Protein AF-A0A4Q3VQC0-F1 (afdb_monomer)

Sequence (604 aa):
MNLSDAQRRLLQTRNIIVVKLNEDGKPPAHQELLQKLLDYLHHYRENERPLDWPDRPVHYMQKDLPHKTTEILQHWTDLRLTYPNWLIAPLQQRKDLWTVTRNFRLNESKISGISGHDDIRLIYEYNWRMERCLCPIQDSDLPSYELVLQKYEKQITENIINRRTGETEEQWLSICINVWRYYREEGFVDQWKACASTLDSFLPFLEGERTASIWYEKCLFHLYALDHQVVRKYLSDWPPNPGLPYWEGKRAMLLAETGQASDAALILEQALASVRKRTPRVDNLTDFTWVSQEALLMQMLRYVTRSIAAVNNILRMEADSKDFVDRQNTLRLFNCDPWQELETFELLLNYPAREFEEAEQVQEFRIGKKSTTHHFGGTNKDLLSAYQFIRYLEDTGIPPKIGNSTYGDKPLKEAILRIGTSSTSWALGLIMRSGQGKSAKKLLTRDFINKVSRAECNRLIGYFLDLGHKVLAQPIESKESQRKRHAVPLLLSRLLVKSSFENKVLILQFLLKIYNSDISWQHGALPALWKQLVDATSKSQQFDLIELLLTFPITAETNDGHPEYPEPFSFLKLWKKPQSDNKYRPDKEVVDESIKNFIAALNS

Structure (mmCIF, N/CA/C/O backbone):
data_AF-A0A4Q3VQC0-F1
#
_entry.id   AF-A0A4Q3VQC0-F1
#
loop_
_atom_site.group_PDB
_atom_site.id
_atom_site.type_symbol
_atom_site.label_atom_id
_atom_site.label_alt_id
_atom_site.label_comp_id
_atom_site.label_asym_id
_atom_site.label_entity_id
_atom_site.label_seq_id
_atom_site.pdbx_PDB_ins_code
_atom_site.Cartn_x
_atom_site.Cartn_y
_atom_site.Cartn_z
_atom_site.occupancy
_atom_site.B_iso_or_equiv
_atom_site.auth_seq_id
_atom_site.auth_comp_id
_atom_site.auth_asym_id
_atom_site.auth_atom_id
_atom_site.pdbx_PDB_model_num
ATOM 1 N N . MET A 1 1 ? 5.207 15.953 50.465 1.00 51.09 1 MET A N 1
ATOM 2 C CA . MET A 1 1 ? 5.600 17.300 49.990 1.00 51.09 1 MET A CA 1
ATOM 3 C C . MET A 1 1 ? 4.361 18.012 49.474 1.00 51.09 1 MET A C 1
ATOM 5 O O . MET A 1 1 ? 3.676 17.448 48.628 1.00 51.09 1 MET A O 1
ATOM 9 N N . ASN A 1 2 ? 4.071 19.222 49.954 1.00 59.12 2 ASN A N 1
ATOM 10 C CA . ASN A 1 2 ? 3.033 20.066 49.358 1.00 59.12 2 ASN A CA 1
ATOM 11 C C . ASN A 1 2 ? 3.601 20.747 48.110 1.00 59.12 2 ASN A C 1
ATOM 13 O O . ASN A 1 2 ? 4.127 21.852 48.181 1.00 59.12 2 ASN A O 1
ATOM 17 N N . LEU A 1 3 ? 3.546 20.046 46.975 1.00 67.56 3 LEU A N 1
ATOM 18 C CA . LEU A 1 3 ? 3.877 20.621 45.672 1.00 67.56 3 LEU A CA 1
ATOM 19 C C . LEU A 1 3 ? 2.793 21.629 45.281 1.00 67.56 3 LEU A C 1
ATOM 21 O O . LEU A 1 3 ? 1.603 21.280 45.317 1.00 67.56 3 LEU A O 1
ATOM 25 N N . SER A 1 4 ? 3.211 22.839 44.897 1.00 72.06 4 SER A N 1
ATOM 26 C CA . SER A 1 4 ? 2.314 23.854 44.337 1.00 72.06 4 SER A CA 1
ATOM 27 C C . SER A 1 4 ? 1.745 23.390 42.995 1.00 72.06 4 SER A C 1
ATOM 29 O O . SER A 1 4 ? 2.347 22.556 42.312 1.00 72.06 4 SER A O 1
ATOM 31 N N . ASP A 1 5 ? 0.607 23.941 42.574 1.00 63.03 5 ASP A N 1
ATOM 32 C CA . ASP A 1 5 ? -0.007 23.561 41.294 1.00 63.03 5 ASP A CA 1
ATOM 33 C C . ASP A 1 5 ? 0.918 23.842 40.101 1.00 63.03 5 ASP A C 1
ATOM 35 O O . ASP A 1 5 ? 0.946 23.077 39.141 1.00 63.03 5 ASP A O 1
ATOM 39 N N . ALA A 1 6 ? 1.760 24.877 40.188 1.00 64.75 6 ALA A N 1
ATOM 40 C CA . ALA A 1 6 ? 2.791 25.155 39.190 1.00 64.75 6 ALA A CA 1
ATOM 41 C C . ALA A 1 6 ? 3.881 24.065 39.146 1.00 64.75 6 ALA A C 1
ATOM 43 O O . ALA A 1 6 ? 4.317 23.673 38.066 1.00 64.75 6 ALA A O 1
ATOM 44 N N . GLN A 1 7 ? 4.299 23.537 40.302 1.00 71.00 7 GLN A N 1
ATOM 45 C CA . GLN A 1 7 ? 5.279 22.448 40.378 1.00 71.00 7 GLN A CA 1
ATOM 46 C C . GLN A 1 7 ? 4.693 21.116 39.913 1.00 71.00 7 GLN A C 1
ATOM 48 O O . GLN A 1 7 ? 5.383 20.361 39.233 1.00 71.00 7 GLN A O 1
ATOM 53 N N . ARG A 1 8 ? 3.422 20.834 40.228 1.00 63.69 8 ARG A N 1
ATOM 54 C CA . ARG A 1 8 ? 2.736 19.657 39.679 1.00 63.69 8 ARG A CA 1
ATOM 55 C C . ARG A 1 8 ? 2.617 19.753 38.169 1.00 63.69 8 ARG A C 1
ATOM 57 O O . ARG A 1 8 ? 3.016 18.812 37.503 1.00 63.69 8 ARG A O 1
ATOM 64 N N . ARG A 1 9 ? 2.218 20.912 37.634 1.00 55.53 9 ARG A N 1
ATOM 65 C CA . ARG A 1 9 ? 2.193 21.155 36.184 1.00 55.53 9 ARG A CA 1
ATOM 66 C C . ARG A 1 9 ? 3.566 20.983 35.537 1.00 55.53 9 ARG A C 1
ATOM 68 O O . ARG A 1 9 ? 3.652 20.411 34.459 1.00 55.53 9 ARG A O 1
ATOM 75 N N . LEU A 1 10 ? 4.645 21.414 36.195 1.00 64.31 10 LEU A N 1
ATOM 76 C CA . LEU A 1 10 ? 6.011 21.205 35.702 1.00 64.31 10 LEU A CA 1
ATOM 77 C C . LEU A 1 10 ? 6.402 19.715 35.682 1.00 64.31 10 LEU A C 1
ATOM 79 O O . LEU A 1 10 ? 6.995 19.236 34.716 1.00 64.31 10 LEU A O 1
ATOM 83 N N . LEU A 1 11 ? 6.078 18.972 36.739 1.00 66.25 11 LEU A N 1
ATOM 84 C CA . LEU A 1 11 ? 6.336 17.531 36.818 1.00 66.25 11 LEU A CA 1
ATOM 85 C C . LEU A 1 11 ? 5.479 16.755 35.807 1.00 66.25 11 LEU A C 1
ATOM 87 O O . LEU A 1 11 ? 6.000 15.877 35.126 1.00 66.25 11 LEU A O 1
ATOM 91 N N . GLN A 1 12 ? 4.230 17.170 35.603 1.00 54.53 12 GLN A N 1
ATOM 92 C CA . GLN A 1 12 ? 3.339 16.666 34.556 1.00 54.53 12 GLN A CA 1
ATOM 93 C C . GLN A 1 12 ? 3.887 16.950 33.154 1.00 54.53 12 GLN A C 1
ATOM 95 O O . GLN A 1 12 ? 3.912 16.054 32.321 1.00 54.53 12 GLN A O 1
ATOM 100 N N . THR A 1 13 ? 4.453 18.138 32.893 1.00 46.16 13 THR A N 1
ATOM 101 C CA . THR A 1 13 ? 5.144 18.404 31.611 1.00 46.16 13 THR A CA 1
ATOM 102 C C . THR A 1 13 ? 6.384 17.533 31.390 1.00 46.16 13 THR A C 1
ATOM 104 O O . THR A 1 13 ? 6.896 17.477 30.276 1.00 46.16 13 THR A O 1
ATOM 107 N N . ARG A 1 14 ? 6.860 16.842 32.432 1.00 53.34 14 ARG A N 1
ATOM 108 C CA . ARG A 1 14 ? 7.942 15.852 32.376 1.00 53.34 14 ARG A CA 1
ATOM 109 C C . ARG A 1 14 ? 7.435 14.407 32.509 1.00 53.34 14 ARG A C 1
ATOM 111 O O . ARG A 1 14 ? 8.252 13.519 32.722 1.00 53.34 14 ARG A O 1
ATOM 118 N N . ASN A 1 15 ? 6.122 14.175 32.398 1.00 49.75 15 ASN A N 1
ATOM 119 C CA . ASN A 1 15 ? 5.454 12.879 32.589 1.00 49.75 15 ASN A CA 1
ATOM 120 C C . ASN A 1 15 ? 5.738 12.202 33.938 1.00 49.75 15 ASN A C 1
ATOM 122 O O . ASN A 1 15 ? 5.793 10.978 34.038 1.00 49.75 15 ASN A O 1
ATOM 126 N N . ILE A 1 16 ? 5.934 12.989 34.993 1.00 61.88 16 ILE A N 1
ATOM 127 C CA . ILE A 1 16 ? 6.076 12.471 36.351 1.00 61.88 16 ILE A CA 1
ATOM 128 C C . ILE A 1 16 ? 4.699 12.522 37.014 1.00 61.88 16 ILE A C 1
ATOM 130 O O . ILE A 1 16 ? 4.203 13.605 37.334 1.00 61.88 16 ILE A O 1
ATOM 134 N N . ILE A 1 17 ? 4.102 11.348 37.240 1.00 61.97 17 ILE A N 1
ATOM 135 C CA . ILE A 1 17 ? 2.838 11.211 37.973 1.00 61.97 17 ILE A CA 1
ATOM 136 C C . ILE A 1 17 ? 3.118 11.427 39.459 1.00 61.97 17 ILE A C 1
ATOM 138 O O . ILE A 1 17 ? 3.845 10.670 40.106 1.00 61.97 17 ILE A O 1
ATOM 142 N N . VAL A 1 18 ? 2.549 12.496 40.010 1.00 65.44 18 VAL A N 1
ATOM 143 C CA . VAL A 1 18 ? 2.694 12.828 41.427 1.00 65.44 18 VAL A CA 1
ATOM 144 C C . VAL A 1 18 ? 1.607 12.108 42.214 1.00 65.44 18 VAL A C 1
ATOM 146 O O . VAL A 1 18 ? 0.479 12.586 42.313 1.00 65.44 18 VAL A O 1
ATOM 149 N N . VAL A 1 19 ? 1.962 10.980 42.823 1.00 65.81 19 VAL A N 1
ATOM 150 C CA . VAL A 1 19 ? 1.054 10.241 43.707 1.00 65.81 19 VAL A CA 1
ATOM 151 C C . VAL A 1 19 ? 1.136 10.822 45.117 1.00 65.81 19 VAL A C 1
ATOM 153 O O . VAL A 1 19 ? 2.180 10.779 45.776 1.00 65.81 19 VAL A O 1
ATOM 156 N N . LYS A 1 20 ? 0.028 11.385 45.603 1.00 68.94 20 LYS A N 1
ATOM 157 C CA . LYS A 1 20 ? -0.089 11.790 47.006 1.00 68.94 20 LYS A CA 1
ATOM 158 C C . LYS A 1 20 ? -0.403 10.567 47.859 1.00 68.94 20 LYS A C 1
ATOM 160 O O . LYS A 1 20 ? -1.537 10.118 47.910 1.00 68.94 20 LYS A O 1
ATOM 165 N N . LEU A 1 21 ? 0.605 10.061 48.562 1.00 68.38 21 LEU A N 1
ATOM 166 C CA . LEU A 1 21 ? 0.440 8.922 49.473 1.00 68.38 21 LEU A CA 1
ATOM 167 C C . LEU A 1 21 ? -0.039 9.330 50.878 1.00 68.38 21 LEU A C 1
ATOM 169 O O . LEU A 1 21 ? -0.364 8.467 51.690 1.00 68.38 21 LEU A O 1
ATOM 173 N N . ASN A 1 22 ? -0.085 10.633 51.178 1.00 67.19 22 ASN A N 1
ATOM 174 C CA . ASN A 1 22 ? -0.429 11.143 52.502 1.00 67.19 22 ASN A CA 1
ATOM 175 C C . ASN A 1 22 ? -1.198 12.472 52.405 1.00 67.19 22 ASN A C 1
ATOM 177 O O . ASN A 1 22 ? -0.704 13.415 51.781 1.00 67.19 22 ASN A O 1
ATOM 181 N N . GLU A 1 23 ? -2.389 12.534 53.002 1.00 60.81 23 GLU A N 1
ATOM 182 C CA . GLU A 1 23 ? -3.268 13.718 52.981 1.00 60.81 23 GLU A CA 1
ATOM 183 C C . GLU A 1 23 ? -3.172 14.541 54.269 1.00 60.81 23 GLU A C 1
ATOM 185 O O . GLU A 1 23 ? -3.198 15.769 54.221 1.00 60.81 23 GLU A O 1
ATOM 190 N N . ASP A 1 24 ? -2.922 13.874 55.395 1.00 58.72 24 ASP A N 1
ATOM 191 C CA . ASP A 1 24 ? -2.801 14.500 56.704 1.00 58.72 24 ASP A CA 1
ATOM 192 C C . ASP A 1 24 ? -1.326 14.587 57.087 1.00 58.72 24 ASP A C 1
ATOM 194 O O . ASP A 1 24 ? -0.609 13.592 57.050 1.00 58.72 24 ASP A O 1
ATOM 198 N N . GLY A 1 25 ? -0.840 15.769 57.468 1.00 57.47 25 GLY A N 1
ATOM 199 C CA . GLY A 1 25 ? 0.570 16.058 57.780 1.00 57.47 25 GLY A CA 1
ATOM 200 C C . GLY A 1 25 ? 1.208 15.284 58.951 1.00 57.47 25 GLY A C 1
ATOM 201 O O . GLY A 1 25 ? 2.206 15.746 59.498 1.00 57.47 25 GLY A O 1
ATOM 202 N N . LYS A 1 26 ? 0.666 14.131 59.354 1.00 60.62 26 LYS A N 1
ATOM 203 C CA . LYS A 1 26 ? 1.293 13.168 60.267 1.00 60.62 26 LYS A CA 1
ATOM 204 C C . LYS A 1 26 ? 2.057 12.113 59.459 1.00 60.62 26 LYS A C 1
ATOM 206 O O . LYS A 1 26 ? 1.601 11.764 58.378 1.00 60.62 26 LYS A O 1
ATOM 211 N N . PRO A 1 27 ? 3.200 11.595 59.935 1.00 57.06 27 PRO A N 1
ATOM 212 C CA . PRO A 1 27 ? 3.895 10.496 59.272 1.00 57.06 27 PRO A CA 1
ATOM 213 C C . PRO A 1 27 ? 3.143 9.174 59.538 1.00 57.06 27 PRO A C 1
ATOM 215 O O . PRO A 1 27 ? 3.195 8.685 60.666 1.00 57.06 27 PRO A O 1
ATOM 218 N N . PRO A 1 28 ? 2.419 8.595 58.561 1.00 62.88 28 PRO A N 1
ATOM 219 C CA . PRO A 1 28 ? 1.863 7.251 58.692 1.00 62.88 28 PRO A CA 1
ATOM 220 C C . PRO A 1 28 ? 2.994 6.222 58.778 1.00 62.88 28 PRO A C 1
ATOM 222 O O . PRO A 1 28 ? 4.127 6.473 58.351 1.00 62.88 28 PRO A O 1
ATOM 225 N N . ALA A 1 29 ? 2.684 5.041 59.310 1.00 74.75 29 ALA A N 1
ATOM 226 C CA . ALA A 1 29 ? 3.626 3.931 59.324 1.00 74.75 29 ALA A CA 1
ATOM 227 C C . ALA A 1 29 ? 4.039 3.576 57.882 1.00 74.75 29 ALA A C 1
ATOM 229 O O . ALA A 1 29 ? 3.202 3.543 56.979 1.00 74.75 29 ALA A O 1
ATOM 230 N N . HIS A 1 30 ? 5.324 3.280 57.647 1.00 74.00 30 HIS A N 1
ATOM 231 C CA . HIS A 1 30 ? 5.847 2.972 56.305 1.00 74.00 30 HIS A CA 1
ATOM 232 C C . HIS A 1 30 ? 5.050 1.882 55.569 1.00 74.00 30 HIS A C 1
ATOM 234 O O . HIS A 1 30 ? 4.901 1.946 54.351 1.00 74.00 30 HIS A O 1
ATOM 240 N N . GLN A 1 31 ? 4.505 0.918 56.312 1.00 76.44 31 GLN A N 1
ATOM 241 C CA . GLN A 1 31 ? 3.678 -0.163 55.785 1.00 76.44 31 GLN A CA 1
ATOM 242 C C . GLN A 1 31 ? 2.361 0.337 55.163 1.00 76.44 31 GLN A C 1
ATOM 244 O O . GLN A 1 31 ? 1.971 -0.148 54.105 1.00 76.44 31 GLN A O 1
ATOM 249 N N . GLU A 1 32 ? 1.710 1.343 55.751 1.00 76.81 32 GLU A N 1
ATOM 250 C CA . GLU A 1 32 ? 0.459 1.915 55.229 1.00 76.81 32 GLU A CA 1
ATOM 251 C C . GLU A 1 32 ? 0.690 2.730 53.950 1.00 76.81 32 GLU A C 1
ATOM 253 O O . GLU A 1 32 ? -0.124 2.689 53.030 1.00 76.81 32 GLU A O 1
ATOM 258 N N . LEU A 1 33 ? 1.822 3.440 53.856 1.00 76.75 33 LEU A N 1
ATOM 259 C CA . LEU A 1 33 ? 2.218 4.156 52.635 1.00 76.75 33 LEU A CA 1
ATOM 260 C C . LEU A 1 33 ? 2.501 3.197 51.481 1.00 76.75 33 LEU A C 1
ATOM 262 O O . LEU A 1 33 ? 2.096 3.462 50.350 1.00 76.75 33 LEU A O 1
ATOM 266 N N . LEU A 1 34 ? 3.198 2.095 51.769 1.00 79.56 34 LEU A N 1
ATOM 267 C CA . LEU A 1 34 ? 3.463 1.035 50.801 1.00 79.56 34 LEU A CA 1
ATOM 268 C C . LEU A 1 34 ? 2.165 0.383 50.332 1.00 79.56 34 LEU A C 1
ATOM 270 O O . LEU A 1 34 ? 1.992 0.223 49.129 1.00 79.56 34 LEU A O 1
ATOM 274 N N . GLN A 1 35 ? 1.237 0.082 51.243 1.00 81.31 35 GLN A N 1
ATOM 275 C CA . GLN A 1 35 ? -0.056 -0.482 50.868 1.00 81.31 35 GLN A CA 1
ATOM 276 C C . GLN A 1 35 ? -0.861 0.489 49.998 1.00 81.31 35 GLN A C 1
ATOM 278 O O . GLN A 1 35 ? -1.287 0.098 48.923 1.00 81.31 35 GLN A O 1
ATOM 283 N N . LYS A 1 36 ? -0.961 1.774 50.367 1.00 80.50 36 LYS A N 1
ATOM 284 C CA . LYS A 1 36 ? -1.628 2.792 49.531 1.00 80.50 36 LYS A CA 1
ATOM 285 C C . LYS A 1 36 ? -0.989 2.945 48.152 1.00 80.50 36 LYS A C 1
ATOM 287 O O . LYS A 1 36 ? -1.700 3.152 47.174 1.00 80.50 36 LYS A O 1
ATOM 292 N N . LEU A 1 37 ? 0.341 2.859 48.057 1.00 82.50 37 LEU A N 1
ATOM 293 C CA . LEU A 1 37 ? 1.034 2.876 46.770 1.00 82.50 37 LEU A CA 1
ATOM 294 C C . LEU A 1 37 ? 0.705 1.623 45.956 1.00 82.50 37 LEU A C 1
ATOM 296 O O . LEU A 1 37 ? 0.437 1.743 44.768 1.00 82.50 37 LEU A O 1
ATOM 300 N N . LEU A 1 38 ? 0.725 0.440 46.571 1.00 81.94 38 LEU A N 1
ATOM 301 C CA . LEU A 1 38 ? 0.378 -0.813 45.905 1.00 81.94 38 LEU A CA 1
ATOM 302 C C . LEU A 1 38 ? -1.087 -0.827 45.466 1.00 81.94 38 LEU A C 1
ATOM 304 O O . LEU A 1 38 ? -1.350 -1.228 44.342 1.00 81.94 38 LEU A O 1
ATOM 308 N N . ASP A 1 39 ? -2.008 -0.327 46.286 1.00 80.00 39 ASP A N 1
ATOM 309 C CA . ASP A 1 39 ? -3.429 -0.193 45.962 1.00 80.00 39 ASP A CA 1
ATOM 310 C C . ASP A 1 39 ? -3.635 0.811 44.825 1.00 80.00 39 ASP A C 1
ATOM 312 O O . ASP A 1 39 ? -4.385 0.533 43.895 1.00 80.00 39 ASP A O 1
ATOM 316 N N . TYR A 1 40 ? -2.922 1.945 44.840 1.00 76.81 40 TYR A N 1
ATOM 317 C CA . TYR A 1 40 ? -2.920 2.897 43.728 1.00 76.81 40 TYR A CA 1
ATOM 318 C C . TYR A 1 40 ? -2.362 2.263 42.453 1.00 76.81 40 TYR A C 1
ATOM 320 O O . TYR A 1 40 ? -2.982 2.376 41.404 1.00 76.81 40 TYR A O 1
ATOM 328 N N . LEU A 1 41 ? -1.225 1.565 42.525 1.00 74.50 41 LEU A N 1
ATOM 329 C CA . LEU A 1 41 ? -0.641 0.868 41.379 1.00 74.50 41 LEU A CA 1
ATOM 330 C C . LEU A 1 41 ? -1.559 -0.247 40.879 1.00 74.50 41 LEU A C 1
ATOM 332 O O . LEU A 1 41 ? -1.645 -0.448 39.676 1.00 74.50 41 LEU A O 1
ATOM 336 N N . HIS A 1 42 ? -2.257 -0.953 41.769 1.00 68.12 42 HIS A N 1
ATOM 337 C CA . HIS A 1 42 ? -3.223 -1.985 41.411 1.00 68.12 42 HIS A CA 1
ATOM 338 C C . HIS A 1 42 ? -4.457 -1.371 40.754 1.00 68.12 42 HIS A C 1
ATOM 340 O O . HIS A 1 42 ? -4.868 -1.835 39.700 1.00 68.12 42 HIS A O 1
ATOM 346 N N . HIS A 1 43 ? -4.995 -0.288 41.313 1.00 67.19 43 HIS A N 1
ATOM 347 C CA . HIS A 1 43 ? -6.130 0.448 40.768 1.00 67.19 43 HIS A CA 1
ATOM 348 C C . HIS A 1 43 ? -5.800 1.088 39.415 1.00 67.19 43 HIS A C 1
ATOM 350 O O . HIS A 1 43 ? -6.581 0.959 38.479 1.00 67.19 43 HIS A O 1
ATOM 356 N N . TYR A 1 44 ? -4.630 1.717 39.292 1.00 65.25 44 TYR A N 1
ATOM 357 C CA . TYR A 1 44 ? -4.101 2.258 38.041 1.00 65.25 44 TYR A CA 1
ATOM 358 C C . TYR A 1 44 ? -3.904 1.137 37.019 1.00 65.25 44 TYR A C 1
ATOM 360 O O . TYR A 1 44 ? -4.383 1.221 35.892 1.00 65.25 44 TYR A O 1
ATOM 368 N N . ARG A 1 45 ? -3.297 0.019 37.443 1.00 61.19 45 ARG A N 1
ATOM 369 C CA . ARG A 1 45 ? -3.165 -1.174 36.607 1.00 61.19 45 ARG A CA 1
ATOM 370 C C . ARG A 1 45 ? -4.519 -1.763 36.242 1.00 61.19 45 ARG A C 1
ATOM 372 O O . ARG A 1 45 ? -4.584 -2.373 35.203 1.00 61.19 45 ARG A O 1
ATOM 379 N N . GLU A 1 46 ? -5.581 -1.684 37.033 1.00 57.28 46 GLU A N 1
ATOM 380 C CA . GLU A 1 46 ? -6.873 -2.311 36.699 1.00 57.28 46 GLU A CA 1
ATOM 381 C C . GLU A 1 46 ? -7.808 -1.416 35.891 1.00 57.28 46 GLU A C 1
ATOM 383 O O . GLU A 1 46 ? -8.561 -1.935 35.073 1.00 57.28 46 GLU A O 1
ATOM 388 N N . ASN A 1 47 ? -7.734 -0.099 36.074 1.00 55.19 47 ASN A N 1
ATOM 389 C CA . ASN A 1 47 ? -8.700 0.843 35.506 1.00 55.19 47 ASN A CA 1
ATOM 390 C C . ASN A 1 47 ? -8.114 1.730 34.395 1.00 55.19 47 ASN A C 1
ATOM 392 O O . ASN A 1 47 ? -8.872 2.357 33.662 1.00 55.19 47 ASN A O 1
ATOM 396 N N . GLU A 1 48 ? -6.788 1.747 34.215 1.00 59.25 48 GLU A N 1
ATOM 397 C CA . GLU A 1 48 ? -6.093 2.556 33.204 1.00 59.25 48 GLU A CA 1
ATOM 398 C C . GLU A 1 48 ? -5.165 1.689 32.318 1.00 59.25 48 GLU A C 1
ATOM 400 O O . GLU A 1 48 ? -3.970 1.950 32.182 1.00 59.25 48 GLU A O 1
ATOM 405 N N . ARG A 1 49 ? -5.728 0.648 31.669 1.00 61.53 49 ARG A N 1
ATOM 406 C CA . ARG A 1 49 ? -5.026 -0.284 30.746 1.00 61.53 49 ARG A CA 1
ATOM 407 C C . ARG A 1 49 ? -5.176 -0.047 29.225 1.00 61.53 49 ARG A C 1
ATOM 409 O O . ARG A 1 49 ? -5.278 -1.030 28.489 1.00 61.53 49 ARG A O 1
ATOM 416 N N . PRO A 1 50 ? -5.154 1.173 28.660 1.00 64.56 50 PRO A N 1
ATOM 417 C CA . PRO A 1 50 ? -5.151 1.289 27.199 1.00 64.56 50 PRO A CA 1
ATOM 418 C C . PRO A 1 50 ? -3.993 0.499 26.556 1.00 64.56 50 PRO A C 1
ATOM 420 O O . PRO A 1 50 ? -4.163 -0.120 25.516 1.00 64.56 50 PRO A O 1
ATOM 423 N N . LEU A 1 51 ? -2.824 0.430 27.201 1.00 79.25 51 LEU A N 1
ATOM 424 C CA . LEU A 1 51 ? -1.636 -0.232 26.645 1.00 79.25 51 LEU A CA 1
ATOM 425 C C . LEU A 1 51 ? -1.716 -1.772 26.581 1.00 79.25 51 LEU A C 1
ATOM 427 O O . LEU A 1 51 ? -1.009 -2.361 25.760 1.00 79.25 51 LEU A O 1
ATOM 431 N N . ASP A 1 52 ? -2.566 -2.413 27.393 1.00 79.81 52 ASP A N 1
ATOM 432 C CA . ASP A 1 52 ? -2.687 -3.882 27.456 1.00 79.81 52 ASP A CA 1
ATOM 433 C C . ASP A 1 52 ? -3.712 -4.442 26.452 1.00 79.81 52 ASP A C 1
ATOM 435 O O . ASP A 1 52 ? -3.928 -5.652 26.395 1.00 79.81 52 ASP A O 1
ATOM 439 N N . TRP A 1 53 ? -4.358 -3.587 25.650 1.00 88.50 53 TRP A N 1
ATOM 440 C CA . TRP A 1 53 ? -5.255 -4.045 24.589 1.00 88.50 53 TRP A CA 1
ATOM 441 C C . TRP A 1 53 ? -4.489 -4.907 23.570 1.00 88.50 53 TRP A C 1
ATOM 443 O O . TRP A 1 53 ? -3.420 -4.481 23.157 1.00 88.50 53 TRP A O 1
ATOM 453 N N . PRO A 1 54 ? -5.009 -6.040 23.064 1.00 87.00 54 PRO A N 1
ATOM 454 C CA . PRO A 1 54 ? -6.315 -6.613 23.366 1.00 87.00 54 PRO A CA 1
ATOM 455 C C . PRO A 1 54 ? -6.324 -7.348 24.716 1.00 87.00 54 PRO A C 1
ATOM 457 O O . PRO A 1 54 ? -5.561 -8.292 24.912 1.00 87.00 54 PRO A O 1
ATOM 460 N N . ASP A 1 55 ? -7.243 -6.979 25.616 1.00 76.81 55 ASP A N 1
ATOM 461 C CA . ASP A 1 55 ? -7.430 -7.699 26.882 1.00 76.81 55 ASP A CA 1
ATOM 462 C C . ASP A 1 55 ? -8.294 -8.954 26.654 1.00 76.81 55 ASP A C 1
ATOM 464 O O . ASP A 1 55 ? -9.396 -8.876 26.111 1.00 76.81 55 ASP A O 1
ATOM 468 N N . ARG A 1 56 ? -7.775 -10.127 27.043 1.00 74.31 56 ARG A N 1
ATOM 469 C CA . ARG A 1 56 ? -8.432 -11.454 26.947 1.00 74.31 56 ARG A CA 1
ATOM 470 C C . ARG A 1 56 ? -9.061 -11.776 25.575 1.00 74.31 56 ARG A C 1
ATOM 472 O O . ARG A 1 56 ? -10.251 -12.093 25.498 1.00 74.31 56 ARG A O 1
ATOM 479 N N . PRO A 1 57 ? -8.290 -11.765 24.475 1.00 81.06 57 PRO A N 1
ATOM 480 C CA . PRO A 1 57 ? -8.837 -12.078 23.164 1.00 81.06 57 PRO A CA 1
ATOM 481 C C . PRO A 1 57 ? -9.271 -13.556 23.066 1.00 81.06 57 PRO A C 1
ATOM 483 O O . PRO A 1 57 ? -8.540 -14.461 23.468 1.00 81.06 57 PRO A O 1
ATOM 486 N N . VAL A 1 58 ? -10.456 -13.806 22.497 1.00 87.94 58 VAL A N 1
ATOM 487 C CA . VAL A 1 58 ? -11.027 -15.155 22.314 1.00 87.94 58 VAL A CA 1
ATOM 488 C C . VAL A 1 58 ? -10.682 -15.711 20.932 1.00 87.94 58 VAL A C 1
ATOM 490 O O . VAL A 1 58 ? -10.695 -14.987 19.934 1.00 87.94 58 VAL A O 1
ATOM 493 N N . HIS A 1 59 ? -10.372 -17.008 20.878 1.00 90.12 59 HIS A N 1
ATOM 494 C CA . HIS A 1 59 ? -10.068 -17.729 19.643 1.00 90.12 59 HIS A CA 1
ATOM 495 C C . HIS A 1 59 ? -11.336 -18.319 19.020 1.00 90.12 59 HIS A C 1
ATOM 497 O O . HIS A 1 59 ? -12.070 -19.048 19.686 1.00 90.12 59 HIS A O 1
ATOM 503 N N . TYR A 1 60 ? -11.544 -18.040 17.732 1.00 91.81 60 TYR A N 1
ATOM 504 C CA . TYR A 1 60 ? -12.614 -18.626 16.928 1.00 91.81 60 TYR A CA 1
ATOM 505 C C . TYR A 1 60 ? -12.051 -19.296 15.677 1.00 91.81 60 TYR A C 1
ATOM 507 O O . TYR A 1 60 ? -11.008 -18.912 15.137 1.00 91.81 60 TYR A O 1
ATOM 515 N N . MET A 1 61 ? -12.773 -20.296 15.183 1.00 89.31 61 MET A N 1
ATOM 516 C CA . MET A 1 61 ? -12.451 -21.051 13.979 1.00 89.31 61 MET A CA 1
ATOM 517 C C . MET A 1 61 ? -13.596 -20.998 12.972 1.00 89.31 61 MET A C 1
ATOM 519 O O . MET A 1 61 ? -14.759 -20.817 13.315 1.00 89.31 61 MET A O 1
ATOM 523 N N . GLN A 1 62 ? -13.289 -21.279 11.705 1.00 87.31 62 GLN A N 1
ATOM 524 C CA . GLN A 1 62 ? -14.300 -21.346 10.644 1.00 87.31 62 GLN A CA 1
ATOM 525 C C . GLN A 1 62 ? -15.448 -22.327 10.959 1.00 87.31 62 GLN A C 1
ATOM 527 O O . GLN A 1 62 ? -16.582 -22.122 10.524 1.00 87.31 62 GLN A O 1
ATOM 532 N N . LYS A 1 63 ? -15.189 -23.410 11.709 1.00 89.25 63 LYS A N 1
ATOM 533 C CA . LYS A 1 63 ? -16.219 -24.387 12.114 1.00 89.25 63 LYS A CA 1
ATOM 534 C C . LYS A 1 63 ? -17.305 -23.802 13.023 1.00 89.25 63 LYS A C 1
ATOM 536 O O . LYS A 1 63 ? -18.391 -24.365 13.067 1.00 89.25 63 LYS A O 1
ATOM 541 N N . ASP A 1 64 ? -17.022 -22.686 13.688 1.00 89.94 64 ASP A N 1
ATOM 542 C CA . ASP A 1 64 ? -17.962 -22.019 14.587 1.00 89.94 64 ASP A CA 1
ATOM 543 C C . ASP A 1 64 ? -19.073 -21.286 13.814 1.00 89.94 64 ASP A C 1
ATOM 545 O O . ASP A 1 64 ? -20.155 -21.053 14.351 1.00 89.94 64 ASP A O 1
ATOM 549 N N . LEU A 1 65 ? -18.851 -20.985 12.529 1.00 90.19 65 LEU A N 1
ATOM 550 C CA . LEU A 1 65 ? -19.877 -20.443 11.642 1.00 90.19 65 LEU A CA 1
ATOM 551 C C . LEU A 1 65 ? -20.773 -21.549 11.046 1.00 90.19 65 LEU A C 1
ATOM 553 O O . LEU A 1 65 ? -20.250 -22.599 10.638 1.00 90.19 65 LEU A O 1
ATOM 557 N N . PRO A 1 66 ? -22.090 -21.300 10.896 1.00 88.06 66 PRO A N 1
ATOM 558 C CA . PRO A 1 66 ? -22.799 -20.062 11.259 1.00 88.06 66 PRO A CA 1
ATOM 559 C C . PRO A 1 66 ? -23.313 -20.038 12.716 1.00 88.06 66 PRO A C 1
ATOM 561 O O . PRO A 1 66 ? -23.830 -19.020 13.169 1.00 88.06 66 PRO A O 1
ATOM 564 N N . HIS A 1 67 ? -23.178 -21.136 13.466 1.00 89.56 67 HIS A N 1
ATOM 565 C CA . HIS A 1 67 ? -23.857 -21.347 14.754 1.00 89.56 67 HIS A CA 1
ATOM 566 C C . HIS A 1 67 ? -23.484 -20.355 15.864 1.00 89.56 67 HIS A C 1
ATOM 568 O O . HIS A 1 67 ? -24.323 -20.058 16.709 1.00 89.56 67 HIS A O 1
ATOM 574 N N . LYS A 1 68 ? -22.252 -19.840 15.872 1.00 93.38 68 LYS A N 1
ATOM 575 C CA . LYS A 1 68 ? -21.756 -18.890 16.880 1.00 93.38 68 LYS A CA 1
ATOM 576 C C . LYS A 1 68 ? -21.658 -17.451 16.375 1.00 93.38 68 LYS A C 1
ATOM 578 O O . LYS A 1 68 ? -20.968 -16.645 16.986 1.00 93.38 68 LYS A O 1
ATOM 583 N N . THR A 1 69 ? -22.318 -17.109 15.268 1.00 94.38 69 THR A N 1
ATOM 584 C CA . THR A 1 69 ? -22.165 -15.782 14.640 1.00 94.38 69 THR A CA 1
ATOM 585 C C . THR A 1 69 ? -22.446 -14.639 15.619 1.00 94.38 69 THR A C 1
ATOM 587 O O . THR A 1 69 ? -21.624 -13.739 15.743 1.00 94.38 69 THR A O 1
ATOM 590 N N . THR A 1 70 ? -23.542 -14.704 16.379 1.00 94.00 70 THR A N 1
ATOM 591 C CA . THR A 1 70 ? -23.898 -13.668 17.363 1.00 94.00 70 THR A CA 1
ATOM 592 C C . THR A 1 70 ? -22.865 -13.541 18.488 1.00 94.00 70 THR A C 1
ATOM 594 O O . THR A 1 70 ? -22.510 -12.430 18.865 1.00 94.00 70 THR A O 1
ATOM 597 N N . GLU A 1 71 ? -22.340 -14.667 18.986 1.00 95.12 71 GLU A N 1
ATOM 598 C CA . GLU A 1 71 ? -21.284 -14.695 20.011 1.00 95.12 71 GLU A CA 1
ATOM 599 C C . GLU A 1 71 ? -19.998 -14.040 19.479 1.00 95.12 71 GLU A C 1
ATOM 601 O O . GLU A 1 71 ? -19.430 -13.157 20.121 1.00 95.12 71 GLU A O 1
ATOM 606 N N . ILE A 1 72 ? -19.576 -14.428 18.270 1.00 95.50 72 ILE A N 1
ATOM 607 C CA . ILE A 1 72 ? -18.390 -13.878 17.602 1.00 95.50 72 ILE A CA 1
ATOM 608 C C . ILE A 1 72 ? -18.536 -12.367 17.417 1.00 95.50 72 ILE A C 1
ATOM 610 O O . ILE A 1 72 ? -17.617 -11.624 17.757 1.00 95.50 72 ILE A O 1
ATOM 614 N N . LEU A 1 73 ? -19.683 -11.919 16.899 1.00 96.19 73 LEU A N 1
ATOM 615 C CA . LEU A 1 73 ? -19.967 -10.505 16.670 1.00 96.19 73 LEU A CA 1
ATOM 616 C C . LEU A 1 73 ? -19.889 -9.705 17.963 1.00 96.19 73 LEU A C 1
ATOM 618 O O . LEU A 1 73 ? -19.191 -8.699 17.996 1.00 96.19 73 LEU A O 1
ATOM 622 N N . GLN A 1 74 ? -20.529 -10.178 19.032 1.00 95.19 74 GLN A N 1
ATOM 623 C CA . GLN A 1 74 ? -20.477 -9.501 20.323 1.00 95.19 74 GLN A CA 1
ATOM 624 C C . GLN A 1 74 ? -19.031 -9.351 20.811 1.00 95.19 74 GLN A C 1
ATOM 626 O O . GLN A 1 74 ? -18.569 -8.236 21.043 1.00 95.19 74 GLN A O 1
ATOM 631 N N . HIS A 1 75 ? -18.273 -10.450 20.866 1.00 95.06 75 HIS A N 1
ATOM 632 C CA . HIS A 1 75 ? -16.884 -10.411 21.324 1.00 95.06 75 HIS A CA 1
ATOM 633 C C . HIS A 1 75 ? -15.979 -9.540 20.447 1.00 95.06 75 HIS A C 1
ATOM 635 O O . HIS A 1 75 ? -15.084 -8.862 20.955 1.00 95.06 75 HIS A O 1
ATOM 641 N N . TRP A 1 76 ? -16.147 -9.580 19.126 1.00 96.00 76 TRP A N 1
ATOM 642 C CA . TRP A 1 76 ? -15.305 -8.812 18.213 1.00 96.00 76 TRP A CA 1
ATOM 643 C C . TRP A 1 76 ? -15.643 -7.327 18.226 1.00 96.00 76 TRP A C 1
ATOM 645 O O . TRP A 1 76 ? -14.718 -6.516 18.260 1.00 96.00 76 TRP A O 1
ATOM 655 N N . THR A 1 77 ? -16.928 -6.979 18.275 1.00 95.94 77 THR A N 1
ATOM 656 C CA . THR A 1 77 ? -17.374 -5.594 18.416 1.00 95.94 77 THR A CA 1
ATOM 657 C C . THR A 1 77 ? -16.919 -5.006 19.751 1.00 95.94 77 THR A C 1
ATOM 659 O O . THR A 1 77 ? -16.329 -3.927 19.745 1.00 95.94 77 THR A O 1
ATOM 662 N N . ASP A 1 78 ? -17.074 -5.720 20.871 1.00 93.25 78 ASP A N 1
ATOM 663 C CA . ASP A 1 78 ? -16.599 -5.261 22.186 1.00 93.25 78 ASP A CA 1
ATOM 664 C C . ASP A 1 78 ? -15.076 -5.032 22.185 1.00 93.25 78 ASP A C 1
ATOM 666 O O . ASP A 1 78 ? -14.574 -4.013 22.674 1.00 93.25 78 ASP A O 1
ATOM 670 N N . LEU A 1 79 ? -14.316 -5.937 21.556 1.00 93.44 79 LEU A N 1
ATOM 671 C CA . LEU A 1 79 ? -12.867 -5.784 21.418 1.00 93.44 79 LEU A CA 1
ATOM 672 C C . LEU A 1 79 ? -12.485 -4.569 20.558 1.00 93.44 79 LEU A C 1
ATOM 674 O O . LEU A 1 79 ? -11.524 -3.866 20.872 1.00 93.44 79 LEU A O 1
ATOM 678 N N . ARG A 1 80 ? -13.209 -4.317 19.464 1.00 94.25 80 ARG A N 1
ATOM 679 C CA . ARG A 1 80 ? -12.969 -3.154 18.602 1.00 94.25 80 ARG A CA 1
ATOM 680 C C . ARG A 1 80 ? -13.314 -1.849 19.313 1.00 94.25 80 ARG A C 1
ATOM 682 O O . ARG A 1 80 ? -12.565 -0.887 19.18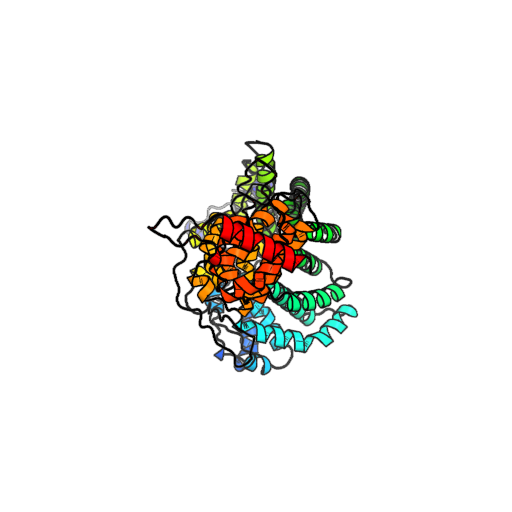7 1.00 94.25 80 ARG A O 1
ATOM 689 N N . LEU A 1 81 ? -14.422 -1.801 20.051 1.00 92.75 81 LEU A N 1
ATOM 690 C CA . LEU A 1 81 ? -14.859 -0.600 20.772 1.00 92.75 81 LEU A CA 1
ATOM 691 C C . LEU A 1 81 ? -13.922 -0.224 21.929 1.00 92.75 81 LEU A C 1
ATOM 693 O O . LEU A 1 81 ? -13.873 0.938 22.315 1.00 92.75 81 LEU A O 1
ATOM 697 N N . THR A 1 82 ? -13.152 -1.183 22.445 1.00 91.12 82 THR A N 1
ATOM 698 C CA . THR A 1 82 ? -12.104 -0.950 23.455 1.00 91.12 82 THR A CA 1
ATOM 699 C C . THR A 1 82 ? -10.733 -0.636 22.852 1.00 91.12 82 THR A C 1
ATOM 701 O O . THR A 1 82 ? -9.779 -0.419 23.599 1.00 91.12 82 THR A O 1
ATOM 704 N N . TYR A 1 83 ? -10.604 -0.599 21.519 1.00 93.00 83 TYR A N 1
ATOM 705 C CA . TYR A 1 83 ? -9.347 -0.265 20.858 1.00 93.00 83 TYR A CA 1
ATOM 706 C C . TYR A 1 83 ? -8.916 1.176 21.193 1.00 93.00 83 TYR A C 1
ATOM 708 O O . TYR A 1 83 ? -9.658 2.110 20.898 1.00 93.00 83 TYR A O 1
ATOM 716 N N . PRO A 1 84 ? -7.693 1.398 21.705 1.00 90.56 84 PRO A N 1
ATOM 717 C CA . PRO A 1 84 ? -7.191 2.726 22.083 1.00 90.56 84 PRO A CA 1
ATOM 718 C C . PRO A 1 84 ? -6.910 3.687 20.922 1.00 90.56 84 PRO A C 1
ATOM 720 O O . PRO A 1 84 ? -6.238 4.692 21.115 1.00 90.56 84 PRO A O 1
ATOM 723 N N . ASN A 1 85 ? -7.346 3.377 19.701 1.00 92.81 85 ASN A N 1
ATOM 724 C CA . ASN A 1 85 ? -7.151 4.209 18.512 1.00 92.81 85 ASN A CA 1
ATOM 725 C C . ASN A 1 85 ? -5.686 4.510 18.149 1.00 92.81 85 ASN A C 1
ATOM 727 O O . ASN A 1 85 ? -5.374 5.576 17.612 1.00 92.81 85 ASN A O 1
ATOM 731 N N . TRP A 1 86 ? -4.766 3.557 18.349 1.00 94.31 86 TRP A N 1
ATOM 732 C CA . TRP A 1 86 ? -3.483 3.650 17.647 1.00 94.31 86 TRP A CA 1
ATOM 733 C C . TRP A 1 86 ? -3.726 3.674 16.139 1.00 94.31 86 TRP A C 1
ATOM 735 O O . TRP A 1 86 ? -4.508 2.885 15.598 1.00 94.31 86 TRP A O 1
ATOM 745 N N . LEU A 1 87 ? -3.012 4.533 15.428 1.00 94.56 87 LEU A N 1
ATOM 746 C CA . LEU A 1 87 ? -3.134 4.589 13.980 1.00 94.56 87 LEU A CA 1
ATOM 747 C C . LEU A 1 87 ? -2.583 3.310 13.338 1.00 94.56 87 LEU A C 1
ATOM 749 O O . LEU A 1 87 ? -3.250 2.686 12.510 1.00 94.56 87 LEU A O 1
ATOM 753 N N . ILE A 1 88 ? -1.417 2.879 13.824 1.00 95.62 88 ILE A N 1
ATOM 754 C CA . ILE A 1 88 ? -0.837 1.553 13.619 1.00 95.62 88 ILE A CA 1
ATOM 755 C C . ILE A 1 88 ? -0.742 0.900 14.997 1.00 95.62 88 ILE A C 1
ATOM 757 O O . ILE A 1 88 ? -0.027 1.408 15.859 1.00 95.62 88 ILE A O 1
ATOM 761 N N . ALA A 1 89 ? -1.468 -0.199 15.216 1.00 94.75 89 ALA A N 1
ATOM 762 C CA . ALA A 1 89 ? -1.378 -0.956 16.465 1.00 94.75 89 ALA A CA 1
ATOM 763 C C . ALA A 1 89 ? 0.082 -1.384 16.695 1.00 94.75 89 ALA A C 1
ATOM 765 O O . ALA A 1 89 ? 0.694 -1.826 15.724 1.00 94.75 89 ALA A O 1
ATOM 766 N N . PRO A 1 90 ? 0.659 -1.286 17.903 1.00 93.19 90 PRO A N 1
ATOM 767 C CA . PRO A 1 90 ? 2.063 -1.639 18.108 1.00 93.19 90 PRO A CA 1
ATOM 768 C C . PRO A 1 90 ? 2.309 -3.145 17.939 1.00 93.19 90 PRO A C 1
ATOM 770 O O . PRO A 1 90 ? 1.390 -3.960 18.063 1.00 93.19 90 PRO A O 1
ATOM 773 N N . LEU A 1 91 ? 3.552 -3.538 17.636 1.00 91.62 91 LEU A N 1
ATOM 774 C CA . LEU A 1 91 ? 3.908 -4.921 17.282 1.00 91.62 91 LEU A CA 1
ATOM 775 C C . LEU A 1 91 ? 3.320 -5.995 18.209 1.00 91.62 91 LEU A C 1
ATOM 777 O O . LEU A 1 91 ? 2.822 -7.010 17.719 1.00 91.62 91 LEU A O 1
ATOM 781 N N . GLN A 1 92 ? 3.435 -5.813 19.526 1.00 90.25 92 GLN A N 1
ATOM 782 C CA . GLN A 1 92 ? 2.988 -6.816 20.491 1.00 90.25 92 GLN A CA 1
ATOM 783 C C . GLN A 1 92 ? 1.468 -7.003 20.401 1.00 90.25 92 GLN A C 1
ATOM 785 O O . GLN A 1 92 ? 0.995 -8.116 20.189 1.00 90.25 92 GLN A O 1
ATOM 790 N N . GLN A 1 93 ? 0.726 -5.900 20.381 1.00 93.00 93 GLN A N 1
ATOM 791 C CA . GLN A 1 93 ? -0.725 -5.877 20.237 1.00 93.00 93 GLN A CA 1
ATOM 792 C C . GLN A 1 93 ? -1.179 -6.470 18.895 1.00 93.00 93 GLN A C 1
ATOM 794 O O . GLN A 1 93 ? -2.138 -7.243 18.849 1.00 93.00 93 GLN A O 1
ATOM 799 N N . ARG A 1 94 ? -0.450 -6.204 17.798 1.00 92.75 94 ARG A N 1
ATOM 800 C CA . ARG A 1 94 ? -0.706 -6.859 16.499 1.00 92.75 94 ARG A CA 1
ATOM 801 C C . ARG A 1 94 ? -0.516 -8.369 16.571 1.00 92.75 94 ARG A C 1
ATOM 803 O O . ARG A 1 94 ? -1.308 -9.099 15.978 1.00 92.75 94 ARG A O 1
ATOM 810 N N . LYS A 1 95 ? 0.521 -8.850 17.266 1.00 91.12 95 LYS A N 1
ATOM 811 C CA . LYS A 1 95 ? 0.791 -10.289 17.440 1.00 91.12 95 LYS A CA 1
ATOM 812 C C . LYS A 1 95 ? -0.277 -10.972 18.286 1.00 91.12 95 LYS A C 1
ATOM 814 O O . LYS A 1 95 ? -0.679 -12.088 17.950 1.00 91.12 95 LYS A O 1
ATOM 819 N N . ASP A 1 96 ? -0.740 -10.313 19.338 1.00 92.31 96 ASP A N 1
ATOM 820 C CA . ASP A 1 96 ? -1.760 -10.855 20.234 1.00 92.31 96 ASP A CA 1
ATOM 821 C C . ASP A 1 96 ? -3.108 -10.957 19.510 1.00 92.31 96 ASP A C 1
ATOM 823 O O . ASP A 1 96 ? -3.716 -12.032 19.477 1.00 92.31 96 ASP A O 1
ATOM 827 N N . LEU A 1 97 ? -3.506 -9.903 18.785 1.00 94.62 97 LEU A N 1
ATOM 828 C CA . LEU A 1 97 ? -4.689 -9.937 17.923 1.00 94.62 97 LEU A CA 1
ATOM 829 C C . LEU A 1 97 ? -4.565 -10.983 16.805 1.00 94.62 97 LEU A C 1
ATOM 831 O O . LEU A 1 97 ? -5.514 -11.720 16.519 1.00 94.62 97 LEU A O 1
ATOM 835 N N . TRP A 1 98 ? -3.392 -11.081 16.178 1.00 92.56 98 TRP A N 1
ATOM 836 C CA . TRP A 1 98 ? -3.141 -12.048 15.114 1.00 92.56 98 TRP A CA 1
ATOM 837 C C . TRP A 1 98 ? -3.265 -13.488 15.616 1.00 92.56 98 TRP A C 1
ATOM 839 O O . TRP A 1 98 ? -3.867 -14.328 14.951 1.00 92.56 98 TRP A O 1
ATOM 849 N N . THR A 1 99 ? -2.750 -13.781 16.810 1.00 90.19 99 THR A N 1
ATOM 850 C CA . THR A 1 99 ? -2.753 -15.132 17.393 1.00 90.19 99 THR A CA 1
ATOM 851 C C . THR A 1 99 ? -4.162 -15.709 17.514 1.00 90.19 99 THR A C 1
ATOM 853 O O . THR A 1 99 ? -4.354 -16.901 17.262 1.00 90.19 99 THR A O 1
ATOM 856 N N . VAL A 1 100 ? -5.149 -14.869 17.824 1.00 91.00 100 VAL A N 1
ATOM 857 C CA . VAL A 1 100 ? -6.552 -15.291 17.941 1.00 91.00 100 VAL A CA 1
ATOM 858 C C . VAL A 1 100 ? -7.350 -15.198 16.639 1.00 91.00 100 VAL A C 1
ATOM 860 O O . VAL A 1 100 ? -8.420 -15.788 16.541 1.00 91.00 100 VAL A O 1
ATOM 863 N N . THR A 1 101 ? -6.836 -14.483 15.636 1.00 91.69 101 THR A N 1
ATOM 864 C CA . THR A 1 101 ? -7.530 -14.247 14.356 1.00 91.69 101 THR A CA 1
ATOM 865 C C . THR A 1 101 ? -7.045 -15.201 13.260 1.00 91.69 101 THR A C 1
ATOM 867 O O . THR A 1 101 ? -7.820 -15.619 12.404 1.00 91.69 101 THR A O 1
ATOM 870 N N . ARG A 1 102 ? -5.777 -15.628 13.307 1.00 87.50 102 ARG A N 1
ATOM 871 C CA . ARG A 1 102 ? -5.094 -16.351 12.219 1.00 87.50 102 ARG A CA 1
ATOM 872 C C . ARG A 1 102 ? -5.720 -17.674 11.785 1.00 87.50 102 ARG A C 1
ATOM 874 O O . ARG A 1 102 ? -5.430 -18.107 10.677 1.00 87.50 102 ARG A O 1
ATOM 881 N N . ASN A 1 103 ? -6.536 -18.317 12.621 1.00 85.81 103 ASN A N 1
ATOM 882 C CA . ASN A 1 103 ? -7.198 -19.593 12.301 1.00 85.81 103 ASN A CA 1
ATOM 883 C C . ASN A 1 103 ? -8.660 -19.410 11.864 1.00 85.81 103 ASN A C 1
ATOM 885 O O . ASN A 1 103 ? -9.323 -20.384 11.504 1.00 85.81 103 ASN A O 1
ATOM 889 N N . PHE A 1 104 ? -9.174 -18.182 11.904 1.00 90.81 104 PHE A N 1
ATOM 890 C CA . PHE A 1 104 ? -10.493 -17.866 11.388 1.00 90.81 104 PHE A CA 1
ATOM 891 C C . PHE A 1 104 ? -10.408 -17.636 9.880 1.00 90.81 104 PHE A C 1
ATOM 893 O O . PHE A 1 104 ? -9.507 -16.941 9.402 1.00 90.81 104 PHE A O 1
ATOM 900 N N . ARG A 1 105 ? -11.320 -18.245 9.122 1.00 86.94 105 ARG A N 1
ATOM 901 C CA . ARG A 1 105 ? -11.393 -18.120 7.663 1.00 86.94 105 ARG A CA 1
ATOM 902 C C . ARG A 1 105 ? -12.821 -17.905 7.232 1.00 86.94 105 ARG A C 1
ATOM 904 O O . ARG A 1 105 ? -13.720 -18.570 7.758 1.00 86.94 105 ARG A O 1
ATOM 911 N N . LEU A 1 106 ? -13.008 -17.022 6.262 1.00 91.06 106 LEU A N 1
ATOM 912 C CA . LEU A 1 106 ? -14.306 -16.850 5.641 1.00 91.06 106 LEU A CA 1
ATOM 913 C C . LEU A 1 106 ? -14.578 -18.026 4.700 1.00 91.06 106 LEU A C 1
ATOM 915 O O . LEU A 1 106 ? -13.680 -18.752 4.271 1.00 91.06 106 LEU A O 1
ATOM 919 N N . ASN A 1 107 ? -15.855 -18.290 4.462 1.00 90.44 107 ASN A N 1
ATOM 920 C CA . ASN A 1 107 ? -16.293 -19.291 3.504 1.00 90.44 107 ASN A CA 1
ATOM 921 C C . ASN A 1 107 ? -17.663 -18.887 2.984 1.00 90.44 107 ASN A C 1
ATOM 923 O O . ASN A 1 107 ? -18.603 -18.773 3.768 1.00 90.44 107 ASN A O 1
ATOM 927 N N . GLU A 1 108 ? -17.773 -18.739 1.670 1.00 89.38 108 GLU A N 1
ATOM 928 C CA . GLU A 1 108 ? -18.971 -18.222 1.012 1.00 89.38 108 GLU A CA 1
ATOM 929 C C . GLU A 1 108 ? -20.235 -19.000 1.407 1.00 89.38 108 GLU A C 1
ATOM 931 O O . GLU A 1 108 ? -21.234 -18.397 1.795 1.00 89.38 108 GLU A O 1
ATOM 936 N N . SER A 1 109 ? -20.168 -20.338 1.436 1.00 89.94 109 SER A N 1
ATOM 937 C CA . SER A 1 109 ? -21.319 -21.173 1.807 1.00 89.94 109 SER A CA 1
ATOM 938 C C . SER A 1 109 ? -21.771 -20.936 3.250 1.00 89.94 109 SER A C 1
ATOM 940 O O . SER A 1 109 ? -22.967 -20.854 3.522 1.00 89.94 109 SER A O 1
ATOM 942 N N . LYS A 1 110 ? -20.830 -20.737 4.180 1.00 91.56 110 LYS A N 1
ATOM 943 C CA . LYS A 1 110 ? -21.152 -20.459 5.585 1.00 91.56 110 LYS A CA 1
ATOM 944 C C . LYS A 1 110 ? -21.687 -19.050 5.783 1.00 91.56 110 LYS A C 1
ATOM 946 O O . LYS A 1 110 ? -22.630 -18.881 6.548 1.00 91.56 110 LYS A O 1
ATOM 951 N N . ILE A 1 111 ? -21.108 -18.070 5.089 1.00 93.50 111 ILE A N 1
ATOM 952 C CA . ILE A 1 111 ? -21.559 -16.675 5.133 1.00 93.50 111 ILE A CA 1
ATOM 953 C C . ILE A 1 111 ? -22.974 -16.553 4.566 1.00 93.50 111 ILE A C 1
ATOM 955 O O . ILE A 1 111 ? -23.812 -15.899 5.176 1.00 93.50 111 ILE A O 1
ATOM 959 N N . SER A 1 112 ? -23.282 -17.258 3.474 1.00 90.31 112 SER A N 1
ATOM 960 C CA . SER A 1 112 ? -24.629 -17.268 2.886 1.00 90.31 112 SER A CA 1
ATOM 961 C C . SER A 1 112 ? -25.715 -17.808 3.831 1.00 90.31 112 SER A C 1
ATOM 963 O O . SER A 1 112 ? -26.884 -17.458 3.688 1.00 90.31 112 SER A O 1
ATOM 965 N N . GLY A 1 113 ? -25.335 -18.630 4.817 1.00 88.75 113 GLY A N 1
ATOM 966 C CA . GLY A 1 113 ? -26.233 -19.163 5.842 1.00 88.75 113 GLY A CA 1
ATOM 967 C C . GLY A 1 113 ? -26.482 -18.225 7.029 1.00 88.75 113 GLY A C 1
ATOM 968 O O . GLY A 1 113 ? -27.244 -18.588 7.924 1.00 88.75 113 GLY A O 1
ATOM 969 N N . ILE A 1 114 ? -25.845 -17.050 7.074 1.00 92.62 114 ILE A N 1
ATOM 970 C CA . ILE A 1 114 ? -26.029 -16.057 8.139 1.00 92.62 114 ILE A CA 1
ATOM 971 C C . ILE A 1 114 ? -27.233 -15.169 7.805 1.00 92.62 114 ILE A C 1
ATOM 973 O O . ILE A 1 114 ? -27.338 -14.597 6.721 1.00 92.62 114 ILE A O 1
ATOM 977 N N . SER A 1 115 ? -28.164 -15.052 8.750 1.00 85.81 115 SER A N 1
ATOM 978 C CA . SER A 1 115 ? -29.400 -14.288 8.579 1.00 85.81 115 SER A CA 1
ATOM 979 C C . SER A 1 115 ? -29.216 -12.786 8.809 1.00 85.81 115 SER A C 1
ATOM 981 O O . SER A 1 115 ? -28.458 -12.368 9.680 1.00 85.81 115 SER A O 1
ATOM 983 N N . GLY A 1 116 ? -30.010 -11.972 8.109 1.00 88.12 116 GLY A N 1
ATOM 984 C CA . GLY A 1 116 ? -30.077 -10.527 8.342 1.00 88.12 116 GLY A CA 1
ATOM 985 C C . GLY A 1 116 ? -28.800 -9.792 7.927 1.00 88.12 116 GLY A C 1
ATOM 986 O O . GLY A 1 116 ? -28.200 -10.146 6.916 1.00 88.12 116 GLY A O 1
ATOM 987 N N . HIS A 1 117 ? -28.434 -8.771 8.711 1.00 93.94 117 HIS A N 1
ATOM 988 C CA . HIS A 1 117 ? -27.244 -7.924 8.527 1.00 93.94 117 HIS A CA 1
ATOM 989 C C . HIS A 1 117 ? -26.003 -8.440 9.282 1.00 93.94 117 HIS A C 1
ATOM 991 O O . HIS A 1 117 ? -24.974 -7.766 9.328 1.00 93.94 117 HIS A O 1
ATOM 997 N N . ASP A 1 118 ? -26.077 -9.619 9.901 1.00 95.69 118 ASP A N 1
ATOM 998 C CA . ASP A 1 118 ? -24.954 -10.174 10.661 1.00 95.69 118 ASP A CA 1
ATOM 999 C C . ASP A 1 118 ? -23.814 -10.650 9.747 1.00 95.69 118 ASP A C 1
ATOM 1001 O O . ASP A 1 118 ? -22.663 -10.699 10.172 1.00 95.69 118 ASP A O 1
ATOM 1005 N N . ASP A 1 119 ? -24.103 -10.935 8.475 1.00 96.06 119 ASP A N 1
ATOM 1006 C CA . ASP A 1 119 ? -23.101 -11.296 7.471 1.00 96.06 119 ASP A CA 1
ATOM 1007 C C . ASP A 1 119 ? -22.136 -10.136 7.181 1.00 96.06 119 ASP A C 1
ATOM 1009 O O . ASP A 1 119 ? -20.918 -10.293 7.283 1.00 96.06 119 ASP A O 1
ATOM 1013 N N . ILE A 1 120 ? -22.668 -8.946 6.897 1.00 97.44 120 ILE A N 1
ATOM 1014 C CA . ILE A 1 120 ? -21.870 -7.748 6.634 1.00 97.44 120 ILE A CA 1
ATOM 1015 C C . ILE A 1 120 ? -21.144 -7.265 7.886 1.00 97.44 120 ILE A C 1
ATOM 1017 O O . ILE A 1 120 ? -19.971 -6.901 7.801 1.00 97.44 120 ILE A O 1
ATOM 1021 N N . ARG A 1 121 ? -21.786 -7.350 9.057 1.00 97.56 121 ARG A N 1
ATOM 1022 C CA . ARG A 1 121 ? -21.145 -7.061 10.347 1.00 97.56 121 ARG A CA 1
ATOM 1023 C C . ARG A 1 121 ? -19.965 -7.992 10.601 1.00 97.56 121 ARG A C 1
ATOM 1025 O O . ARG A 1 121 ? -18.903 -7.530 11.007 1.00 97.56 121 ARG A O 1
ATOM 1032 N N . LEU A 1 122 ? -20.114 -9.284 10.311 1.00 97.50 122 LEU A N 1
ATOM 1033 C CA . LEU A 1 122 ? -19.059 -10.269 10.536 1.00 97.50 122 LEU A CA 1
ATOM 1034 C C . LEU A 1 122 ? -17.861 -10.015 9.623 1.00 97.50 122 LEU A C 1
ATOM 1036 O O . LEU A 1 122 ? -16.726 -10.032 10.098 1.00 97.50 122 LEU A O 1
ATOM 1040 N N . ILE A 1 123 ? -18.099 -9.761 8.331 1.00 97.62 123 ILE A N 1
ATOM 1041 C CA . ILE A 1 123 ? -17.018 -9.435 7.391 1.00 97.62 123 ILE A CA 1
ATOM 1042 C C . ILE A 1 123 ? -16.349 -8.119 7.778 1.00 97.62 123 ILE A C 1
ATOM 1044 O O . ILE A 1 123 ? -15.125 -8.035 7.737 1.00 97.62 123 ILE A O 1
ATOM 1048 N N . TYR A 1 124 ? -17.118 -7.115 8.197 1.00 98.19 124 TYR A N 1
ATOM 1049 C CA . TYR A 1 124 ? -16.573 -5.847 8.667 1.00 98.19 124 TYR A CA 1
ATOM 1050 C C . TYR A 1 124 ? -15.645 -6.034 9.875 1.00 98.19 124 TYR A C 1
ATOM 1052 O O . TYR A 1 124 ? -14.507 -5.564 9.846 1.00 98.19 124 TYR A O 1
ATOM 1060 N N . GLU A 1 125 ? -16.086 -6.761 10.905 1.00 97.69 125 GLU A N 1
ATOM 1061 C CA . GLU A 1 125 ? -15.276 -7.016 12.101 1.00 97.69 125 GLU A CA 1
ATOM 1062 C C . GLU A 1 125 ? -14.058 -7.900 11.785 1.00 97.69 125 GLU A C 1
ATOM 1064 O O . GLU A 1 125 ? -12.952 -7.618 12.249 1.00 97.69 125 GLU A O 1
ATOM 1069 N N . TYR A 1 126 ? -14.210 -8.928 10.940 1.00 97.06 126 TYR A N 1
ATOM 1070 C CA . TYR A 1 126 ? -13.081 -9.737 10.469 1.00 97.06 126 TYR A CA 1
ATOM 1071 C C . TYR A 1 126 ? -12.041 -8.872 9.751 1.00 97.06 126 TYR A C 1
ATOM 1073 O O . TYR A 1 126 ? -10.856 -8.892 10.094 1.00 97.06 126 TYR A O 1
ATOM 1081 N N . ASN A 1 127 ? -12.494 -8.068 8.790 1.00 97.19 127 ASN A N 1
ATOM 1082 C CA . ASN A 1 127 ? -11.647 -7.188 8.004 1.00 97.19 127 ASN A CA 1
ATOM 1083 C C . ASN A 1 127 ? -10.937 -6.152 8.883 1.00 97.19 127 ASN A C 1
ATOM 1085 O O . ASN A 1 127 ? -9.742 -5.924 8.717 1.00 97.19 127 ASN A O 1
ATOM 1089 N N . TRP A 1 128 ? -11.636 -5.571 9.862 1.00 97.19 128 TRP A N 1
ATOM 1090 C CA . TRP A 1 128 ? -11.037 -4.638 10.814 1.00 97.19 128 TRP A CA 1
ATOM 1091 C C . TRP A 1 128 ? -9.849 -5.270 11.551 1.00 97.19 128 TRP A C 1
ATOM 1093 O O . TRP A 1 128 ? -8.784 -4.655 11.650 1.00 97.19 128 TRP A O 1
ATOM 1103 N N . ARG A 1 129 ? -9.987 -6.522 12.007 1.00 96.06 129 ARG A N 1
ATOM 1104 C CA . ARG A 1 129 ? -8.898 -7.254 12.677 1.00 96.06 129 ARG A CA 1
ATOM 1105 C C . ARG A 1 129 ? -7.718 -7.488 11.735 1.00 96.06 129 ARG A C 1
ATOM 1107 O O . ARG A 1 129 ? -6.576 -7.270 12.138 1.00 96.06 129 ARG A O 1
ATOM 1114 N N . MET A 1 130 ? -7.986 -7.890 10.492 1.00 95.25 130 MET A N 1
ATOM 1115 C CA . MET A 1 130 ? -6.951 -8.103 9.473 1.00 95.25 130 MET A CA 1
ATOM 1116 C C . MET A 1 130 ? -6.175 -6.813 9.179 1.00 95.25 130 MET A C 1
ATOM 1118 O O . MET A 1 130 ? -4.943 -6.829 9.211 1.00 95.25 130 MET A O 1
ATOM 1122 N N . GLU A 1 131 ? -6.871 -5.683 9.026 1.00 95.56 131 GLU A N 1
ATOM 1123 C CA . GLU A 1 131 ? -6.253 -4.365 8.834 1.00 95.56 131 GLU A CA 1
ATOM 1124 C C . GLU A 1 131 ? -5.396 -3.952 10.040 1.00 95.56 131 GLU A C 1
ATOM 1126 O O . GLU A 1 131 ? -4.271 -3.486 9.870 1.00 95.56 131 GLU A O 1
ATOM 1131 N N . ARG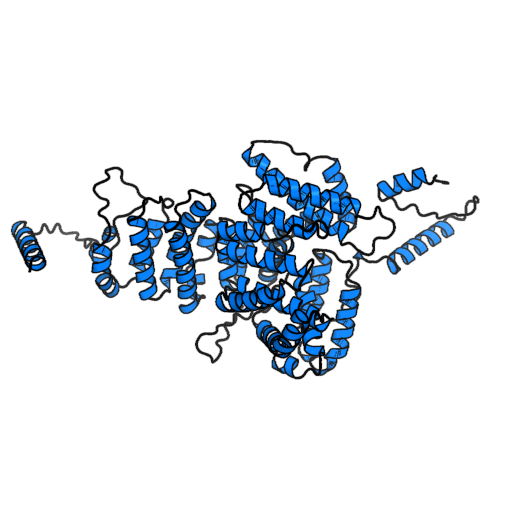 A 1 132 ? -5.863 -4.164 11.283 1.00 95.94 132 ARG A N 1
ATOM 1132 C CA . ARG A 1 132 ? -5.045 -3.891 12.485 1.00 95.94 132 ARG A CA 1
ATOM 1133 C C . ARG A 1 132 ? -3.811 -4.791 12.571 1.00 95.94 132 ARG A C 1
ATOM 1135 O O . ARG A 1 132 ? -2.777 -4.365 13.084 1.00 95.94 132 ARG A O 1
ATOM 1142 N N . CYS A 1 133 ? -3.890 -6.008 12.041 1.00 95.25 133 CYS A N 1
ATOM 1143 C CA . CYS A 1 133 ? -2.754 -6.913 11.891 1.00 95.25 133 CYS A CA 1
ATOM 1144 C C . CYS A 1 133 ? -1.882 -6.610 10.659 1.00 95.25 133 CYS A C 1
ATOM 1146 O O . CYS A 1 133 ? -0.924 -7.354 10.435 1.00 95.25 133 CYS A O 1
ATOM 1148 N N . LEU A 1 134 ? -2.175 -5.557 9.883 1.00 96.00 134 LEU A N 1
ATOM 1149 C CA . LEU A 1 134 ? -1.493 -5.202 8.631 1.00 96.00 134 LEU A CA 1
ATOM 1150 C C . LEU A 1 134 ? -1.483 -6.358 7.615 1.00 96.00 134 LEU A C 1
ATOM 1152 O O . LEU A 1 134 ? -0.494 -6.590 6.921 1.00 96.00 134 LEU A O 1
ATOM 1156 N N . CYS A 1 135 ? -2.569 -7.126 7.564 1.00 92.88 135 CYS A N 1
ATOM 1157 C CA . CYS A 1 135 ? -2.718 -8.270 6.674 1.00 92.88 135 CYS A CA 1
ATOM 1158 C C . CYS A 1 135 ? -3.650 -7.908 5.511 1.00 92.88 135 CYS A C 1
ATOM 1160 O O . CYS A 1 135 ? -4.756 -7.437 5.771 1.00 92.88 135 CYS A O 1
ATOM 1162 N N . PRO A 1 136 ? -3.249 -8.136 4.247 1.00 92.31 136 PRO A N 1
ATOM 1163 C CA . PRO A 1 136 ? -4.150 -7.964 3.116 1.00 92.31 136 PRO A CA 1
ATOM 1164 C C . PRO A 1 136 ? -5.269 -9.009 3.125 1.00 92.31 136 PRO A C 1
ATOM 1166 O O . PRO A 1 136 ? -5.162 -10.05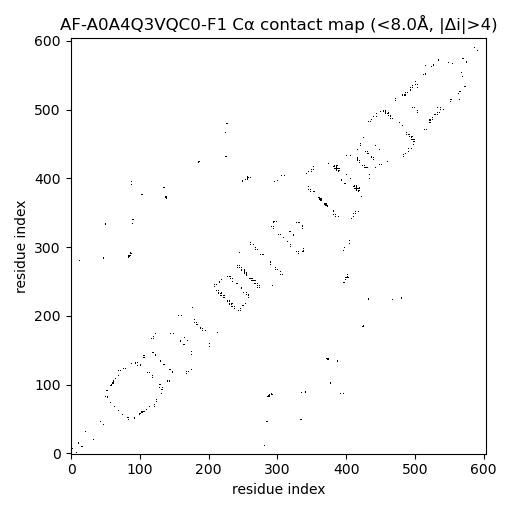4 3.778 1.00 92.31 136 PRO A O 1
ATOM 1169 N N . ILE A 1 137 ? -6.329 -8.730 2.360 1.00 92.31 137 ILE A N 1
ATOM 1170 C CA . ILE A 1 137 ? -7.372 -9.716 2.061 1.00 92.31 137 ILE A CA 1
ATOM 1171 C C . ILE A 1 137 ? -6.708 -10.919 1.385 1.00 92.31 137 ILE A C 1
ATOM 1173 O O . ILE A 1 137 ? -5.884 -10.759 0.486 1.00 92.31 137 ILE A O 1
ATOM 1177 N N . GLN A 1 138 ? -7.046 -12.123 1.841 1.00 86.25 138 GLN A N 1
ATOM 1178 C CA . GLN A 1 138 ? -6.557 -13.351 1.226 1.00 86.25 138 GLN A CA 1
ATOM 1179 C C . GLN A 1 138 ? -7.459 -13.755 0.054 1.00 86.25 138 GLN A C 1
ATOM 1181 O O . GLN A 1 138 ? -8.681 -13.637 0.155 1.00 86.25 138 GLN A O 1
ATOM 1186 N N . ASP A 1 139 ? -6.882 -14.341 -0.998 1.00 85.56 139 ASP A N 1
ATOM 1187 C CA . ASP A 1 139 ? -7.628 -14.868 -2.153 1.00 85.56 139 ASP A CA 1
ATOM 1188 C C . ASP A 1 139 ? -8.772 -15.810 -1.743 1.00 85.56 139 ASP A C 1
ATOM 1190 O O . ASP A 1 139 ? -9.856 -15.765 -2.317 1.00 85.56 139 ASP A O 1
ATOM 1194 N N . SER A 1 140 ? -8.560 -16.637 -0.711 1.00 85.62 140 SER A N 1
ATOM 1195 C CA . SER A 1 140 ? -9.580 -17.558 -0.192 1.00 85.62 140 SER A CA 1
ATOM 1196 C C . SER A 1 140 ? -10.769 -16.864 0.464 1.00 85.62 140 SER A C 1
ATOM 1198 O O . SER A 1 140 ? -11.854 -17.438 0.525 1.00 85.62 140 SER A O 1
ATOM 1200 N N . ASP A 1 141 ? -10.562 -15.661 0.997 1.00 90.88 141 ASP A N 1
ATOM 1201 C CA . ASP A 1 141 ? -11.598 -14.912 1.699 1.00 90.88 141 ASP A CA 1
ATOM 1202 C C . ASP A 1 141 ? -12.371 -13.995 0.736 1.00 90.88 141 ASP A C 1
ATOM 1204 O O . ASP A 1 141 ? -13.561 -13.760 0.960 1.00 90.88 141 ASP A O 1
ATOM 1208 N N . LEU A 1 142 ? -11.742 -13.541 -0.361 1.00 93.81 142 LEU A N 1
ATOM 1209 C CA . LEU A 1 142 ? -12.318 -12.613 -1.346 1.00 93.81 142 LEU A CA 1
ATOM 1210 C C . LEU A 1 142 ? -13.740 -12.981 -1.817 1.00 93.81 142 LEU A C 1
ATOM 1212 O O . LEU A 1 142 ? -14.584 -12.084 -1.805 1.00 93.81 142 LEU A O 1
ATOM 1216 N N . PRO A 1 143 ? -14.077 -14.246 -2.157 1.00 94.88 143 PRO A N 1
ATOM 1217 C CA . PRO A 1 143 ? -15.438 -14.585 -2.582 1.00 94.88 143 PRO A CA 1
ATOM 1218 C C . PRO A 1 143 ? -16.506 -14.227 -1.541 1.00 94.88 143 PRO A C 1
ATOM 1220 O O . PRO A 1 143 ? -17.605 -13.806 -1.889 1.00 94.88 143 PRO A O 1
ATOM 1223 N N . SER A 1 144 ? -16.177 -14.323 -0.247 1.00 95.81 144 SER A N 1
ATOM 1224 C CA . SER A 1 144 ? -17.105 -13.943 0.827 1.00 95.81 144 SER A CA 1
ATOM 1225 C C . SER A 1 144 ? -17.313 -12.428 0.892 1.00 95.81 144 SER A C 1
ATOM 1227 O O . SER A 1 144 ? -18.429 -11.974 1.142 1.00 95.81 144 SER A O 1
ATOM 1229 N N . TYR A 1 145 ? -16.257 -11.646 0.644 1.00 97.06 145 TYR A N 1
ATOM 1230 C CA . TYR A 1 145 ? -16.345 -10.187 0.553 1.00 97.06 145 TYR A CA 1
ATOM 1231 C C . TYR A 1 145 ? -17.211 -9.765 -0.641 1.00 97.06 145 TYR A C 1
ATOM 1233 O O . TYR A 1 145 ? -18.129 -8.962 -0.477 1.00 97.06 145 TYR A O 1
ATOM 1241 N N . GLU A 1 146 ? -16.953 -10.326 -1.827 1.00 95.75 146 GLU A N 1
ATOM 1242 C CA . GLU A 1 146 ? -17.709 -10.030 -3.052 1.00 95.75 146 GLU A CA 1
ATOM 1243 C C . GLU A 1 146 ? -19.194 -10.390 -2.906 1.00 95.75 146 GLU A C 1
ATOM 1245 O O . GLU A 1 146 ? -20.048 -9.583 -3.276 1.00 95.75 146 GLU A O 1
ATOM 1250 N N . LEU A 1 147 ? -19.504 -11.548 -2.307 1.00 95.56 147 LEU A N 1
ATOM 1251 C CA . LEU A 1 147 ? -20.874 -11.993 -2.028 1.00 95.56 147 LEU A CA 1
ATOM 1252 C C . LEU A 1 147 ? -21.660 -10.933 -1.243 1.00 95.56 147 LEU A C 1
ATOM 1254 O O . LEU A 1 147 ? -22.759 -10.542 -1.639 1.00 95.56 147 LEU A O 1
ATOM 1258 N N . VAL A 1 148 ? -21.098 -10.457 -0.128 1.00 96.50 148 VAL A N 1
ATOM 1259 C CA . VAL A 1 148 ? -21.759 -9.460 0.723 1.00 96.50 148 VAL A CA 1
ATOM 1260 C C . VAL A 1 148 ? -21.851 -8.111 0.018 1.00 96.50 148 VAL A C 1
ATOM 1262 O O . VAL A 1 148 ? -22.906 -7.480 0.060 1.00 96.50 148 VAL A O 1
ATOM 1265 N N . LEU A 1 149 ? -20.800 -7.670 -0.678 1.00 96.25 149 LEU A N 1
ATOM 1266 C CA . LEU A 1 149 ? -20.851 -6.406 -1.412 1.00 96.25 149 LEU A CA 1
ATOM 1267 C C . LEU A 1 149 ? -21.975 -6.409 -2.454 1.00 96.25 149 LEU A C 1
ATOM 1269 O O . LEU A 1 149 ? -22.782 -5.479 -2.454 1.00 96.25 149 LEU A O 1
ATOM 1273 N N . GLN A 1 150 ? -22.085 -7.474 -3.252 1.00 95.19 150 GLN A N 1
ATOM 1274 C CA . GLN A 1 150 ? -23.134 -7.636 -4.264 1.00 95.19 150 GLN A CA 1
ATOM 1275 C C . GLN A 1 150 ? -24.536 -7.708 -3.646 1.00 95.19 150 GLN A C 1
ATOM 1277 O O . GLN A 1 150 ? -25.468 -7.093 -4.162 1.00 95.19 150 GLN A O 1
ATOM 1282 N N . LYS A 1 151 ? -24.696 -8.418 -2.518 1.00 95.62 151 LYS A N 1
ATOM 1283 C CA . LYS A 1 151 ? -25.986 -8.551 -1.816 1.00 95.62 151 LYS A CA 1
ATOM 1284 C C . LYS A 1 151 ? -26.581 -7.191 -1.429 1.00 95.62 151 LYS A C 1
ATOM 1286 O O . LYS A 1 151 ? -27.791 -7.005 -1.545 1.00 95.62 151 LYS A O 1
ATOM 1291 N N . TYR A 1 152 ? -25.746 -6.258 -0.970 1.00 95.62 152 TYR A N 1
ATOM 1292 C CA . TYR A 1 152 ? -26.189 -4.965 -0.434 1.00 95.62 152 TYR A CA 1
ATOM 1293 C C . TYR A 1 152 ? -26.041 -3.788 -1.415 1.00 95.62 152 TYR A C 1
ATOM 1295 O O . TYR A 1 152 ? -26.623 -2.732 -1.169 1.00 95.62 152 TYR A O 1
ATOM 1303 N N . GLU A 1 153 ? -25.320 -3.947 -2.531 1.00 94.12 153 GLU A N 1
ATOM 1304 C CA . GLU A 1 153 ? -24.929 -2.857 -3.443 1.00 94.12 153 GLU A CA 1
ATOM 1305 C C . GLU A 1 153 ? -26.091 -1.936 -3.831 1.00 94.12 153 GLU A C 1
ATOM 1307 O O . GLU A 1 153 ? -25.990 -0.718 -3.675 1.00 94.12 153 GLU A O 1
ATOM 1312 N N . LYS A 1 154 ? -27.217 -2.501 -4.288 1.00 94.12 154 LYS A N 1
ATOM 1313 C CA . LYS A 1 154 ? -28.370 -1.710 -4.744 1.00 94.12 154 LYS A CA 1
ATOM 1314 C C . LYS A 1 154 ? -28.948 -0.839 -3.624 1.00 94.12 154 LYS A C 1
ATOM 1316 O O . LYS A 1 154 ? -29.125 0.361 -3.811 1.00 94.12 154 LYS A O 1
ATOM 1321 N N . GLN A 1 155 ? -29.215 -1.441 -2.465 1.00 94.44 155 GLN A N 1
ATOM 1322 C CA . GLN A 1 155 ? -29.793 -0.744 -1.313 1.00 94.44 155 GLN A CA 1
ATOM 1323 C C . GLN A 1 155 ? -28.858 0.364 -0.815 1.00 94.44 155 GLN A C 1
ATOM 1325 O O . GLN A 1 155 ? -29.301 1.485 -0.575 1.00 94.44 155 GLN A O 1
ATOM 1330 N N . ILE A 1 156 ? -27.565 0.061 -0.682 1.00 94.31 156 ILE A N 1
ATOM 1331 C CA . ILE A 1 156 ? -26.565 1.002 -0.168 1.00 94.31 156 ILE A CA 1
ATOM 1332 C C . ILE A 1 156 ? -26.347 2.161 -1.141 1.00 94.31 156 ILE A C 1
ATOM 1334 O O . ILE A 1 156 ? -26.299 3.312 -0.715 1.00 94.31 156 ILE A O 1
ATOM 1338 N N . THR A 1 157 ? -26.298 1.883 -2.444 1.00 92.50 157 THR A N 1
ATOM 1339 C CA . THR A 1 157 ? -26.197 2.913 -3.488 1.00 92.50 157 THR A CA 1
ATOM 1340 C C . THR A 1 157 ? -27.368 3.891 -3.404 1.00 92.50 157 THR A C 1
ATOM 1342 O O . THR A 1 157 ? -27.162 5.104 -3.343 1.00 92.50 157 THR A O 1
ATOM 1345 N N . GLU A 1 158 ? -28.600 3.378 -3.340 1.00 93.38 158 GLU A N 1
ATOM 1346 C CA . GLU A 1 158 ? -29.803 4.205 -3.194 1.00 93.38 158 GLU A CA 1
ATOM 1347 C C . GLU A 1 158 ? -29.774 5.022 -1.892 1.00 93.38 158 GLU A C 1
ATOM 1349 O O . GLU A 1 158 ? -30.126 6.204 -1.889 1.00 93.38 158 GLU A O 1
ATOM 1354 N N . ASN A 1 159 ? -29.323 4.426 -0.790 1.00 93.94 159 ASN A N 1
ATOM 1355 C CA . ASN A 1 159 ? -29.235 5.083 0.510 1.00 93.94 159 ASN A CA 1
ATOM 1356 C C . ASN A 1 159 ? -28.201 6.218 0.529 1.00 93.94 159 ASN A C 1
ATOM 1358 O O . ASN A 1 159 ? -28.542 7.337 0.919 1.00 93.94 159 ASN A O 1
ATOM 1362 N N . ILE A 1 160 ? -26.980 5.982 0.039 1.00 91.50 160 ILE A N 1
ATOM 1363 C CA . ILE A 1 160 ? -25.908 6.989 -0.015 1.00 91.50 160 ILE A CA 1
ATOM 1364 C C . ILE A 1 160 ? -26.321 8.181 -0.886 1.00 91.50 160 ILE A C 1
ATOM 1366 O O . ILE A 1 160 ? -26.209 9.326 -0.446 1.00 91.50 160 ILE A O 1
ATOM 1370 N N . ILE A 1 161 ? -26.866 7.932 -2.083 1.00 89.88 161 ILE A N 1
ATOM 1371 C CA . ILE A 1 161 ? -27.308 8.998 -3.002 1.00 89.88 161 ILE A CA 1
ATOM 1372 C C . ILE A 1 161 ? -28.417 9.846 -2.364 1.00 89.88 161 ILE A C 1
ATOM 1374 O O . ILE A 1 161 ? -28.425 11.072 -2.484 1.00 89.88 161 ILE A O 1
ATOM 1378 N N . ASN A 1 162 ? -29.329 9.211 -1.623 1.00 91.31 162 ASN A N 1
ATOM 1379 C CA . ASN A 1 162 ? -30.394 9.896 -0.890 1.00 91.31 162 ASN A CA 1
ATOM 1380 C C . ASN A 1 162 ? -29.944 10.471 0.467 1.00 91.31 162 ASN A C 1
ATOM 1382 O O . ASN A 1 162 ? -30.793 10.916 1.243 1.00 91.31 162 ASN A O 1
ATOM 1386 N N . ARG A 1 163 ? -28.635 10.471 0.765 1.00 86.88 163 ARG A N 1
ATOM 1387 C CA . ARG A 1 163 ? -28.037 10.953 2.024 1.00 86.88 163 ARG A CA 1
ATOM 1388 C C . ARG A 1 163 ? -28.606 10.267 3.273 1.00 86.88 163 ARG A C 1
ATOM 1390 O O . ARG A 1 163 ? -28.746 10.881 4.329 1.00 86.88 163 ARG A O 1
ATOM 1397 N N . ARG A 1 164 ? -28.951 8.987 3.145 1.00 85.62 164 ARG A N 1
ATOM 1398 C CA . ARG A 1 164 ? -29.390 8.105 4.231 1.00 85.62 164 ARG A CA 1
ATOM 1399 C C . ARG A 1 164 ? -28.228 7.195 4.606 1.00 85.62 164 ARG A C 1
ATOM 1401 O O . ARG A 1 164 ? -28.117 6.092 4.095 1.00 85.62 164 ARG A O 1
ATOM 1408 N N . THR A 1 165 ? -27.336 7.671 5.464 1.00 81.75 165 THR A N 1
ATOM 1409 C CA . THR A 1 165 ? -26.170 6.900 5.916 1.00 81.75 165 THR A CA 1
ATOM 1410 C C . THR A 1 165 ? -26.417 6.325 7.304 1.00 81.75 165 THR A C 1
ATOM 1412 O O . THR A 1 165 ? -26.735 7.070 8.234 1.00 81.75 165 THR A O 1
ATOM 1415 N N . GLY A 1 166 ? -26.257 5.014 7.453 1.00 89.75 166 GLY A N 1
ATOM 1416 C CA . GLY A 1 166 ? -26.286 4.301 8.722 1.00 89.75 166 GLY A CA 1
ATOM 1417 C C . GLY A 1 166 ? -25.061 3.404 8.896 1.00 89.75 166 GLY A C 1
ATOM 1418 O O . GLY A 1 166 ? -24.073 3.488 8.167 1.00 89.75 166 GLY A O 1
ATOM 1419 N N . GLU A 1 167 ? -25.124 2.531 9.901 1.00 92.25 167 GLU A N 1
ATOM 1420 C CA . GLU A 1 167 ? -24.028 1.614 10.229 1.00 92.25 167 GLU A CA 1
ATOM 1421 C C . GLU A 1 167 ? -23.725 0.645 9.074 1.00 92.25 167 GLU A C 1
ATOM 1423 O O . GLU A 1 167 ? -22.563 0.385 8.770 1.00 92.25 167 GLU A O 1
ATOM 1428 N N . THR A 1 168 ? -24.757 0.134 8.399 1.00 94.56 168 THR A N 1
ATOM 1429 C CA . THR A 1 168 ? -24.595 -0.824 7.298 1.00 94.56 168 THR A CA 1
ATOM 1430 C C . THR A 1 168 ? -23.904 -0.190 6.090 1.00 94.56 168 THR A C 1
ATOM 1432 O O . THR A 1 168 ? -23.040 -0.825 5.491 1.00 94.56 168 THR A O 1
ATOM 1435 N N . GLU A 1 169 ? -24.223 1.062 5.755 1.00 94.44 169 GLU A N 1
ATOM 1436 C CA . GLU A 1 169 ? -23.554 1.824 4.693 1.00 94.44 169 GLU A CA 1
ATOM 1437 C C . GLU A 1 169 ? -22.073 2.039 5.014 1.00 94.44 169 GLU A C 1
ATOM 1439 O O . GLU A 1 169 ? -21.225 1.829 4.148 1.00 94.44 169 GLU A O 1
ATOM 1444 N N . GLU A 1 170 ? -21.741 2.385 6.260 1.00 93.31 170 GLU A N 1
ATOM 1445 C CA . GLU A 1 170 ? -20.348 2.550 6.693 1.00 93.31 170 GLU A CA 1
ATOM 1446 C C . GLU A 1 170 ? -19.556 1.239 6.641 1.00 93.31 170 GLU A C 1
ATOM 1448 O O . GLU A 1 170 ? -18.409 1.215 6.182 1.00 93.31 170 GLU A O 1
ATOM 1453 N N . GLN A 1 171 ? -20.172 0.133 7.067 1.00 96.69 171 GLN A N 1
ATOM 1454 C CA . GLN A 1 171 ? -19.577 -1.201 6.980 1.00 96.69 171 GLN A CA 1
ATOM 1455 C C . GLN A 1 171 ? -19.349 -1.598 5.521 1.00 96.69 171 GLN A C 1
ATOM 1457 O O . GLN A 1 171 ? -18.246 -2.016 5.163 1.00 96.69 171 GLN A O 1
ATOM 1462 N N . TRP A 1 172 ? -20.356 -1.404 4.666 1.00 96.50 172 TRP A N 1
ATOM 1463 C CA . TRP A 1 172 ? -20.270 -1.700 3.240 1.00 96.50 172 TRP A CA 1
ATOM 1464 C C . TRP A 1 172 ? -19.175 -0.877 2.561 1.00 96.50 172 TRP A C 1
ATOM 1466 O O . TRP A 1 172 ? -18.332 -1.444 1.871 1.00 96.50 172 TRP A O 1
ATOM 1476 N N . LEU A 1 173 ? -19.124 0.437 2.805 1.00 95.06 173 LEU A N 1
ATOM 1477 C CA . LEU A 1 173 ? -18.096 1.323 2.248 1.00 95.06 173 LEU A CA 1
ATOM 1478 C C . LEU A 1 173 ? -16.695 0.913 2.706 1.00 95.06 173 LEU A C 1
ATOM 1480 O O . LEU A 1 173 ? -15.770 0.875 1.896 1.00 95.06 173 LEU A O 1
ATOM 1484 N N . SER A 1 174 ? -16.532 0.565 3.985 1.00 95.19 174 SER A N 1
ATOM 1485 C CA . SER A 1 174 ? -15.250 0.102 4.518 1.00 95.19 174 SER A CA 1
ATOM 1486 C C . SER A 1 174 ? -14.787 -1.202 3.860 1.00 95.19 174 SER A C 1
ATOM 1488 O O . SER A 1 174 ? -13.618 -1.316 3.486 1.00 95.19 174 SER A O 1
ATOM 1490 N N . ILE A 1 175 ? -15.687 -2.169 3.674 1.00 97.38 175 ILE A N 1
ATOM 1491 C CA . ILE A 1 175 ? -15.395 -3.428 2.974 1.00 97.38 175 ILE A CA 1
ATOM 1492 C C . ILE A 1 175 ? -15.065 -3.144 1.502 1.00 97.38 175 ILE A C 1
ATOM 1494 O O . ILE A 1 175 ? -14.054 -3.629 0.998 1.00 97.38 175 ILE A O 1
ATOM 1498 N N . CYS A 1 176 ? -15.863 -2.308 0.834 1.00 96.38 176 CYS A N 1
ATOM 1499 C CA . CYS A 1 176 ? -15.714 -1.954 -0.576 1.00 96.38 176 CYS A CA 1
ATOM 1500 C C . CYS A 1 176 ? -14.347 -1.319 -0.869 1.00 96.38 176 CYS A C 1
ATOM 1502 O O . CYS A 1 176 ? -13.643 -1.767 -1.773 1.00 96.38 176 CYS A O 1
ATOM 1504 N N . ILE A 1 177 ? -13.910 -0.352 -0.054 1.00 95.62 177 ILE A N 1
ATOM 1505 C CA . ILE A 1 177 ? -12.592 0.291 -0.194 1.00 95.62 177 ILE A CA 1
ATOM 1506 C C . ILE A 1 177 ? -11.448 -0.720 -0.008 1.00 95.62 177 ILE A C 1
ATOM 1508 O O . ILE A 1 177 ? -10.441 -0.647 -0.711 1.00 95.62 177 ILE A O 1
ATOM 1512 N N . ASN A 1 178 ? -11.589 -1.689 0.900 1.00 95.88 178 ASN A N 1
ATOM 1513 C CA . ASN A 1 178 ? -10.553 -2.702 1.121 1.00 95.88 178 ASN A CA 1
ATOM 1514 C C . ASN A 1 178 ? -10.496 -3.750 0.001 1.00 95.88 178 ASN A C 1
ATOM 1516 O O . ASN A 1 178 ? -9.403 -4.147 -0.402 1.00 95.88 178 ASN A O 1
ATOM 1520 N N . VAL A 1 179 ? -11.642 -4.144 -0.560 1.00 97.31 179 VAL A N 1
ATOM 1521 C CA . VAL A 1 179 ? -11.698 -4.980 -1.772 1.00 97.31 179 VAL A CA 1
ATOM 1522 C C . VAL A 1 179 ? -11.120 -4.232 -2.973 1.00 97.31 179 VAL A C 1
ATOM 1524 O O . VAL A 1 179 ? -10.365 -4.797 -3.761 1.00 97.31 179 VAL A O 1
ATOM 1527 N N . TRP A 1 180 ? -11.401 -2.934 -3.085 1.00 96.06 180 TRP A N 1
ATOM 1528 C CA . TRP A 1 180 ? -10.823 -2.085 -4.119 1.00 96.06 180 TRP A CA 1
ATOM 1529 C C . TRP A 1 180 ? -9.295 -2.034 -4.038 1.00 96.06 180 TRP A C 1
ATOM 1531 O O . TRP A 1 180 ? -8.615 -2.244 -5.044 1.00 96.06 180 TRP A O 1
ATOM 1541 N N . ARG A 1 181 ? -8.760 -1.845 -2.828 1.00 95.62 181 ARG A N 1
ATOM 1542 C CA . ARG A 1 181 ? -7.324 -1.923 -2.542 1.00 95.62 181 ARG A CA 1
ATOM 1543 C C . ARG A 1 181 ? -6.744 -3.281 -2.950 1.00 95.62 181 ARG A C 1
ATOM 1545 O O . ARG A 1 181 ? -5.740 -3.319 -3.656 1.00 95.62 181 ARG A O 1
ATOM 1552 N N . TYR A 1 182 ? -7.406 -4.380 -2.588 1.00 95.31 182 TYR A N 1
ATOM 1553 C CA . TYR A 1 182 ? -6.991 -5.730 -2.983 1.00 95.31 182 TYR A CA 1
ATOM 1554 C C . TYR A 1 182 ? -6.913 -5.887 -4.513 1.00 95.31 182 TYR A C 1
ATOM 1556 O O . TYR A 1 182 ? -5.924 -6.403 -5.034 1.00 95.31 182 TYR A O 1
ATOM 1564 N N . TYR A 1 183 ? -7.887 -5.361 -5.268 1.00 94.81 183 TYR A N 1
ATOM 1565 C CA . TYR A 1 183 ? -7.825 -5.388 -6.734 1.00 94.81 183 TYR A CA 1
ATOM 1566 C C . TYR A 1 183 ? -6.606 -4.645 -7.294 1.00 94.81 183 TYR A C 1
ATOM 1568 O O . TYR A 1 183 ? -6.035 -5.088 -8.292 1.00 94.81 183 TYR A O 1
ATOM 1576 N N . ARG A 1 184 ? -6.166 -3.543 -6.671 1.00 93.56 184 ARG A N 1
ATOM 1577 C CA . ARG A 1 184 ? -4.915 -2.869 -7.061 1.00 93.56 184 ARG A CA 1
ATOM 1578 C C . ARG A 1 184 ? -3.708 -3.749 -6.767 1.00 93.56 184 ARG A C 1
ATOM 1580 O O . ARG A 1 184 ? -2.835 -3.877 -7.624 1.00 93.56 184 ARG A O 1
ATOM 1587 N N . GLU A 1 185 ? -3.646 -4.305 -5.563 1.00 92.38 185 GLU A N 1
ATOM 1588 C CA . GLU A 1 185 ? -2.521 -5.107 -5.074 1.00 92.38 185 GLU A CA 1
ATOM 1589 C C . GLU A 1 185 ? -2.290 -6.338 -5.956 1.00 92.38 185 GLU A C 1
ATOM 1591 O O . GLU A 1 185 ? -1.170 -6.573 -6.416 1.00 92.38 185 GLU A O 1
ATOM 1596 N N . GLU A 1 186 ? -3.360 -7.041 -6.320 1.00 89.00 186 GLU A N 1
ATOM 1597 C CA . GLU A 1 186 ? -3.288 -8.218 -7.192 1.00 89.00 186 GLU A CA 1
ATOM 1598 C C . GLU A 1 186 ? -3.300 -7.872 -8.693 1.00 89.00 186 GLU A C 1
ATOM 1600 O O . GLU A 1 186 ? -2.989 -8.701 -9.554 1.00 89.00 186 GLU A O 1
ATOM 1605 N N . GLY A 1 187 ? -3.526 -6.604 -9.047 1.00 86.69 187 GLY A N 1
ATOM 1606 C CA . GLY A 1 187 ? -3.495 -6.118 -10.428 1.00 86.69 187 GLY A CA 1
ATOM 1607 C C . GLY A 1 187 ? -4.732 -6.490 -11.250 1.00 86.69 187 GLY A C 1
ATOM 1608 O O . GLY A 1 187 ? -4.650 -6.591 -12.478 1.00 86.69 187 GLY A O 1
ATOM 1609 N N . PHE A 1 188 ? -5.876 -6.660 -10.595 1.00 89.06 188 PHE A N 1
ATOM 1610 C CA . PHE A 1 188 ? -7.200 -6.827 -11.190 1.00 89.06 188 PHE A CA 1
ATOM 1611 C C . PHE A 1 188 ? -7.747 -5.478 -11.684 1.00 89.06 188 PHE A C 1
ATOM 1613 O O . PHE A 1 188 ? -8.664 -4.894 -11.115 1.00 89.06 188 PHE A O 1
ATOM 1620 N N . VAL A 1 189 ? -7.129 -4.953 -12.748 1.00 87.62 189 VAL A N 1
ATOM 1621 C CA . VAL A 1 189 ? -7.357 -3.589 -13.260 1.00 87.62 189 VAL A CA 1
ATOM 1622 C C . VAL A 1 189 ? -8.815 -3.326 -13.642 1.00 87.62 189 VAL A C 1
ATOM 1624 O O . VAL A 1 189 ? -9.321 -2.240 -13.367 1.00 87.62 189 VAL A O 1
ATOM 1627 N N . ASP A 1 190 ? -9.497 -4.282 -14.269 1.00 89.50 190 ASP A N 1
ATOM 1628 C CA . ASP A 1 190 ? -10.874 -4.071 -14.730 1.00 89.50 190 ASP A CA 1
ATOM 1629 C C . ASP A 1 190 ? -11.855 -4.045 -13.554 1.00 89.50 190 ASP A C 1
ATOM 1631 O O . ASP A 1 190 ? -12.697 -3.151 -13.470 1.00 89.50 190 ASP A O 1
ATOM 1635 N N . GLN A 1 191 ? -11.677 -4.947 -12.586 1.00 92.81 191 GLN A N 1
ATOM 1636 C CA . GLN A 1 191 ? -12.421 -4.950 -11.325 1.00 92.81 191 GLN A CA 1
ATOM 1637 C C . GLN A 1 191 ? -12.145 -3.678 -10.517 1.00 92.81 191 GLN A C 1
ATOM 1639 O O . GLN A 1 191 ? -13.068 -3.068 -9.974 1.00 92.81 191 GLN A O 1
ATOM 1644 N N . TRP A 1 192 ? -10.888 -3.226 -10.492 1.00 94.62 192 TRP A N 1
ATOM 1645 C CA . TRP A 1 192 ? -10.504 -1.975 -9.849 1.00 94.62 192 TRP A CA 1
ATOM 1646 C C . TRP A 1 192 ? -11.217 -0.776 -10.484 1.00 94.62 192 TRP A C 1
ATOM 1648 O O . TRP A 1 192 ? -11.752 0.063 -9.764 1.00 94.62 192 TRP A O 1
ATOM 1658 N N . LYS A 1 193 ? -11.274 -0.697 -11.821 1.00 93.75 193 LYS A N 1
ATOM 1659 C CA . LYS A 1 193 ? -11.968 0.383 -12.550 1.00 93.75 193 LYS A CA 1
ATOM 1660 C C . LYS A 1 193 ? -13.482 0.351 -12.343 1.00 93.75 193 LYS A C 1
ATOM 1662 O O . LYS A 1 193 ? -14.093 1.413 -12.217 1.00 93.75 193 LYS A O 1
ATOM 1667 N N . ALA A 1 194 ? -14.081 -0.838 -12.305 1.00 91.62 194 ALA A N 1
ATOM 1668 C CA . ALA A 1 194 ? -15.502 -0.995 -12.014 1.00 91.62 194 ALA A CA 1
ATOM 1669 C C . ALA A 1 194 ? -15.826 -0.462 -10.609 1.00 91.62 194 ALA A C 1
ATOM 1671 O O . ALA A 1 194 ? -16.685 0.404 -10.465 1.00 91.62 194 ALA A O 1
ATOM 1672 N N . CYS A 1 195 ? -15.054 -0.880 -9.601 1.00 93.06 195 CYS A N 1
ATOM 1673 C CA . CYS A 1 195 ? -15.206 -0.396 -8.229 1.00 93.06 195 CYS A CA 1
ATOM 1674 C C . CYS A 1 195 ? -14.965 1.121 -8.111 1.00 93.06 195 CYS A C 1
ATOM 1676 O O . CYS A 1 195 ? -15.749 1.829 -7.481 1.00 93.06 195 CYS A O 1
ATOM 1678 N N . ALA A 1 196 ? -13.934 1.642 -8.786 1.00 93.81 196 ALA A N 1
ATOM 1679 C CA . ALA A 1 196 ? -13.650 3.075 -8.834 1.00 93.81 196 ALA A CA 1
ATOM 1680 C C . ALA A 1 196 ? -14.834 3.877 -9.394 1.00 93.81 196 ALA A C 1
ATOM 1682 O O . ALA A 1 196 ? -15.160 4.932 -8.863 1.00 93.81 196 ALA A O 1
ATOM 1683 N N . SER A 1 197 ? -15.505 3.363 -10.429 1.00 92.75 197 SER A N 1
ATOM 1684 C CA . SER A 1 197 ? -16.676 4.018 -11.025 1.00 92.75 197 SER A CA 1
ATOM 1685 C C . SER A 1 197 ? -17.843 4.102 -10.034 1.00 92.75 197 SER A C 1
ATOM 1687 O O . SER A 1 197 ? -18.489 5.145 -9.932 1.00 92.75 197 SER A O 1
ATOM 1689 N N . THR A 1 198 ? -18.078 3.038 -9.258 1.00 91.31 198 THR A N 1
ATOM 1690 C CA . THR A 1 198 ? -19.084 3.032 -8.186 1.00 91.31 198 THR A CA 1
ATOM 1691 C C . THR A 1 198 ? -18.732 4.042 -7.091 1.00 91.31 198 THR A C 1
ATOM 1693 O O . THR A 1 198 ? -19.560 4.881 -6.741 1.00 91.31 198 THR A O 1
ATOM 1696 N N . LEU A 1 199 ? -17.494 4.034 -6.591 1.00 92.56 199 LEU A N 1
ATOM 1697 C CA . LEU A 1 199 ? -17.046 4.959 -5.540 1.00 92.56 199 LEU A CA 1
ATOM 1698 C C . LEU A 1 199 ? -17.036 6.425 -6.001 1.00 92.56 199 LEU A C 1
ATOM 1700 O O . LEU A 1 199 ? -17.338 7.320 -5.211 1.00 92.56 199 LEU A O 1
ATOM 1704 N N . ASP A 1 200 ? -16.769 6.679 -7.281 1.00 92.69 200 ASP A N 1
ATOM 1705 C CA . ASP A 1 200 ? -16.832 8.020 -7.867 1.00 92.69 200 ASP A CA 1
ATOM 1706 C C . ASP A 1 200 ? -18.245 8.587 -7.877 1.00 92.69 200 ASP A C 1
ATOM 1708 O O . ASP A 1 200 ? -18.424 9.785 -7.649 1.00 92.69 200 ASP A O 1
ATOM 1712 N N . SER A 1 201 ? -19.254 7.731 -8.052 1.00 91.94 201 SER A N 1
ATOM 1713 C CA . SER A 1 201 ? -20.653 8.141 -7.915 1.00 91.94 201 SER A CA 1
ATOM 1714 C C . SER A 1 201 ? -21.006 8.560 -6.480 1.00 91.94 201 SER A C 1
ATOM 1716 O O . SER A 1 201 ? -21.915 9.366 -6.287 1.00 91.94 201 SER A O 1
ATOM 1718 N N . PHE A 1 202 ? -20.262 8.075 -5.478 1.00 92.12 202 PHE A N 1
ATOM 1719 C CA . PHE A 1 202 ? -20.471 8.413 -4.069 1.00 92.12 202 PHE A CA 1
ATOM 1720 C C . PHE A 1 202 ? -19.713 9.657 -3.617 1.00 92.12 202 PHE A C 1
ATOM 1722 O O . PHE A 1 202 ? -20.168 10.314 -2.686 1.00 92.12 202 PHE A O 1
ATOM 1729 N N . LEU A 1 203 ? -18.603 10.021 -4.268 1.00 91.50 203 LEU A N 1
ATOM 1730 C CA . LEU A 1 203 ? -17.763 11.162 -3.872 1.00 91.50 203 LEU A CA 1
ATOM 1731 C C . LEU A 1 203 ? -18.537 12.460 -3.550 1.00 91.50 203 LEU A C 1
ATOM 1733 O O . LEU A 1 203 ? -18.202 13.079 -2.542 1.00 91.50 203 LEU A O 1
ATOM 1737 N N . PRO A 1 204 ? -19.574 12.878 -4.311 1.00 92.12 204 PRO A N 1
ATOM 1738 C CA . PRO A 1 204 ? -20.349 14.087 -3.996 1.00 92.12 204 PRO A CA 1
ATOM 1739 C C . PRO A 1 204 ? -21.165 14.022 -2.694 1.00 92.12 204 PRO A C 1
ATOM 1741 O O . PRO A 1 204 ? -21.674 15.045 -2.237 1.00 92.12 204 PRO A O 1
ATOM 1744 N N . PHE A 1 205 ? -21.340 12.825 -2.134 1.00 91.56 205 PHE A N 1
ATOM 1745 C CA . PHE A 1 205 ? -22.158 12.543 -0.953 1.00 91.56 205 PHE A CA 1
ATOM 1746 C C . PHE A 1 205 ? -21.322 12.119 0.261 1.00 91.56 205 PHE A C 1
ATOM 1748 O O . PHE A 1 205 ? -21.878 11.930 1.341 1.00 91.56 205 PHE A O 1
ATOM 1755 N N . LEU A 1 206 ? -20.007 11.955 0.090 1.00 90.44 206 LEU A N 1
ATOM 1756 C CA . LEU A 1 206 ? -19.080 11.544 1.138 1.00 90.44 206 LEU A CA 1
ATOM 1757 C C . LEU A 1 206 ? -18.255 12.730 1.638 1.00 90.44 206 LEU A C 1
ATOM 1759 O O . LEU A 1 206 ? -17.891 13.633 0.884 1.00 90.44 206 LEU A O 1
ATOM 1763 N N . GLU A 1 207 ? -17.890 12.682 2.915 1.00 86.88 207 GLU A N 1
ATOM 1764 C CA . GLU A 1 207 ? -17.056 13.694 3.556 1.00 86.88 207 GLU A CA 1
ATOM 1765 C C . GLU A 1 207 ? -15.948 13.054 4.404 1.00 86.88 207 GLU A C 1
ATOM 1767 O O . GLU A 1 207 ? -15.898 11.841 4.635 1.00 86.88 207 GLU A O 1
ATOM 1772 N N . GLY A 1 208 ? -15.023 13.892 4.869 1.00 90.88 208 GLY A N 1
ATOM 1773 C CA . GLY A 1 208 ? -14.003 13.496 5.831 1.00 90.88 208 GLY A CA 1
ATOM 1774 C C . GLY A 1 208 ? -13.049 12.409 5.319 1.00 90.88 208 GLY A C 1
ATOM 1775 O O . GLY A 1 208 ? -12.476 12.513 4.231 1.00 90.88 208 GLY A O 1
ATOM 1776 N N . GLU A 1 209 ? -12.824 11.386 6.148 1.00 92.50 209 GLU A N 1
ATOM 1777 C CA . GLU A 1 209 ? -11.822 10.344 5.889 1.00 92.50 209 GLU A CA 1
ATOM 1778 C C . GLU A 1 209 ? -12.181 9.445 4.705 1.00 92.50 209 GLU A C 1
ATOM 1780 O O . GLU A 1 209 ? -11.285 8.934 4.035 1.00 92.50 209 GLU A O 1
ATOM 1785 N N . ARG A 1 210 ? -13.476 9.274 4.402 1.00 91.69 210 ARG A N 1
ATOM 1786 C CA . ARG A 1 210 ? -13.929 8.451 3.271 1.00 91.69 210 ARG A CA 1
ATOM 1787 C C . ARG A 1 210 ? -13.458 9.052 1.955 1.00 91.69 210 ARG A C 1
ATOM 1789 O O . ARG A 1 210 ? -12.760 8.385 1.193 1.00 91.69 210 ARG A O 1
ATOM 1796 N N . THR A 1 211 ? -13.721 10.338 1.753 1.00 94.19 211 THR A N 1
ATOM 1797 C CA . THR A 1 211 ? -13.253 11.087 0.581 1.00 94.19 211 THR A CA 1
ATOM 1798 C C . THR A 1 211 ? -11.729 11.051 0.475 1.00 94.19 211 THR A C 1
ATOM 1800 O O . THR A 1 211 ? -11.192 10.748 -0.589 1.00 94.19 211 THR A O 1
ATOM 1803 N N . ALA A 1 212 ? -11.018 11.272 1.587 1.00 95.81 212 ALA A N 1
ATOM 1804 C CA . ALA A 1 212 ? -9.557 11.206 1.623 1.00 95.81 212 ALA A CA 1
ATOM 1805 C C . ALA A 1 212 ? -9.012 9.815 1.239 1.00 95.81 212 ALA A C 1
ATOM 1807 O O . ALA A 1 212 ? -8.061 9.718 0.463 1.00 95.81 212 ALA A O 1
ATOM 1808 N N . SER A 1 213 ? -9.635 8.739 1.729 1.00 95.00 213 SER A N 1
ATOM 1809 C CA . SER A 1 213 ? -9.231 7.364 1.420 1.00 95.00 213 SER A CA 1
ATOM 1810 C C . SER A 1 213 ? -9.412 7.008 -0.056 1.00 95.00 213 SER A C 1
ATOM 1812 O O . SER A 1 213 ? -8.537 6.360 -0.630 1.00 95.00 213 SER A O 1
ATOM 1814 N N . ILE A 1 214 ? -10.481 7.502 -0.693 1.00 95.81 214 ILE A N 1
ATOM 1815 C CA . ILE A 1 214 ? -10.741 7.269 -2.117 1.00 95.81 214 ILE A CA 1
ATOM 1816 C C . ILE A 1 214 ? -9.683 7.964 -2.975 1.00 95.81 214 ILE A C 1
ATOM 1818 O O . ILE A 1 214 ? -9.077 7.336 -3.845 1.00 95.81 214 ILE A O 1
ATOM 1822 N N . TRP A 1 215 ? -9.402 9.242 -2.705 1.00 96.44 215 TRP A N 1
ATOM 1823 C CA . TRP A 1 215 ? -8.349 9.975 -3.414 1.00 96.44 215 TRP A CA 1
ATOM 1824 C C . TRP A 1 215 ? -6.972 9.344 -3.227 1.00 96.44 215 TRP A C 1
ATOM 1826 O O . TRP A 1 215 ? -6.199 9.235 -4.184 1.00 96.44 215 TRP A O 1
ATOM 1836 N N . TYR A 1 216 ? -6.673 8.898 -2.009 1.00 97.12 216 TYR A N 1
ATOM 1837 C CA . TYR A 1 216 ? -5.417 8.235 -1.696 1.00 97.12 216 TYR A CA 1
ATOM 1838 C C . TYR A 1 216 ? -5.238 6.938 -2.498 1.00 97.12 216 TYR A C 1
ATOM 1840 O O . TYR A 1 216 ? -4.196 6.751 -3.128 1.00 97.12 216 TYR A O 1
ATOM 1848 N N . GLU A 1 217 ? -6.261 6.082 -2.545 1.00 96.12 217 GLU A N 1
ATOM 1849 C CA . GLU A 1 217 ? -6.229 4.815 -3.287 1.00 96.12 217 GLU A CA 1
ATOM 1850 C C . GLU A 1 217 ? -6.103 5.037 -4.805 1.00 96.12 217 GLU A C 1
ATOM 1852 O O . GLU A 1 217 ? -5.280 4.387 -5.456 1.00 96.12 217 GLU A O 1
ATOM 1857 N N . LYS A 1 218 ? -6.797 6.040 -5.368 1.00 96.12 218 LYS A N 1
ATOM 1858 C CA . LYS A 1 218 ? -6.585 6.470 -6.764 1.00 96.12 218 LYS A CA 1
ATOM 1859 C C . LYS A 1 218 ? -5.133 6.857 -7.028 1.00 96.12 218 LYS A C 1
ATOM 1861 O O . LYS A 1 218 ? -4.550 6.436 -8.026 1.00 96.12 218 LYS A O 1
ATOM 1866 N N . CYS A 1 219 ? -4.529 7.649 -6.143 1.00 96.75 219 CYS A N 1
ATOM 1867 C CA . CYS A 1 219 ? -3.130 8.044 -6.293 1.00 96.75 219 CYS A CA 1
ATOM 1868 C C . CYS A 1 219 ? -2.198 6.826 -6.246 1.00 96.75 219 CYS A C 1
ATOM 1870 O O . CYS A 1 219 ? -1.321 6.700 -7.101 1.00 96.75 219 CYS A O 1
ATOM 1872 N N . LEU A 1 220 ? -2.405 5.904 -5.299 1.00 95.19 220 LEU A N 1
ATOM 1873 C CA . LEU A 1 220 ? -1.608 4.681 -5.196 1.00 95.19 220 LEU A CA 1
ATOM 1874 C C . LEU A 1 220 ? -1.688 3.824 -6.461 1.00 95.19 220 LEU A C 1
ATOM 1876 O O . LEU A 1 220 ? -0.645 3.383 -6.947 1.00 95.19 220 LEU A O 1
ATOM 1880 N N . PHE A 1 221 ? -2.881 3.644 -7.032 1.00 93.44 221 PHE A N 1
ATOM 1881 C CA . PHE A 1 221 ? -3.064 2.899 -8.280 1.00 93.44 221 PHE A CA 1
ATOM 1882 C C . PHE A 1 221 ? -2.190 3.451 -9.412 1.00 93.44 221 PHE A C 1
ATOM 1884 O O . PHE A 1 221 ? -1.441 2.713 -10.054 1.00 93.44 221 PHE A O 1
ATOM 1891 N N . HIS A 1 222 ? -2.203 4.769 -9.611 1.00 91.25 222 HIS A N 1
ATOM 1892 C CA . HIS A 1 222 ? -1.402 5.398 -10.661 1.00 91.25 222 HIS A CA 1
ATOM 1893 C C . HIS A 1 222 ? 0.097 5.448 -10.337 1.00 91.25 222 HIS A C 1
ATOM 1895 O O . HIS A 1 222 ? 0.919 5.394 -11.254 1.00 91.25 222 HIS A O 1
ATOM 1901 N N . LEU A 1 223 ? 0.492 5.471 -9.062 1.00 90.62 223 LEU A N 1
ATOM 1902 C CA . LEU A 1 223 ? 1.905 5.431 -8.677 1.00 90.62 223 LEU A CA 1
ATOM 1903 C C . LEU A 1 223 ? 2.581 4.090 -8.987 1.00 90.62 223 LEU A C 1
ATOM 1905 O O . LEU A 1 223 ? 3.781 4.072 -9.255 1.00 90.62 223 LEU A O 1
ATOM 1909 N N . TYR A 1 224 ? 1.845 2.978 -9.038 1.00 85.81 224 TYR A N 1
ATOM 1910 C CA . TYR A 1 224 ? 2.393 1.668 -9.436 1.00 85.81 224 TYR A CA 1
ATOM 1911 C C . TYR A 1 224 ? 2.781 1.630 -10.920 1.00 85.81 224 TYR A C 1
ATOM 1913 O O . TYR A 1 224 ? 3.717 0.935 -11.318 1.00 85.81 224 TYR A O 1
ATOM 1921 N N . ALA A 1 225 ? 2.096 2.441 -11.725 1.00 80.50 225 ALA A N 1
ATOM 1922 C CA . ALA A 1 225 ? 2.429 2.748 -13.110 1.00 80.50 225 ALA A CA 1
ATOM 1923 C C . ALA A 1 225 ? 3.437 3.903 -13.237 1.00 80.50 225 ALA A C 1
ATOM 1925 O O . ALA A 1 225 ? 3.783 4.299 -14.353 1.00 80.50 225 ALA A O 1
ATOM 1926 N N . LEU A 1 226 ? 3.898 4.466 -12.110 1.00 82.06 226 LEU A N 1
ATOM 1927 C CA . LEU A 1 226 ? 4.663 5.707 -12.043 1.00 82.06 226 LEU A CA 1
ATOM 1928 C C . LEU A 1 226 ? 3.980 6.840 -12.833 1.00 82.06 226 LEU A C 1
ATOM 1930 O O . LEU A 1 226 ? 4.656 7.632 -13.458 1.00 82.06 226 LEU A O 1
ATOM 1934 N N . ASP A 1 227 ? 2.653 6.916 -12.906 1.00 86.31 227 ASP A N 1
ATOM 1935 C CA . ASP A 1 227 ? 1.934 7.922 -13.703 1.00 86.31 227 ASP A CA 1
ATOM 1936 C C . ASP A 1 227 ? 1.799 9.245 -12.924 1.00 86.31 227 ASP A C 1
ATOM 1938 O O . ASP A 1 227 ? 0.713 9.630 -12.486 1.00 86.31 227 ASP A O 1
ATOM 1942 N N . HIS A 1 228 ? 2.925 9.931 -12.672 1.00 86.94 228 HIS A N 1
ATOM 1943 C CA . HIS A 1 228 ? 2.933 11.081 -11.757 1.00 86.94 228 HIS A CA 1
ATOM 1944 C C . HIS A 1 228 ? 2.110 12.264 -12.276 1.00 86.94 228 HIS A C 1
ATOM 1946 O O . HIS A 1 228 ? 1.699 13.102 -11.480 1.00 86.94 228 HIS A O 1
ATOM 1952 N N . GLN A 1 229 ? 1.869 12.369 -13.587 1.00 85.06 229 GLN A N 1
ATOM 1953 C CA . GLN A 1 229 ? 0.985 13.404 -14.130 1.00 85.06 229 GLN A CA 1
ATOM 1954 C C . GLN A 1 229 ? -0.455 13.202 -13.668 1.00 85.06 229 GLN A C 1
ATOM 1956 O O . GLN A 1 229 ? -1.065 14.143 -13.160 1.00 85.06 229 GLN A O 1
ATOM 1961 N N . VAL A 1 230 ? -0.975 11.978 -13.796 1.00 90.62 230 VAL A N 1
ATOM 1962 C CA . VAL A 1 230 ? -2.326 11.654 -13.326 1.00 90.62 230 VAL A CA 1
ATOM 1963 C C . VAL A 1 230 ? -2.413 11.811 -11.812 1.00 90.62 230 VAL A C 1
ATOM 1965 O O . VAL A 1 230 ? -3.374 12.387 -11.313 1.00 90.62 230 VAL A O 1
ATOM 1968 N N . VAL A 1 231 ? -1.377 11.391 -11.081 1.00 93.88 231 VAL A N 1
ATOM 1969 C CA . VAL A 1 231 ? -1.319 11.575 -9.624 1.00 93.88 231 VAL A CA 1
ATOM 1970 C C . VAL A 1 231 ? -1.359 13.059 -9.259 1.00 93.88 231 VAL A C 1
ATOM 1972 O O . VAL A 1 231 ? -2.152 13.442 -8.411 1.00 93.88 231 VAL A O 1
ATOM 1975 N N . ARG A 1 232 ? -0.572 13.919 -9.921 1.00 91.75 232 ARG A N 1
ATOM 1976 C CA . ARG A 1 232 ? -0.604 15.372 -9.679 1.00 91.75 232 ARG A CA 1
ATOM 1977 C C . ARG A 1 232 ? -1.973 15.982 -9.969 1.00 91.75 232 ARG A C 1
ATOM 1979 O O . ARG A 1 232 ? -2.399 16.846 -9.213 1.00 91.75 232 ARG A O 1
ATOM 1986 N N . LYS A 1 233 ? -2.672 15.510 -11.006 1.00 93.69 233 LYS A N 1
ATOM 1987 C CA . LYS A 1 233 ? -4.053 15.925 -11.286 1.00 93.69 233 LYS A CA 1
ATOM 1988 C C . LYS A 1 233 ? -5.003 15.519 -10.153 1.00 93.69 233 LYS A C 1
ATOM 1990 O O . LYS A 1 233 ? -5.762 16.340 -9.660 1.00 93.69 233 LYS A O 1
ATOM 1995 N N . TYR A 1 234 ? -4.929 14.280 -9.673 1.00 95.19 234 TYR A N 1
ATOM 1996 C CA . TYR A 1 234 ? -5.743 13.876 -8.523 1.00 95.19 234 TYR A CA 1
ATOM 1997 C C . TYR A 1 234 ? -5.387 14.630 -7.243 1.00 95.19 234 TYR A C 1
ATOM 1999 O O . TYR A 1 234 ? -6.275 14.941 -6.462 1.00 95.19 234 TYR A O 1
ATOM 2007 N N . LEU A 1 235 ? -4.115 14.973 -7.036 1.00 95.31 235 LEU A N 1
ATOM 2008 C CA . LEU A 1 235 ? -3.696 15.789 -5.898 1.00 95.31 235 LEU A CA 1
ATOM 2009 C C . LEU A 1 235 ? -4.194 17.237 -5.996 1.00 95.31 235 LEU A C 1
ATOM 2011 O O . LEU A 1 235 ? -4.461 17.825 -4.953 1.00 95.31 235 LEU A O 1
ATOM 2015 N N . SER A 1 236 ? -4.338 17.803 -7.202 1.00 93.06 236 SER A N 1
ATOM 2016 C CA . SER A 1 236 ? -4.961 19.123 -7.380 1.00 93.06 236 SER A CA 1
ATOM 2017 C C . SER A 1 236 ? -6.472 19.091 -7.169 1.00 93.06 236 SER A C 1
ATOM 2019 O O . SER A 1 236 ? -7.030 20.057 -6.657 1.00 93.06 236 SER A O 1
ATOM 2021 N N . ASP A 1 237 ? -7.117 17.982 -7.535 1.00 92.88 237 ASP A N 1
ATOM 2022 C CA . ASP A 1 237 ? -8.563 17.794 -7.381 1.00 92.88 237 ASP A CA 1
ATOM 2023 C C . ASP A 1 237 ? -8.946 17.375 -5.946 1.00 92.88 237 ASP A C 1
ATOM 2025 O O . ASP A 1 237 ? -10.094 17.546 -5.538 1.00 92.88 237 ASP A O 1
ATOM 2029 N N . TRP A 1 238 ? -7.998 16.846 -5.158 1.00 93.94 238 TRP A N 1
ATOM 2030 C CA . TRP A 1 238 ? -8.209 16.456 -3.762 1.00 93.94 238 TRP A CA 1
ATOM 2031 C C . TRP A 1 238 ? -8.259 17.700 -2.852 1.00 93.94 238 TRP A C 1
ATOM 2033 O O . TRP A 1 238 ? -7.218 18.305 -2.577 1.00 93.94 238 TRP A O 1
ATOM 2043 N N . PRO A 1 239 ? -9.435 18.058 -2.294 1.00 89.25 239 PRO A N 1
ATOM 2044 C CA . PRO A 1 239 ? -9.572 19.242 -1.454 1.00 89.25 239 PRO A CA 1
ATOM 2045 C C . PRO A 1 239 ? -8.750 19.146 -0.150 1.00 89.25 239 PRO A C 1
ATOM 2047 O O . PRO A 1 239 ? -8.823 18.129 0.552 1.00 89.25 239 PRO A O 1
ATOM 2050 N N . PRO A 1 240 ? -8.015 20.211 0.227 1.00 91.44 240 PRO A N 1
ATOM 2051 C CA . PRO A 1 240 ? -7.405 20.349 1.546 1.00 91.44 240 PRO A CA 1
ATOM 2052 C C . PRO A 1 240 ? -8.420 20.284 2.685 1.00 91.44 240 PRO A C 1
ATOM 2054 O O . PRO A 1 240 ? -9.441 20.968 2.662 1.00 91.44 240 PRO A O 1
ATOM 2057 N N . ASN A 1 241 ? -8.109 19.502 3.718 1.00 93.19 241 ASN A N 1
ATOM 2058 C CA . ASN A 1 241 ? -8.917 19.372 4.922 1.00 93.19 241 ASN A CA 1
ATOM 2059 C C . ASN A 1 241 ? -8.047 19.433 6.196 1.00 93.19 241 ASN A C 1
ATOM 2061 O O . ASN A 1 241 ? -7.621 18.401 6.721 1.00 93.19 241 ASN A O 1
ATOM 2065 N N . PRO A 1 242 ? -7.852 20.633 6.780 1.00 88.25 242 PRO A N 1
ATOM 2066 C CA . PRO A 1 242 ? -7.120 20.815 8.041 1.00 88.25 242 PRO A CA 1
ATOM 2067 C C . PRO A 1 242 ? -7.745 20.102 9.257 1.00 88.25 242 PRO A C 1
ATOM 2069 O O . PRO A 1 242 ? -7.123 19.992 10.322 1.00 88.25 242 PRO A O 1
ATOM 2072 N N . GLY A 1 243 ? -8.993 19.635 9.135 1.00 91.19 243 GLY A N 1
ATOM 2073 C CA . GLY A 1 243 ? -9.660 18.793 10.125 1.00 91.19 243 GLY A CA 1
ATOM 2074 C C . GLY A 1 243 ? -9.005 17.418 10.268 1.00 91.19 243 GLY A C 1
ATOM 2075 O O . GLY A 1 243 ? -9.014 16.875 11.373 1.00 91.19 243 GLY A O 1
ATOM 2076 N N . LEU A 1 244 ? -8.360 16.923 9.205 1.00 94.88 244 LEU A N 1
ATOM 2077 C CA . LEU A 1 244 ? -7.779 15.583 9.090 1.00 94.88 244 LEU A CA 1
ATOM 2078 C C . LEU A 1 244 ? -6.256 15.636 8.873 1.00 94.88 244 LEU A C 1
ATOM 2080 O O . LEU A 1 244 ? -5.760 15.258 7.811 1.00 94.88 244 LEU A O 1
ATOM 2084 N N . PRO A 1 245 ? -5.477 16.086 9.871 1.00 95.62 245 PRO A N 1
ATOM 2085 C CA . PRO A 1 245 ? -4.053 16.367 9.689 1.00 95.62 245 PRO A CA 1
ATOM 2086 C C . PRO A 1 245 ? -3.229 15.140 9.278 1.00 95.62 245 PRO A C 1
ATOM 2088 O O . PRO A 1 245 ? -2.242 15.276 8.561 1.00 95.62 245 PRO A O 1
ATOM 2091 N N . TYR A 1 246 ? -3.630 13.932 9.671 1.00 96.69 246 TYR A N 1
ATOM 2092 C CA . TYR A 1 246 ? -2.961 12.726 9.194 1.00 96.69 246 TYR A CA 1
ATOM 2093 C C . TYR A 1 246 ? -3.155 12.479 7.690 1.00 96.69 246 TYR A C 1
ATOM 2095 O O . TYR A 1 246 ? -2.192 12.174 6.987 1.00 96.69 246 TYR A O 1
ATOM 2103 N N . TRP A 1 247 ? -4.373 12.666 7.175 1.00 97.50 247 TRP A N 1
ATOM 2104 C CA . TRP A 1 247 ? -4.657 12.551 5.742 1.00 97.50 247 TRP A CA 1
ATOM 2105 C C . TRP A 1 247 ? -3.969 13.652 4.932 1.00 97.50 247 TRP A C 1
ATOM 2107 O O . TRP A 1 247 ? -3.460 13.380 3.846 1.00 97.50 247 TRP A O 1
ATOM 2117 N N . GLU A 1 248 ? -3.863 14.859 5.492 1.00 97.69 248 GLU A N 1
ATOM 2118 C CA . GLU A 1 248 ? -3.025 15.933 4.946 1.00 97.69 248 GLU A CA 1
ATOM 2119 C C . GLU A 1 248 ? -1.552 15.505 4.865 1.00 97.69 248 GLU A C 1
ATOM 2121 O O . GLU A 1 248 ? -0.902 15.721 3.842 1.00 97.69 248 GLU A O 1
ATOM 2126 N N . GLY A 1 249 ? -1.047 14.820 5.897 1.00 97.75 249 GLY A N 1
ATOM 2127 C CA . GLY A 1 249 ? 0.280 14.208 5.889 1.00 97.75 249 GLY A CA 1
ATOM 2128 C C . GLY A 1 249 ? 0.447 13.174 4.777 1.00 97.75 249 GLY A C 1
ATOM 2129 O O . GLY A 1 249 ? 1.390 13.268 3.994 1.00 97.75 249 GLY A O 1
ATOM 2130 N N . LYS A 1 250 ? -0.499 12.238 4.620 1.00 98.06 250 LYS A N 1
ATOM 2131 C CA . LYS A 1 250 ? -0.474 11.260 3.514 1.00 98.06 250 LYS A CA 1
ATOM 2132 C C . LYS A 1 250 ? -0.497 11.943 2.144 1.00 98.06 250 LYS A C 1
ATOM 2134 O O . LYS A 1 250 ? 0.256 11.542 1.257 1.00 98.06 250 LYS A O 1
ATOM 2139 N N . ARG A 1 251 ? -1.305 12.997 1.970 1.00 97.69 251 ARG A N 1
ATOM 2140 C CA . ARG A 1 251 ? -1.325 13.794 0.732 1.00 97.69 251 ARG A CA 1
ATOM 2141 C C . ARG A 1 251 ? 0.023 14.473 0.481 1.00 97.69 251 ARG A C 1
ATOM 2143 O O . ARG A 1 251 ? 0.533 14.416 -0.636 1.00 97.69 251 ARG A O 1
ATOM 2150 N N . ALA A 1 252 ? 0.631 15.056 1.512 1.00 97.69 252 ALA A N 1
ATOM 2151 C CA . ALA A 1 252 ? 1.963 15.646 1.427 1.00 97.69 252 ALA A CA 1
ATOM 2152 C C . ALA A 1 252 ? 3.021 14.617 1.005 1.00 97.69 252 ALA A C 1
ATOM 2154 O O . ALA A 1 252 ? 3.861 14.903 0.156 1.00 97.69 252 ALA A O 1
ATOM 2155 N N . MET A 1 253 ? 2.953 13.387 1.512 1.00 97.94 253 MET A N 1
ATOM 2156 C CA . MET A 1 253 ? 3.885 12.335 1.105 1.00 97.94 253 MET A CA 1
ATOM 2157 C C . MET A 1 253 ? 3.749 11.945 -0.376 1.00 97.94 253 MET A C 1
ATOM 2159 O O . MET A 1 253 ? 4.764 11.706 -1.033 1.00 97.94 253 MET A O 1
ATOM 2163 N N . LEU A 1 254 ? 2.532 11.950 -0.933 1.00 97.06 254 LEU A N 1
ATOM 2164 C CA . LEU A 1 254 ? 2.307 11.756 -2.373 1.00 97.06 254 LEU A CA 1
ATOM 2165 C C . LEU A 1 254 ? 2.874 12.924 -3.205 1.00 97.06 254 LEU A C 1
ATOM 2167 O O . LEU A 1 254 ? 3.492 12.701 -4.250 1.00 97.06 254 LEU A O 1
ATOM 2171 N N . LEU A 1 255 ? 2.724 14.166 -2.729 1.00 95.69 255 LEU A N 1
ATOM 2172 C CA . LEU A 1 255 ? 3.361 15.345 -3.337 1.00 95.69 255 LEU A CA 1
ATOM 2173 C C . LEU A 1 255 ? 4.891 15.203 -3.331 1.00 95.69 255 LEU A C 1
ATOM 2175 O O . LEU A 1 255 ? 5.545 15.412 -4.354 1.00 95.69 255 LEU A O 1
ATOM 2179 N N . ALA A 1 256 ? 5.472 14.762 -2.214 1.00 95.25 256 ALA A N 1
ATOM 2180 C CA . ALA A 1 256 ? 6.910 14.543 -2.106 1.00 95.25 256 ALA A CA 1
ATOM 2181 C C . ALA A 1 256 ? 7.410 13.460 -3.080 1.00 95.25 256 ALA A C 1
ATOM 2183 O O . ALA A 1 256 ? 8.399 13.680 -3.784 1.00 95.25 256 ALA A O 1
ATOM 2184 N N . GLU A 1 257 ? 6.722 12.315 -3.173 1.00 93.06 257 GLU A N 1
ATOM 2185 C CA . GLU A 1 257 ? 7.070 11.227 -4.103 1.00 93.06 257 GLU A CA 1
ATOM 2186 C C . GLU A 1 257 ? 7.017 11.680 -5.573 1.00 93.06 257 GLU A C 1
ATOM 2188 O O . GLU A 1 257 ? 7.873 11.296 -6.377 1.00 93.06 257 GLU A O 1
ATOM 2193 N N . THR A 1 258 ? 6.066 12.556 -5.917 1.00 91.56 258 THR A N 1
ATOM 2194 C CA . THR A 1 258 ? 5.882 13.084 -7.281 1.00 91.56 258 THR A CA 1
ATOM 2195 C C . THR A 1 258 ? 6.766 14.291 -7.623 1.00 91.56 258 THR A C 1
ATOM 2197 O O . THR A 1 258 ? 6.723 14.765 -8.764 1.00 91.56 258 THR A O 1
ATOM 2200 N N . GLY A 1 259 ? 7.622 14.734 -6.693 1.00 89.00 259 GLY A N 1
ATOM 2201 C CA . GLY A 1 259 ? 8.676 15.731 -6.919 1.00 89.00 259 GLY A CA 1
ATOM 2202 C C . GLY A 1 259 ? 8.498 17.067 -6.191 1.00 89.00 259 GLY A C 1
ATOM 2203 O O . GLY A 1 259 ? 9.386 17.910 -6.282 1.00 89.00 259 GLY A O 1
ATOM 2204 N N . GLN A 1 260 ? 7.411 17.261 -5.444 1.00 91.75 260 GLN A N 1
ATOM 2205 C CA . GLN A 1 260 ? 7.078 18.502 -4.729 1.00 91.75 260 GLN A CA 1
ATOM 2206 C C . GLN A 1 260 ? 7.426 18.402 -3.234 1.00 91.75 260 GLN A C 1
ATOM 2208 O O . GLN A 1 260 ? 6.598 18.635 -2.356 1.00 91.75 260 GLN A O 1
ATOM 2213 N N . ALA A 1 261 ? 8.669 18.015 -2.927 1.00 93.12 261 ALA A N 1
ATOM 2214 C CA . ALA A 1 261 ? 9.106 17.774 -1.548 1.00 93.12 261 ALA A CA 1
ATOM 2215 C C . ALA A 1 261 ? 9.050 19.033 -0.660 1.00 93.12 261 ALA A C 1
ATOM 2217 O O . ALA A 1 261 ? 8.709 18.928 0.515 1.00 93.12 261 ALA A O 1
ATOM 2218 N N . SER A 1 262 ? 9.345 20.217 -1.208 1.00 92.38 262 SER A N 1
ATOM 2219 C CA . SER A 1 262 ? 9.281 21.478 -0.454 1.00 92.38 262 SER A CA 1
ATOM 2220 C C . SER A 1 262 ? 7.851 21.822 -0.026 1.00 92.38 262 SER A C 1
ATOM 2222 O O . SER A 1 262 ? 7.623 22.113 1.145 1.00 92.38 262 SER A O 1
ATOM 2224 N N . ASP A 1 263 ? 6.881 21.708 -0.939 1.00 94.12 263 ASP A N 1
ATOM 2225 C CA . ASP A 1 263 ? 5.461 21.942 -0.636 1.00 94.12 263 ASP A CA 1
ATOM 2226 C C . ASP A 1 263 ? 4.949 20.922 0.390 1.00 94.12 263 ASP A C 1
ATOM 2228 O O . ASP A 1 263 ? 4.229 21.263 1.330 1.00 94.12 263 ASP A O 1
ATOM 2232 N N . ALA A 1 264 ? 5.383 19.665 0.256 1.00 96.75 264 ALA A N 1
ATOM 2233 C CA . ALA A 1 264 ? 5.065 18.609 1.205 1.00 96.75 264 ALA A CA 1
ATOM 2234 C C . ALA A 1 264 ? 5.571 18.914 2.624 1.00 96.75 264 ALA A C 1
ATOM 2236 O O . ALA A 1 264 ? 4.848 18.672 3.589 1.00 96.75 264 ALA A O 1
ATOM 2237 N N . ALA A 1 265 ? 6.785 19.459 2.767 1.00 95.94 265 ALA A N 1
ATOM 2238 C CA . ALA A 1 265 ? 7.333 19.828 4.072 1.00 95.94 265 ALA A CA 1
ATOM 2239 C C . ALA A 1 265 ? 6.460 20.881 4.774 1.00 95.94 265 ALA A C 1
ATOM 2241 O O . ALA A 1 265 ? 6.120 20.701 5.941 1.00 95.94 265 ALA A O 1
ATOM 2242 N N . LEU A 1 266 ? 6.009 21.909 4.045 1.00 95.25 266 LEU A N 1
ATOM 2243 C CA . LEU A 1 266 ? 5.130 22.953 4.586 1.00 95.25 266 LEU A CA 1
ATOM 2244 C C . LEU A 1 266 ? 3.785 22.386 5.064 1.00 95.25 266 LEU A C 1
ATOM 2246 O O . LEU A 1 266 ? 3.319 22.725 6.153 1.00 95.25 266 LEU A O 1
ATOM 2250 N N . ILE A 1 267 ? 3.168 21.493 4.283 1.00 96.62 267 ILE A N 1
ATOM 2251 C CA . ILE A 1 267 ? 1.908 20.836 4.674 1.00 96.62 267 ILE A CA 1
ATOM 2252 C C . ILE A 1 267 ? 2.120 19.971 5.924 1.00 96.62 267 ILE A C 1
ATOM 2254 O O . ILE A 1 267 ? 1.299 20.000 6.841 1.00 96.62 267 ILE A O 1
ATOM 2258 N N . LEU A 1 268 ? 3.229 19.229 5.997 1.00 97.19 268 LEU A N 1
ATOM 2259 C CA . LEU A 1 268 ? 3.560 18.388 7.151 1.00 97.19 268 LEU A CA 1
ATOM 2260 C C . LEU A 1 268 ? 3.808 19.211 8.419 1.00 97.19 268 LEU A C 1
ATOM 2262 O O . LEU A 1 268 ? 3.344 18.820 9.489 1.00 97.19 268 LEU A O 1
ATOM 2266 N N . GLU A 1 269 ? 4.484 20.355 8.318 1.00 95.12 269 GLU A N 1
ATOM 2267 C CA . GLU A 1 269 ? 4.674 21.286 9.438 1.00 95.12 269 GLU A CA 1
ATOM 2268 C C . GLU A 1 269 ? 3.335 21.824 9.954 1.00 95.12 269 GLU A C 1
ATOM 2270 O O . GLU A 1 269 ? 3.082 21.817 11.162 1.00 95.12 269 GLU A O 1
ATOM 2275 N N . GLN A 1 270 ? 2.440 22.227 9.047 1.00 95.50 270 GLN A N 1
ATOM 2276 C CA . GLN A 1 270 ? 1.100 22.707 9.396 1.00 95.50 270 GLN A CA 1
ATOM 2277 C C . GLN A 1 270 ? 0.245 21.606 10.037 1.00 95.50 270 GLN A C 1
ATOM 2279 O O . GLN A 1 270 ? -0.392 21.838 11.071 1.00 95.50 270 GLN A O 1
ATOM 2284 N N . ALA A 1 271 ? 0.255 20.399 9.466 1.00 96.44 271 ALA A N 1
ATOM 2285 C CA . ALA A 1 271 ? -0.453 19.241 10.002 1.00 96.44 271 ALA A CA 1
ATOM 2286 C C . ALA A 1 271 ? 0.068 18.864 11.396 1.00 96.44 271 ALA A C 1
ATOM 2288 O O . ALA A 1 271 ? -0.723 18.679 12.324 1.00 96.44 271 ALA A O 1
ATOM 2289 N N . LEU A 1 272 ? 1.391 18.828 11.579 1.00 94.75 272 LEU A N 1
ATOM 2290 C CA . LEU A 1 272 ? 2.025 18.529 12.862 1.00 94.75 272 LEU A CA 1
ATOM 2291 C C . LEU A 1 272 ? 1.702 19.596 13.914 1.00 94.75 272 LEU A C 1
ATOM 2293 O O . LEU A 1 272 ? 1.383 19.261 15.056 1.00 94.75 272 LEU A O 1
ATOM 2297 N N . ALA A 1 273 ? 1.729 20.877 13.540 1.00 92.75 273 ALA A N 1
ATOM 2298 C CA . ALA A 1 273 ? 1.322 21.968 14.420 1.00 92.75 273 ALA A CA 1
ATOM 2299 C C . ALA A 1 273 ? -0.163 21.865 14.814 1.00 92.75 273 ALA A C 1
ATOM 2301 O O . ALA A 1 273 ? -0.510 22.134 15.965 1.00 92.75 273 ALA A O 1
ATOM 2302 N N . SER A 1 274 ? -1.035 21.455 13.886 1.00 93.25 274 SER A N 1
ATOM 2303 C CA . SER A 1 274 ? -2.460 21.209 14.147 1.00 93.25 274 SER A CA 1
ATOM 2304 C C . SER A 1 274 ? -2.660 20.065 15.143 1.00 93.25 274 SER A C 1
ATOM 2306 O O . SER A 1 274 ? -3.356 20.245 16.144 1.00 93.25 274 SER A O 1
ATOM 2308 N N . VAL A 1 275 ? -1.987 18.925 14.939 1.00 92.75 275 VAL A N 1
ATOM 2309 C CA . VAL A 1 275 ? -2.050 17.781 15.864 1.00 92.75 275 VAL A CA 1
ATOM 231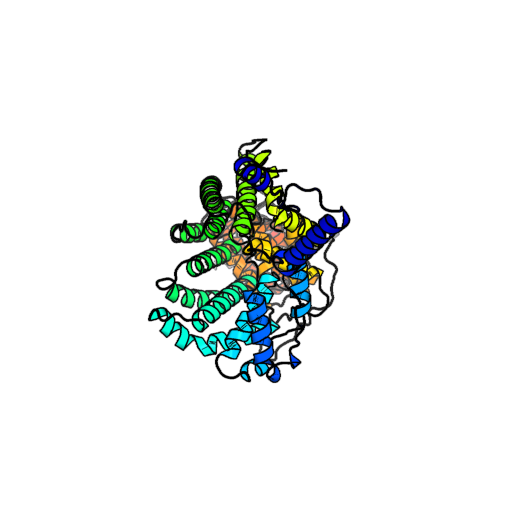0 C C . VAL A 1 275 ? -1.535 18.169 17.241 1.00 92.75 275 VAL A C 1
ATOM 2312 O O . VAL A 1 275 ? -2.247 17.972 18.215 1.00 92.75 275 VAL A O 1
ATOM 2315 N N . ARG A 1 276 ? -0.371 18.818 17.346 1.00 89.25 276 ARG A N 1
ATOM 2316 C CA . ARG A 1 276 ? 0.217 19.219 18.639 1.00 89.25 276 ARG A CA 1
ATOM 2317 C C . ARG A 1 276 ? -0.661 20.161 19.463 1.00 89.25 276 ARG A C 1
ATOM 2319 O O . ARG A 1 276 ? -0.548 20.174 20.685 1.00 89.25 276 ARG A O 1
ATOM 2326 N N . LYS A 1 277 ? -1.528 20.950 18.820 1.00 87.62 277 LYS A N 1
ATOM 2327 C CA . LYS A 1 277 ? -2.534 21.774 19.513 1.00 87.62 277 LYS A CA 1
ATOM 2328 C C . LYS A 1 277 ? -3.682 20.939 20.088 1.00 87.62 277 LYS A C 1
ATOM 2330 O O . LYS A 1 277 ? -4.285 21.361 21.069 1.00 87.62 277 LYS A O 1
ATOM 2335 N N . ARG A 1 278 ? -3.991 19.796 19.468 1.00 84.19 278 ARG A N 1
ATOM 2336 C CA . ARG A 1 278 ? -5.062 18.863 19.853 1.00 84.19 278 ARG A CA 1
ATOM 2337 C C . ARG A 1 278 ? -4.569 17.731 20.753 1.00 84.19 278 ARG A C 1
ATOM 2339 O O . ARG A 1 278 ? -5.378 17.143 21.460 1.00 84.19 278 ARG A O 1
ATOM 2346 N N . THR A 1 279 ? -3.267 17.436 20.747 1.00 77.44 279 THR A N 1
ATOM 2347 C CA . THR A 1 279 ? -2.665 16.416 21.603 1.00 77.44 279 THR A CA 1
ATOM 2348 C C . THR A 1 279 ? -2.843 16.809 23.071 1.00 77.44 279 THR A C 1
ATOM 2350 O O . THR A 1 279 ? -2.311 17.844 23.491 1.00 77.44 279 THR A O 1
ATOM 2353 N N . PRO A 1 280 ? -3.553 16.001 23.877 1.00 64.56 280 PRO A N 1
ATOM 2354 C CA . PRO A 1 280 ? -3.722 16.282 25.293 1.00 64.56 280 PRO A CA 1
ATOM 2355 C C . PRO A 1 280 ? -2.366 16.358 26.001 1.00 64.56 280 PRO A C 1
ATOM 2357 O O . PRO A 1 280 ? -1.474 15.538 25.773 1.00 64.56 280 PRO A O 1
ATOM 2360 N N . ARG A 1 281 ? -2.202 17.356 26.873 1.00 59.19 281 ARG A N 1
ATOM 2361 C CA . ARG A 1 281 ? -1.104 17.401 27.848 1.00 59.19 281 ARG A CA 1
ATOM 2362 C C . ARG A 1 281 ? -1.580 16.571 29.041 1.00 59.19 281 ARG A C 1
ATOM 2364 O O . ARG A 1 281 ? -2.548 16.952 29.684 1.00 59.19 281 ARG A O 1
ATOM 2371 N N . VAL A 1 282 ? -1.005 15.390 29.213 1.00 53.84 282 VAL A N 1
ATOM 2372 C CA . VAL A 1 282 ? -1.649 14.239 29.868 1.00 53.84 282 VAL A CA 1
ATOM 2373 C C . VAL A 1 282 ? -1.779 14.388 31.382 1.00 53.84 282 VAL A C 1
ATOM 2375 O O . VAL A 1 282 ? -0.775 14.631 32.043 1.00 53.84 282 VAL A O 1
ATOM 2378 N N . ASP A 1 283 ? -2.993 14.136 31.880 1.00 43.75 283 ASP A N 1
ATOM 2379 C CA . ASP A 1 283 ? -3.294 13.078 32.855 1.00 43.75 283 ASP A CA 1
ATOM 2380 C C . ASP A 1 283 ? -4.388 12.188 32.187 1.00 43.75 283 ASP A C 1
ATOM 2382 O O . ASP A 1 283 ? -5.339 12.727 31.623 1.00 43.75 283 ASP A O 1
ATOM 2386 N N . ASN A 1 284 ? -4.228 10.857 32.169 1.00 52.94 284 ASN A N 1
ATOM 2387 C CA . ASN A 1 284 ? -5.206 9.832 31.730 1.00 52.94 284 ASN A CA 1
ATOM 2388 C C . ASN A 1 284 ? -5.673 9.834 30.247 1.00 52.94 284 ASN A C 1
ATOM 2390 O O . ASN A 1 284 ? -6.851 10.023 29.946 1.00 52.94 284 ASN A O 1
ATOM 2394 N N . LEU A 1 285 ? -4.772 9.547 29.295 1.00 65.81 285 LEU A N 1
ATOM 2395 C CA . LEU A 1 285 ? -5.145 9.268 27.894 1.00 65.81 285 LEU A CA 1
ATOM 2396 C C . LEU A 1 285 ? -5.624 7.819 27.717 1.00 65.81 285 LEU A C 1
ATOM 2398 O O . LEU A 1 285 ? -4.820 6.896 27.819 1.00 65.81 285 LEU A O 1
ATOM 2402 N N . THR A 1 286 ? -6.897 7.635 27.368 1.00 72.12 286 THR A N 1
ATOM 2403 C CA . THR A 1 286 ? -7.450 6.355 26.883 1.00 72.12 286 THR A CA 1
ATOM 2404 C C . THR A 1 286 ? -7.510 6.258 25.355 1.00 72.12 286 THR A C 1
ATOM 2406 O O . THR A 1 286 ? -7.607 5.158 24.818 1.00 72.12 286 THR A O 1
ATOM 2409 N N . ASP A 1 287 ? -7.406 7.393 24.657 1.00 85.25 287 ASP A N 1
ATOM 2410 C CA . ASP A 1 287 ? -7.430 7.508 23.197 1.00 85.25 287 ASP A CA 1
ATOM 2411 C C . ASP A 1 287 ? -6.081 8.022 22.673 1.00 85.25 287 ASP A C 1
ATOM 2413 O O . ASP A 1 287 ? -5.659 9.142 22.971 1.00 85.25 287 ASP A O 1
ATOM 2417 N N . PHE A 1 288 ? -5.403 7.213 21.863 1.00 90.44 288 PHE A N 1
ATOM 2418 C CA . PHE A 1 288 ? -4.084 7.493 21.309 1.00 90.44 288 PHE A CA 1
ATOM 2419 C C . PHE A 1 288 ? -4.093 8.099 19.905 1.00 90.44 288 PHE A C 1
ATOM 2421 O O . PHE A 1 288 ? -3.020 8.281 19.323 1.00 90.44 288 PHE A O 1
ATOM 2428 N N . THR A 1 289 ? -5.255 8.492 19.377 1.00 91.25 289 THR A N 1
ATOM 2429 C CA . THR A 1 289 ? -5.397 9.051 18.023 1.00 91.25 289 THR A CA 1
ATOM 2430 C C . THR A 1 289 ? -4.386 10.170 17.762 1.00 91.25 289 THR A C 1
ATOM 2432 O O . THR A 1 289 ? -3.568 10.078 16.846 1.00 91.25 289 THR A O 1
ATOM 2435 N N . TRP A 1 290 ? -4.381 11.223 18.587 1.00 90.81 290 TRP A N 1
ATOM 2436 C CA . TRP A 1 290 ? -3.543 12.402 18.340 1.00 90.81 290 TRP A CA 1
ATOM 2437 C C . TRP A 1 290 ? -2.052 12.141 18.568 1.00 90.81 290 TRP A C 1
ATOM 2439 O O . TRP A 1 290 ? -1.230 12.597 17.777 1.00 90.81 290 TRP A O 1
ATOM 2449 N N . VAL A 1 291 ? -1.684 11.371 19.599 1.00 91.12 291 VAL A N 1
ATOM 2450 C CA . VAL A 1 291 ? -0.272 11.028 19.862 1.00 91.12 291 VAL A CA 1
ATOM 2451 C C . VAL A 1 291 ? 0.299 10.104 18.782 1.00 91.12 291 VAL A C 1
ATOM 2453 O O . VAL A 1 291 ? 1.451 10.269 18.381 1.00 91.12 291 VAL A O 1
ATOM 2456 N N . SER A 1 292 ? -0.513 9.186 18.250 1.00 93.69 292 SER A N 1
ATOM 2457 C CA . SER A 1 292 ? -0.117 8.290 17.161 1.00 93.69 292 SER A CA 1
ATOM 2458 C C . SER A 1 292 ? 0.049 9.051 15.842 1.00 93.69 292 SER A C 1
ATOM 2460 O O . SER A 1 292 ? 1.054 8.875 15.147 1.00 93.69 292 SER A O 1
ATOM 2462 N N . GLN A 1 293 ? -0.874 9.971 15.532 1.00 95.44 293 GLN A N 1
ATOM 2463 C CA . GLN A 1 293 ? -0.740 10.868 14.381 1.00 95.44 293 GLN A CA 1
ATOM 2464 C C . GLN A 1 293 ? 0.488 11.779 14.504 1.00 95.44 293 GLN A C 1
ATOM 2466 O O . GLN A 1 293 ? 1.204 11.964 13.521 1.00 95.44 293 GLN A O 1
ATOM 2471 N N . GLU A 1 294 ? 0.771 12.319 15.695 1.00 94.94 294 GLU A N 1
ATOM 2472 C CA . GLU A 1 294 ? 1.952 13.158 15.924 1.00 94.94 294 GLU A CA 1
ATOM 2473 C C . GLU A 1 294 ? 3.244 12.400 15.607 1.00 94.94 294 GLU A C 1
ATOM 2475 O O . GLU A 1 294 ? 4.093 12.913 14.877 1.00 94.94 294 GLU A O 1
ATOM 2480 N N . ALA A 1 295 ? 3.374 11.171 16.115 1.00 94.81 295 ALA A N 1
ATOM 2481 C CA . ALA A 1 295 ? 4.558 10.345 15.906 1.00 94.81 295 ALA A CA 1
ATOM 2482 C C . ALA A 1 295 ? 4.815 10.086 14.412 1.00 94.81 295 ALA A C 1
ATOM 2484 O O . ALA A 1 295 ? 5.942 10.237 13.931 1.00 94.81 295 ALA A O 1
ATOM 2485 N N . LEU A 1 296 ? 3.763 9.747 13.663 1.00 96.81 296 LEU A N 1
ATOM 2486 C CA . LEU A 1 296 ? 3.864 9.469 12.231 1.00 96.81 296 LEU A CA 1
ATOM 2487 C C . LEU A 1 296 ? 4.136 10.730 11.406 1.00 96.81 296 LEU A C 1
ATOM 2489 O O . LEU A 1 296 ? 5.008 10.703 10.538 1.00 96.81 296 LEU A O 1
ATOM 2493 N N . LEU A 1 297 ? 3.485 11.856 11.712 1.00 97.12 297 LEU A N 1
ATOM 2494 C CA . LEU A 1 297 ? 3.769 13.139 11.055 1.00 97.12 297 LEU A CA 1
ATOM 2495 C C . LEU A 1 297 ? 5.207 13.606 11.313 1.00 97.12 297 LEU A C 1
ATOM 2497 O O . LEU A 1 297 ? 5.866 14.098 10.398 1.00 97.12 297 LEU A O 1
ATOM 2501 N N . MET A 1 298 ? 5.733 13.400 12.525 1.00 95.44 298 MET A N 1
ATOM 2502 C CA . MET A 1 298 ? 7.142 13.664 12.832 1.00 95.44 298 MET A CA 1
ATOM 2503 C C . MET A 1 298 ? 8.081 12.802 11.975 1.00 95.44 298 MET A C 1
ATOM 2505 O O . MET A 1 298 ? 9.090 13.304 11.473 1.00 95.44 298 MET A O 1
ATOM 2509 N N . GLN A 1 299 ? 7.762 11.519 11.775 1.00 95.44 299 GLN A N 1
ATOM 2510 C CA . GLN A 1 299 ? 8.563 10.633 10.930 1.00 95.44 299 GLN A CA 1
ATOM 2511 C C . GLN A 1 299 ? 8.512 11.037 9.449 1.00 95.44 299 GLN A C 1
ATOM 2513 O O . GLN A 1 299 ? 9.561 11.103 8.801 1.00 95.44 299 GLN A O 1
ATOM 2518 N N . MET A 1 300 ? 7.324 11.357 8.932 1.00 97.06 300 MET A N 1
ATOM 2519 C CA . MET A 1 300 ? 7.124 11.865 7.572 1.00 97.06 300 MET A CA 1
ATOM 2520 C C . MET A 1 300 ? 7.918 13.147 7.329 1.00 97.06 300 MET A C 1
ATOM 2522 O O . MET A 1 300 ? 8.700 13.216 6.380 1.00 97.06 300 MET A O 1
ATOM 2526 N N . LEU A 1 301 ? 7.780 14.135 8.222 1.00 95.62 301 LEU A N 1
ATOM 2527 C CA . LEU A 1 301 ? 8.485 15.410 8.120 1.00 95.62 301 LEU A CA 1
ATOM 2528 C C . LEU A 1 301 ? 9.998 15.196 8.118 1.00 95.62 301 LEU A C 1
ATOM 2530 O O . LEU A 1 301 ? 10.693 15.736 7.260 1.00 95.62 301 LEU A O 1
ATOM 2534 N N . ARG A 1 302 ? 10.521 14.347 9.013 1.00 93.19 302 ARG A N 1
ATOM 2535 C CA . ARG A 1 302 ? 11.950 14.001 9.042 1.00 93.19 302 ARG A CA 1
ATOM 2536 C C . ARG A 1 302 ? 12.415 13.349 7.739 1.00 93.19 302 ARG A C 1
ATOM 2538 O O . ARG A 1 302 ? 13.522 13.623 7.282 1.00 93.19 302 ARG A O 1
ATOM 2545 N N . TYR A 1 303 ? 11.600 12.491 7.131 1.00 94.75 303 TYR A N 1
ATOM 2546 C CA . TYR A 1 303 ? 11.962 11.836 5.875 1.00 94.75 303 TYR A CA 1
ATOM 2547 C C . TYR A 1 303 ? 11.991 12.822 4.697 1.00 94.75 303 TYR A C 1
ATOM 2549 O O . TYR A 1 303 ? 12.981 12.869 3.960 1.00 94.75 303 TYR A O 1
ATOM 2557 N N . VAL A 1 304 ? 10.958 13.660 4.561 1.00 95.25 304 VAL A N 1
ATOM 2558 C CA . VAL A 1 304 ? 10.870 14.685 3.508 1.00 95.25 304 VAL A CA 1
ATOM 2559 C C . VAL A 1 304 ? 11.993 15.708 3.649 1.00 95.25 304 VAL A C 1
ATOM 2561 O O . VAL A 1 304 ? 12.723 15.953 2.689 1.00 95.25 304 VAL A O 1
ATOM 2564 N N . THR A 1 305 ? 12.201 16.249 4.848 1.00 92.06 305 THR A N 1
ATOM 2565 C CA . THR A 1 305 ? 13.249 17.247 5.114 1.00 92.06 305 THR A CA 1
ATOM 2566 C C . THR A 1 305 ? 14.641 16.695 4.797 1.00 92.06 305 THR A C 1
ATOM 2568 O O . THR A 1 305 ? 15.406 17.342 4.080 1.00 92.06 305 THR A O 1
ATOM 2571 N N . ARG A 1 306 ? 14.944 15.449 5.184 1.00 89.81 306 ARG A N 1
ATOM 2572 C CA . ARG A 1 306 ? 16.201 14.779 4.802 1.00 89.81 306 ARG A CA 1
ATOM 2573 C C . ARG A 1 306 ? 16.355 14.599 3.298 1.00 89.81 306 ARG A C 1
ATOM 2575 O O . ARG A 1 306 ? 17.469 14.696 2.791 1.00 89.81 306 ARG A O 1
ATOM 2582 N N . SER A 1 307 ? 15.267 14.342 2.573 1.00 91.19 307 SER A N 1
ATOM 2583 C CA . SER A 1 307 ? 15.317 14.263 1.109 1.00 91.19 307 SER A CA 1
ATOM 2584 C C . SER A 1 307 ? 15.686 15.602 0.462 1.00 91.19 307 SER A C 1
ATOM 2586 O O . SER A 1 307 ? 16.485 15.621 -0.472 1.00 91.19 307 SER A O 1
ATOM 2588 N N . ILE A 1 308 ? 15.190 16.716 1.010 1.00 90.25 308 ILE A N 1
ATOM 2589 C CA . ILE A 1 308 ? 15.527 18.076 0.567 1.00 90.25 308 ILE A CA 1
ATOM 2590 C C . ILE A 1 308 ? 16.988 18.394 0.908 1.00 90.25 308 ILE A C 1
ATOM 2592 O O . ILE A 1 308 ? 17.748 18.844 0.051 1.00 90.25 308 ILE A O 1
ATOM 2596 N N . ALA A 1 309 ? 17.415 18.109 2.140 1.00 87.25 309 ALA A N 1
ATOM 2597 C CA . ALA A 1 309 ? 18.785 18.343 2.589 1.00 87.25 309 ALA A CA 1
ATOM 2598 C C . ALA A 1 309 ? 19.820 17.554 1.776 1.00 87.25 309 ALA A C 1
ATOM 2600 O O . ALA A 1 309 ? 20.867 18.102 1.443 1.00 87.25 309 ALA A O 1
ATOM 2601 N N . ALA A 1 310 ? 19.511 16.308 1.401 1.00 83.69 310 ALA A N 1
ATOM 2602 C CA . ALA A 1 310 ? 20.373 15.491 0.548 1.00 83.69 310 ALA A CA 1
ATOM 2603 C C . ALA A 1 310 ? 20.572 16.093 -0.853 1.00 83.69 310 ALA A C 1
ATOM 2605 O O . ALA A 1 310 ? 21.629 15.914 -1.448 1.00 83.69 310 ALA A O 1
ATOM 2606 N N . VAL A 1 311 ? 19.578 16.815 -1.383 1.00 81.94 311 VAL A N 1
ATOM 2607 C CA . VAL A 1 311 ? 19.705 17.546 -2.656 1.00 81.94 311 VAL A CA 1
ATOM 2608 C C . VAL A 1 311 ? 20.538 18.818 -2.480 1.00 81.94 311 VAL A C 1
ATOM 2610 O O . VAL A 1 311 ? 21.342 19.144 -3.348 1.00 81.94 311 VAL A O 1
ATOM 2613 N N . ASN A 1 312 ? 20.388 19.501 -1.343 1.00 82.56 312 ASN A N 1
ATOM 2614 C CA . ASN A 1 312 ? 21.042 20.781 -1.060 1.00 82.56 312 ASN A CA 1
ATOM 2615 C C . ASN A 1 312 ? 22.397 20.652 -0.330 1.00 82.56 312 ASN A C 1
ATOM 2617 O O . ASN A 1 312 ? 22.971 21.665 0.060 1.00 82.56 312 ASN A O 1
ATOM 2621 N N . ASN A 1 313 ? 22.909 19.431 -0.123 1.00 76.94 313 ASN A N 1
ATOM 2622 C CA . ASN A 1 313 ? 24.129 19.134 0.646 1.00 76.94 313 ASN A CA 1
ATOM 2623 C C . ASN A 1 313 ? 24.145 19.731 2.072 1.00 76.94 313 ASN A C 1
ATOM 2625 O O . ASN A 1 313 ? 25.183 20.170 2.568 1.00 76.94 313 ASN A O 1
ATOM 2629 N N . ILE A 1 314 ? 22.994 19.735 2.751 1.00 78.44 314 ILE A N 1
ATOM 2630 C CA . ILE A 1 314 ? 22.858 20.246 4.124 1.00 78.44 314 ILE A CA 1
ATOM 2631 C C . ILE A 1 314 ? 23.085 19.103 5.126 1.00 78.44 314 ILE A C 1
ATOM 2633 O O . ILE A 1 314 ? 22.435 18.064 5.049 1.00 78.44 314 ILE A O 1
ATOM 2637 N N . LEU A 1 315 ? 23.991 19.303 6.093 1.00 61.47 315 LEU A N 1
ATOM 2638 C CA . LEU A 1 315 ? 24.424 18.259 7.041 1.00 61.47 315 LEU A CA 1
ATOM 2639 C C . LEU A 1 315 ? 23.596 18.162 8.337 1.00 61.47 315 LEU A C 1
ATOM 2641 O O . LEU A 1 315 ? 23.661 17.134 9.008 1.00 61.47 315 LEU A O 1
ATOM 2645 N N . ARG A 1 316 ? 22.861 19.211 8.740 1.00 61.59 316 ARG A N 1
ATOM 2646 C CA . ARG A 1 316 ? 22.086 19.238 9.999 1.00 61.59 316 ARG A CA 1
ATOM 2647 C C . ARG A 1 316 ? 20.715 19.878 9.812 1.00 61.59 316 ARG A C 1
ATOM 2649 O O . ARG A 1 316 ? 20.606 20.890 9.127 1.00 61.59 316 ARG A O 1
ATOM 2656 N N . MET A 1 317 ? 19.698 19.301 10.454 1.00 66.81 317 MET A N 1
ATOM 2657 C CA . MET A 1 317 ? 18.301 19.738 10.361 1.00 66.81 317 MET A CA 1
ATOM 2658 C C . MET A 1 317 ? 17.660 19.900 11.743 1.00 66.81 317 MET A C 1
ATOM 2660 O O . MET A 1 317 ? 18.058 19.235 12.697 1.00 66.81 317 MET A O 1
ATOM 2664 N N . GLU A 1 318 ? 16.614 20.722 11.837 1.00 64.12 318 GLU A N 1
ATOM 2665 C CA . GLU A 1 318 ? 15.793 20.869 13.051 1.00 64.12 318 GLU A CA 1
ATOM 2666 C C . GLU A 1 318 ? 15.147 19.541 13.493 1.00 64.12 318 GLU A C 1
ATOM 2668 O O . GLU A 1 318 ? 15.005 19.278 14.685 1.00 64.12 318 GLU A O 1
ATOM 2673 N N . ALA A 1 319 ? 14.850 18.643 12.546 1.00 62.69 319 ALA A N 1
ATOM 2674 C CA . ALA A 1 319 ? 14.363 17.287 12.819 1.00 62.69 319 ALA A CA 1
ATOM 2675 C C . ALA A 1 319 ? 15.402 16.362 13.499 1.00 62.69 319 ALA A C 1
ATOM 2677 O O . ALA A 1 319 ? 15.081 15.224 13.841 1.00 62.69 319 ALA A O 1
ATOM 2678 N N . ASP A 1 320 ? 16.640 16.829 13.688 1.00 70.44 320 ASP A N 1
ATOM 2679 C CA . ASP A 1 320 ? 17.679 16.178 14.496 1.00 70.44 320 ASP A CA 1
ATOM 2680 C C . ASP A 1 320 ? 18.013 16.997 15.769 1.00 70.44 320 ASP A C 1
ATOM 2682 O O . ASP A 1 320 ? 19.024 16.753 16.429 1.00 70.44 320 ASP A O 1
ATOM 2686 N N . SER A 1 321 ? 17.176 17.982 16.122 1.00 79.06 321 SER A N 1
ATOM 2687 C CA . SER A 1 321 ? 17.309 18.764 17.355 1.00 79.06 321 SER A CA 1
ATOM 2688 C C . SER A 1 321 ? 17.026 17.926 18.604 1.00 79.06 321 SER A C 1
ATOM 2690 O O . SER A 1 321 ? 16.322 16.913 18.570 1.00 79.06 321 SER A O 1
ATOM 2692 N N . LYS A 1 322 ? 17.548 18.387 19.745 1.00 82.81 322 LYS A N 1
ATOM 2693 C CA . LYS A 1 322 ? 17.294 17.765 21.048 1.00 82.81 322 LYS A CA 1
ATOM 2694 C C . LYS A 1 322 ? 15.796 17.720 21.374 1.00 82.81 322 LYS A C 1
ATOM 2696 O O . LYS A 1 322 ? 15.307 16.676 21.787 1.00 82.81 322 LYS A O 1
ATOM 2701 N N . ASP A 1 323 ? 15.069 18.802 21.106 1.00 81.44 323 ASP A N 1
ATOM 2702 C CA . ASP A 1 323 ? 13.632 18.899 21.387 1.00 81.44 323 ASP A CA 1
ATOM 2703 C C . ASP A 1 323 ? 12.818 17.866 20.594 1.00 81.44 323 ASP A C 1
ATOM 2705 O O . ASP A 1 323 ? 11.869 17.274 21.114 1.00 81.44 323 ASP A O 1
ATOM 2709 N N . PHE A 1 324 ? 13.217 17.592 19.346 1.00 85.19 324 PHE A N 1
ATOM 2710 C CA . PHE A 1 324 ? 12.604 16.544 18.531 1.00 85.19 324 PHE A CA 1
ATOM 2711 C C . PHE A 1 324 ? 12.796 15.157 19.161 1.00 85.19 324 PHE A C 1
ATOM 2713 O O . PHE A 1 324 ? 11.838 14.389 19.274 1.00 85.19 324 PHE A O 1
ATOM 2720 N N . VAL A 1 325 ? 14.021 14.847 19.598 1.00 84.75 325 VAL A N 1
ATOM 2721 C CA . VAL A 1 325 ? 14.364 13.565 20.236 1.00 84.75 325 VAL A CA 1
ATOM 2722 C C . VAL A 1 325 ? 13.658 13.410 21.586 1.00 84.75 325 VAL A C 1
ATOM 2724 O O . VAL A 1 325 ? 13.104 12.350 21.873 1.00 84.75 325 VAL A O 1
ATOM 2727 N N . ASP A 1 326 ? 13.610 14.466 22.395 1.00 85.62 326 ASP A N 1
ATOM 2728 C CA . ASP A 1 326 ? 12.923 14.461 23.690 1.00 85.62 326 ASP A CA 1
ATOM 2729 C C . ASP A 1 326 ? 11.410 14.237 23.510 1.00 85.62 326 ASP A C 1
ATOM 2731 O O . ASP A 1 326 ? 10.793 13.449 24.243 1.00 85.62 326 ASP A O 1
ATOM 2735 N N . ARG A 1 327 ? 10.802 14.840 22.476 1.00 87.44 327 ARG A N 1
ATOM 2736 C CA . ARG A 1 327 ? 9.399 14.568 22.134 1.00 87.44 327 ARG A CA 1
ATOM 2737 C C . ARG A 1 327 ? 9.195 13.136 21.644 1.00 87.44 327 ARG A C 1
ATOM 2739 O O . ARG A 1 327 ? 8.242 12.497 22.081 1.00 87.44 327 ARG A O 1
ATOM 2746 N N . GLN A 1 328 ? 10.085 12.607 20.805 1.00 86.94 328 GLN A N 1
ATOM 2747 C CA . GLN A 1 328 ? 10.033 11.204 20.378 1.00 86.94 328 GLN A CA 1
ATOM 2748 C C . GLN A 1 328 ? 10.067 10.253 21.587 1.00 86.94 328 GLN A C 1
ATOM 2750 O O . GLN A 1 328 ? 9.244 9.344 21.679 1.00 86.94 328 GLN A O 1
ATOM 2755 N N . ASN A 1 329 ? 10.954 10.500 22.556 1.00 85.12 329 ASN A N 1
ATOM 2756 C CA . ASN A 1 329 ? 11.032 9.707 23.785 1.00 85.12 329 ASN A CA 1
ATOM 2757 C C . ASN A 1 329 ? 9.748 9.772 24.621 1.00 85.12 329 ASN A C 1
ATOM 2759 O O . ASN A 1 329 ? 9.375 8.787 25.250 1.00 85.12 329 ASN A O 1
ATOM 2763 N N . THR A 1 330 ? 9.038 10.900 24.591 1.00 85.00 330 THR A N 1
ATOM 2764 C CA . THR A 1 330 ? 7.725 11.024 25.236 1.00 85.00 330 THR A CA 1
ATOM 2765 C C . THR A 1 330 ? 6.670 10.145 24.560 1.00 85.00 330 THR A C 1
ATOM 2767 O O . THR A 1 330 ? 5.889 9.493 25.247 1.00 85.00 330 THR A O 1
ATOM 2770 N N . LEU A 1 331 ? 6.642 10.102 23.225 1.00 87.62 331 LEU A N 1
ATOM 2771 C CA . LEU A 1 331 ? 5.642 9.340 22.464 1.00 87.62 331 LEU A CA 1
ATOM 2772 C C . LEU A 1 331 ? 5.801 7.817 22.630 1.00 87.62 331 LEU A C 1
ATOM 2774 O O . LEU A 1 331 ? 4.808 7.087 22.597 1.00 87.62 331 LEU A O 1
ATOM 2778 N N . ARG A 1 332 ? 7.024 7.345 22.915 1.00 86.00 332 ARG A N 1
ATOM 2779 C CA . ARG A 1 332 ? 7.315 5.937 23.254 1.00 86.00 332 ARG A CA 1
ATOM 2780 C C . ARG A 1 332 ? 6.512 5.417 24.441 1.00 86.00 332 ARG A C 1
ATOM 2782 O O . ARG A 1 332 ? 6.147 4.249 24.444 1.00 86.00 332 ARG A O 1
ATOM 2789 N N . LEU A 1 333 ? 6.198 6.273 25.415 1.00 82.50 333 LEU A N 1
ATOM 2790 C CA . LEU A 1 333 ? 5.419 5.889 26.598 1.00 82.50 333 LEU A CA 1
ATOM 2791 C C . LEU A 1 333 ? 3.988 5.445 26.246 1.00 82.50 333 LEU A C 1
ATOM 2793 O O . LEU A 1 333 ? 3.365 4.730 27.021 1.00 82.50 333 LEU A O 1
ATOM 2797 N N . PHE A 1 334 ? 3.488 5.833 25.069 1.00 85.31 334 PHE A N 1
ATOM 2798 C CA . PHE A 1 334 ? 2.171 5.457 24.545 1.00 85.31 334 PHE A CA 1
ATOM 2799 C C . PHE A 1 334 ? 2.251 4.334 23.496 1.00 85.31 334 PHE A C 1
ATOM 2801 O O . PHE A 1 334 ? 1.319 4.149 22.711 1.00 85.31 334 PHE A O 1
ATOM 2808 N N . ASN A 1 335 ? 3.391 3.635 23.403 1.00 88.44 335 ASN A N 1
ATOM 2809 C CA . ASN A 1 335 ? 3.724 2.699 22.322 1.00 88.44 335 ASN A CA 1
ATOM 2810 C C . ASN A 1 335 ? 3.577 3.309 20.908 1.00 88.44 335 ASN A C 1
ATOM 2812 O O . ASN A 1 335 ? 3.359 2.598 19.930 1.00 88.44 335 ASN A O 1
ATOM 2816 N N . CYS A 1 336 ? 3.703 4.635 20.785 1.00 90.75 336 CYS A N 1
ATOM 2817 C CA . CYS A 1 336 ? 3.627 5.364 19.520 1.00 90.75 336 CYS A CA 1
ATOM 2818 C C . CYS A 1 336 ? 5.041 5.691 19.013 1.00 90.75 336 CYS A C 1
ATOM 2820 O O . CYS A 1 336 ? 5.472 6.843 19.058 1.00 90.75 336 CYS A O 1
ATOM 2822 N N . ASP A 1 337 ? 5.775 4.675 18.548 1.00 91.25 337 ASP A N 1
ATOM 2823 C CA . ASP A 1 337 ? 7.137 4.833 18.017 1.00 91.25 337 ASP A CA 1
ATOM 2824 C C . ASP A 1 337 ? 7.291 4.208 16.617 1.00 91.25 337 ASP A C 1
ATOM 2826 O O . ASP A 1 337 ? 7.681 3.045 16.480 1.00 91.25 337 ASP A O 1
ATOM 2830 N N . PRO A 1 338 ? 7.041 4.977 15.545 1.00 93.69 338 PRO A N 1
ATOM 2831 C CA . PRO A 1 338 ? 7.185 4.466 14.189 1.00 93.69 338 PRO A CA 1
ATOM 2832 C C . PRO A 1 338 ? 8.653 4.243 13.772 1.00 93.69 338 PRO A C 1
ATOM 2834 O O . PRO A 1 338 ? 8.911 3.638 12.730 1.00 93.69 338 PRO A O 1
ATOM 2837 N N . TRP A 1 339 ? 9.643 4.712 14.546 1.00 92.81 339 TRP A N 1
ATOM 2838 C CA . TRP A 1 339 ? 11.052 4.371 14.312 1.00 92.81 339 TRP A CA 1
ATOM 2839 C C . TRP A 1 339 ? 11.359 2.965 14.820 1.00 92.81 339 TRP A C 1
ATOM 2841 O O . TRP A 1 339 ? 11.958 2.183 14.086 1.00 92.81 339 TRP A O 1
ATOM 2851 N N . GLN A 1 340 ? 10.880 2.619 16.017 1.00 92.12 340 GLN A N 1
ATOM 2852 C CA . GLN A 1 340 ? 10.990 1.258 16.546 1.00 92.12 340 GLN A CA 1
ATOM 2853 C C . GLN A 1 340 ? 10.243 0.241 15.668 1.00 92.12 340 GLN A C 1
ATOM 2855 O O . GLN A 1 340 ? 10.712 -0.884 15.487 1.00 92.12 340 GLN A O 1
ATOM 2860 N N . GLU A 1 341 ? 9.102 0.624 15.087 1.00 94.12 341 GLU A N 1
ATOM 2861 C CA . GLU A 1 341 ? 8.389 -0.211 14.110 1.00 94.12 341 GLU A CA 1
ATOM 2862 C C . GLU A 1 341 ? 9.251 -0.498 12.871 1.00 94.12 341 GLU A C 1
ATOM 2864 O O . GLU A 1 341 ? 9.389 -1.656 12.473 1.00 94.12 341 GLU A O 1
ATOM 2869 N N . LEU A 1 342 ? 9.906 0.520 12.299 1.00 94.12 342 LEU A N 1
ATOM 2870 C CA . LEU A 1 342 ? 10.829 0.321 11.178 1.00 94.12 342 LEU A CA 1
ATOM 2871 C C . LEU A 1 342 ? 12.005 -0.590 11.562 1.00 94.12 342 LEU A C 1
ATOM 2873 O O . LEU A 1 342 ? 12.287 -1.540 10.835 1.00 94.12 342 LEU A O 1
ATOM 2877 N N . GLU A 1 343 ? 12.655 -0.343 12.703 1.00 92.94 343 GLU A N 1
ATOM 2878 C CA . GLU A 1 343 ? 13.757 -1.178 13.213 1.00 92.94 343 GLU A CA 1
ATOM 2879 C C . GLU A 1 343 ? 13.314 -2.637 13.404 1.00 92.94 343 GLU A C 1
ATOM 2881 O O . GLU A 1 343 ? 14.034 -3.577 13.066 1.00 92.94 343 GLU A O 1
ATOM 2886 N N . THR A 1 344 ? 12.089 -2.844 13.883 1.00 92.38 344 THR A N 1
ATOM 2887 C CA . THR A 1 344 ? 11.497 -4.176 14.024 1.00 92.38 344 THR A CA 1
ATOM 2888 C C . THR A 1 344 ? 11.353 -4.860 12.669 1.00 92.38 344 THR A C 1
ATOM 2890 O O . THR A 1 344 ? 11.743 -6.020 12.529 1.00 92.38 344 THR A O 1
ATOM 2893 N N . PHE A 1 345 ? 10.813 -4.177 11.658 1.00 94.31 345 PHE A N 1
ATOM 2894 C CA . PHE A 1 345 ? 10.700 -4.751 10.316 1.00 94.31 345 PHE A CA 1
ATOM 2895 C C . PHE A 1 345 ? 12.066 -5.018 9.684 1.00 94.31 345 PHE A C 1
ATOM 2897 O O . PHE A 1 345 ? 12.235 -6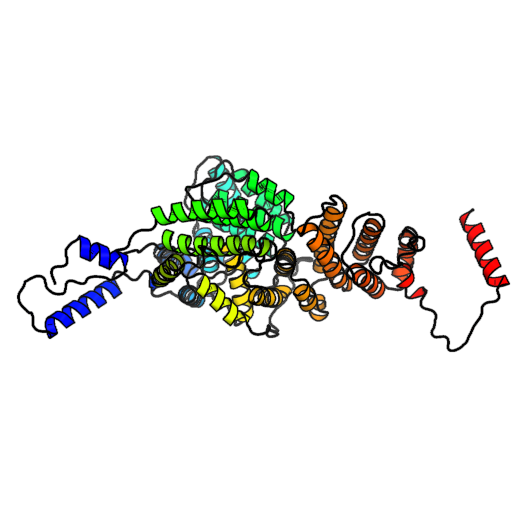.044 9.024 1.00 94.31 345 PHE A O 1
ATOM 2904 N N . GLU A 1 346 ? 13.054 -4.154 9.923 1.00 92.62 346 GLU A N 1
ATOM 2905 C CA . GLU A 1 346 ? 14.436 -4.399 9.515 1.00 92.62 346 GLU A CA 1
ATOM 2906 C C . GLU A 1 346 ? 14.970 -5.694 10.126 1.00 92.62 346 GLU A C 1
ATOM 2908 O O . GLU A 1 346 ? 15.535 -6.500 9.393 1.00 92.62 346 GLU A O 1
ATOM 2913 N N . LEU A 1 347 ? 14.733 -5.940 11.418 1.00 90.56 347 LEU A N 1
ATOM 2914 C CA . LEU A 1 347 ? 15.127 -7.180 12.094 1.00 90.56 347 LEU A CA 1
ATOM 2915 C C . LEU A 1 347 ? 14.378 -8.408 11.557 1.00 90.56 347 LEU A C 1
ATOM 2917 O O . LEU A 1 347 ? 15.007 -9.431 11.279 1.00 90.56 347 LEU A O 1
ATOM 2921 N N . LEU A 1 348 ? 13.056 -8.313 11.379 1.00 89.12 348 LEU A N 1
ATOM 2922 C CA . LEU A 1 348 ? 12.218 -9.411 10.876 1.00 89.12 348 LEU A CA 1
ATOM 2923 C C . LEU A 1 348 ? 12.578 -9.805 9.439 1.00 89.12 348 LEU A C 1
ATOM 2925 O O . LEU A 1 348 ? 12.508 -10.979 9.082 1.00 89.12 348 LEU A O 1
ATOM 2929 N N . LEU A 1 349 ? 12.979 -8.834 8.616 1.00 89.50 349 LEU A N 1
ATOM 2930 C CA . LEU A 1 349 ? 13.250 -9.033 7.195 1.00 89.50 349 LEU A CA 1
ATOM 2931 C C . LEU A 1 349 ? 14.753 -9.097 6.867 1.00 89.50 349 LEU A C 1
ATOM 2933 O O . LEU A 1 349 ? 15.081 -9.231 5.691 1.00 89.50 349 LEU A O 1
ATOM 2937 N N . ASN A 1 350 ? 15.648 -9.050 7.867 1.00 82.56 350 ASN A N 1
ATOM 2938 C CA . ASN A 1 350 ? 17.111 -8.981 7.689 1.00 82.56 350 ASN A CA 1
ATOM 2939 C C . ASN A 1 350 ? 17.725 -10.229 7.032 1.00 82.56 350 ASN A C 1
ATOM 2941 O O . ASN A 1 350 ? 18.804 -10.173 6.443 1.00 82.56 350 ASN A O 1
ATOM 2945 N N . TYR A 1 351 ? 17.062 -11.376 7.165 1.00 75.44 351 TYR A N 1
ATOM 2946 C CA . TYR A 1 351 ? 17.536 -12.643 6.616 1.00 75.44 351 TYR A CA 1
ATOM 2947 C C . TYR A 1 351 ? 16.978 -12.865 5.207 1.00 75.44 351 TYR A C 1
ATOM 2949 O O . TYR A 1 351 ? 15.849 -12.443 4.941 1.00 75.44 351 TYR A O 1
ATOM 2957 N N . PRO A 1 352 ? 17.728 -13.534 4.310 1.00 66.50 352 PRO A N 1
ATOM 2958 C CA . PRO A 1 352 ? 17.221 -13.875 2.986 1.00 66.50 352 PRO A CA 1
ATOM 2959 C C . PRO A 1 352 ? 15.965 -14.745 3.103 1.00 66.50 352 PRO A C 1
ATOM 2961 O O . PRO A 1 352 ? 15.850 -15.559 4.023 1.00 66.50 352 PRO A O 1
ATOM 2964 N N . ALA A 1 353 ? 15.030 -14.557 2.170 1.00 60.00 353 ALA A N 1
ATOM 2965 C CA . ALA A 1 353 ? 13.811 -15.354 2.090 1.00 60.00 353 ALA A CA 1
ATOM 2966 C C . ALA A 1 353 ? 14.146 -16.854 2.091 1.00 60.00 353 ALA A C 1
ATOM 2968 O O . ALA A 1 353 ? 14.942 -17.314 1.270 1.00 60.00 353 ALA A O 1
ATOM 2969 N N . ARG A 1 354 ? 13.554 -17.612 3.018 1.00 61.06 354 ARG A N 1
ATOM 2970 C CA . ARG A 1 354 ? 13.606 -19.075 2.965 1.00 61.06 354 ARG A CA 1
ATOM 2971 C C . ARG A 1 354 ? 12.698 -19.541 1.829 1.00 61.06 354 ARG A C 1
ATOM 2973 O O . ARG A 1 354 ? 11.592 -19.023 1.679 1.00 61.06 354 ARG A O 1
ATOM 2980 N N . GLU A 1 355 ? 13.162 -20.493 1.029 1.00 51.62 355 GLU A N 1
ATOM 2981 C CA . GLU A 1 355 ? 12.303 -21.158 0.050 1.00 51.62 355 GLU A CA 1
ATOM 2982 C C . GLU A 1 355 ? 11.265 -21.984 0.822 1.00 51.62 355 GLU A C 1
ATOM 2984 O O . GLU A 1 355 ? 11.623 -22.885 1.577 1.00 51.62 355 GLU A O 1
ATOM 2989 N N . PHE A 1 356 ? 9.987 -21.628 0.691 1.00 50.50 356 PHE A N 1
ATOM 2990 C CA . PHE A 1 356 ? 8.876 -22.392 1.251 1.00 50.50 356 PHE A CA 1
ATOM 2991 C C . PHE A 1 356 ? 8.069 -23.012 0.108 1.00 50.50 356 PHE A C 1
ATOM 2993 O O . PHE A 1 356 ? 7.607 -22.308 -0.792 1.00 50.50 356 PHE A O 1
ATOM 3000 N N . GLU A 1 357 ? 7.903 -24.331 0.158 1.00 42.03 357 GLU A N 1
ATOM 3001 C CA . GLU A 1 357 ? 7.112 -25.128 -0.784 1.00 42.03 357 GLU A CA 1
ATOM 3002 C C . GLU A 1 357 ? 5.640 -25.222 -0.340 1.00 42.03 357 GLU A C 1
ATOM 3004 O O . GLU A 1 357 ? 5.125 -26.310 -0.141 1.00 42.03 357 GLU A O 1
ATOM 3009 N N . GLU A 1 358 ? 4.936 -24.105 -0.142 1.00 39.03 358 GLU A N 1
ATOM 3010 C CA . GLU A 1 358 ? 3.506 -24.153 0.236 1.00 39.03 358 GLU A CA 1
ATOM 3011 C C . GLU A 1 358 ? 2.679 -23.072 -0.474 1.00 39.03 358 GLU A C 1
ATOM 3013 O O . GLU A 1 358 ? 1.955 -22.296 0.142 1.00 39.03 358 GLU A O 1
ATOM 3018 N N . ALA A 1 359 ? 2.783 -23.005 -1.801 1.00 42.56 359 ALA A N 1
ATOM 3019 C CA . ALA A 1 359 ? 1.727 -22.406 -2.611 1.00 42.56 359 ALA A CA 1
ATOM 3020 C C . ALA A 1 359 ? 0.962 -23.547 -3.286 1.00 42.56 359 ALA A C 1
ATOM 3022 O O . ALA A 1 359 ? 1.365 -24.029 -4.347 1.00 42.56 359 ALA A O 1
ATOM 3023 N N . GLU A 1 360 ? -0.117 -24.013 -2.657 1.00 38.34 360 GLU A N 1
ATOM 3024 C CA . GLU A 1 360 ? -1.035 -24.944 -3.305 1.00 38.34 360 GLU A CA 1
ATOM 3025 C C . GLU A 1 360 ? -1.797 -24.164 -4.388 1.00 38.34 360 GLU A C 1
ATOM 3027 O O . GLU A 1 360 ? -2.716 -23.393 -4.112 1.00 38.34 360 GLU A O 1
ATOM 3032 N N . GLN A 1 361 ? -1.360 -24.291 -5.646 1.00 40.38 361 GLN A N 1
ATOM 3033 C CA . GLN A 1 361 ? -2.121 -23.769 -6.781 1.00 40.38 361 GLN A CA 1
ATOM 3034 C C . GLN A 1 361 ? -3.342 -24.668 -6.980 1.00 40.38 361 GLN A C 1
ATOM 3036 O O . GLN A 1 361 ? -3.270 -25.666 -7.698 1.00 40.38 361 GLN A O 1
ATOM 3041 N N . VAL A 1 362 ? -4.468 -24.319 -6.360 1.00 36.47 362 VAL A N 1
ATOM 3042 C CA . VAL A 1 362 ? -5.733 -25.006 -6.626 1.00 36.47 362 VAL A CA 1
ATOM 3043 C C . VAL A 1 362 ? -6.237 -24.551 -7.993 1.00 36.47 362 VAL A C 1
ATOM 3045 O O . VAL A 1 362 ? -6.564 -23.386 -8.222 1.00 36.47 362 VAL A O 1
ATOM 3048 N N . GLN A 1 363 ? -6.252 -25.482 -8.941 1.00 30.80 363 GLN A N 1
ATOM 3049 C CA . GLN A 1 363 ? -6.797 -25.256 -10.269 1.00 30.80 363 GLN A CA 1
ATOM 3050 C C . GLN A 1 363 ? -8.325 -25.355 -10.179 1.00 30.80 363 GLN A C 1
ATOM 3052 O O . GLN A 1 363 ? -8.877 -26.449 -10.084 1.00 30.80 363 GLN A O 1
ATOM 3057 N N . GLU A 1 364 ? -9.023 -24.219 -10.173 1.00 33.84 364 GLU A N 1
ATOM 3058 C CA . GLU A 1 364 ? -10.484 -24.224 -10.257 1.00 33.84 364 GLU A CA 1
ATOM 3059 C C . GLU A 1 364 ? -10.941 -24.757 -11.625 1.00 33.84 364 GLU A C 1
ATOM 3061 O O . GLU A 1 364 ? -10.312 -24.517 -12.657 1.00 33.84 364 GLU A O 1
ATOM 3066 N N . PHE A 1 365 ? -12.082 -25.454 -11.649 1.00 32.25 365 PHE A N 1
ATOM 3067 C CA . PHE A 1 365 ? -12.689 -26.041 -12.856 1.00 32.25 365 PHE A CA 1
ATOM 3068 C C . PHE A 1 365 ? -13.080 -24.986 -13.921 1.00 32.25 365 PHE A C 1
ATOM 3070 O O . PHE A 1 365 ? -13.456 -25.329 -15.042 1.00 32.25 365 PHE A O 1
ATOM 3077 N N . ARG A 1 366 ? -12.977 -23.684 -13.606 1.00 30.08 366 ARG A N 1
ATOM 3078 C CA . ARG A 1 366 ? -13.204 -22.576 -14.543 1.00 30.08 366 ARG A CA 1
ATOM 3079 C C . ARG A 1 366 ? -11.908 -22.189 -15.260 1.00 30.08 366 ARG A C 1
ATOM 3081 O O . ARG A 1 366 ? -10.963 -21.685 -14.657 1.00 30.08 366 ARG A O 1
ATOM 3088 N N . ILE A 1 367 ? -11.904 -22.362 -16.582 1.00 29.77 367 ILE A N 1
ATOM 3089 C CA . ILE A 1 367 ? -10.830 -21.919 -17.480 1.00 29.77 367 ILE A CA 1
ATOM 3090 C C . ILE A 1 367 ? -10.564 -20.419 -17.250 1.00 29.77 367 ILE A C 1
ATOM 3092 O O . ILE A 1 367 ? -11.413 -19.586 -17.550 1.00 29.77 367 ILE A O 1
ATOM 3096 N N . GLY A 1 368 ? -9.382 -20.079 -16.724 1.00 31.25 368 GLY A N 1
ATOM 3097 C CA . GLY A 1 368 ? -8.877 -18.701 -16.651 1.00 31.25 368 GLY A CA 1
ATOM 3098 C C . GLY A 1 368 ? -8.763 -18.072 -15.258 1.00 31.25 368 GLY A C 1
ATOM 3099 O O . GLY A 1 368 ? -8.123 -17.029 -15.153 1.00 31.25 368 GLY A O 1
ATOM 3100 N N . LYS A 1 369 ? -9.289 -18.688 -14.190 1.00 31.95 369 LYS A N 1
ATOM 3101 C CA . LYS A 1 369 ? -9.051 -18.227 -12.809 1.00 31.95 369 LYS A CA 1
ATOM 3102 C C . LYS A 1 369 ? -8.032 -19.130 -12.114 1.00 31.95 369 LYS A C 1
ATOM 3104 O O . LYS A 1 369 ? -8.206 -20.342 -12.046 1.00 31.95 369 LYS A O 1
ATOM 3109 N N . LYS A 1 370 ? -6.946 -18.533 -11.624 1.00 37.56 370 LYS A N 1
ATOM 3110 C CA . LYS A 1 370 ? -6.059 -19.145 -10.632 1.00 37.56 370 LYS A CA 1
ATOM 3111 C C . LYS A 1 370 ? -6.202 -18.329 -9.357 1.00 37.56 370 LYS A C 1
ATOM 3113 O O . LYS A 1 370 ? -5.887 -17.145 -9.380 1.00 37.56 370 LYS A O 1
ATOM 3118 N N . SER A 1 371 ? -6.686 -18.962 -8.298 1.00 35.53 371 SER A N 1
ATOM 3119 C CA . SER A 1 371 ? -6.558 -18.446 -6.939 1.00 35.53 371 SER A CA 1
ATOM 3120 C C . SER A 1 371 ? -5.210 -18.925 -6.409 1.00 35.53 371 SER A C 1
ATOM 3122 O O . SER A 1 371 ? -4.896 -20.115 -6.531 1.00 35.53 371 SER A O 1
ATOM 3124 N N . THR A 1 372 ? -4.374 -18.020 -5.897 1.00 43.03 372 THR A N 1
ATOM 3125 C CA . THR A 1 372 ? -3.191 -18.442 -5.145 1.00 43.03 372 THR A CA 1
ATOM 3126 C C . THR A 1 372 ? -3.587 -18.408 -3.681 1.00 43.03 372 THR A C 1
ATOM 3128 O O . THR A 1 372 ? -3.523 -17.378 -3.019 1.00 43.03 372 THR A O 1
ATOM 3131 N N . THR A 1 373 ? -4.045 -19.544 -3.163 1.00 41.78 373 THR A N 1
ATOM 3132 C CA . THR A 1 373 ? -4.481 -19.626 -1.770 1.00 41.78 373 THR A CA 1
ATOM 3133 C C . THR A 1 373 ? -3.277 -19.489 -0.843 1.00 41.78 373 THR A C 1
ATOM 3135 O O . THR A 1 373 ? -2.481 -20.413 -0.684 1.00 41.78 373 THR A O 1
ATOM 3138 N N . HIS A 1 374 ? -3.139 -18.328 -0.204 1.00 52.75 374 HIS A N 1
ATOM 3139 C CA . HIS A 1 374 ? -2.137 -18.114 0.840 1.00 52.75 374 HIS A CA 1
ATOM 3140 C C . HIS A 1 374 ? -2.722 -18.543 2.181 1.00 52.75 374 HIS A C 1
ATOM 3142 O O . HIS A 1 374 ? -3.734 -18.003 2.622 1.00 52.75 374 HIS A O 1
ATOM 3148 N N . HIS A 1 375 ? -2.094 -19.478 2.888 1.00 48.09 375 HIS A N 1
ATOM 3149 C CA . HIS A 1 375 ? -2.533 -19.863 4.230 1.00 48.09 375 HIS A CA 1
ATOM 3150 C C . HIS A 1 375 ? -1.718 -19.130 5.301 1.00 48.09 375 HIS A C 1
ATOM 3152 O O . HIS A 1 375 ? -0.709 -19.630 5.782 1.00 48.09 375 HIS A O 1
ATOM 3158 N N . PHE A 1 376 ? -2.176 -17.962 5.769 1.00 50.62 376 PHE A N 1
ATOM 3159 C CA . PHE A 1 376 ? -1.542 -17.329 6.939 1.00 50.62 376 PHE A CA 1
ATOM 3160 C C . PHE A 1 376 ? -1.790 -18.097 8.262 1.00 50.62 376 PHE A C 1
ATOM 3162 O O . PHE A 1 376 ? -1.118 -17.846 9.261 1.00 50.62 376 PHE A O 1
ATOM 3169 N N . GLY A 1 377 ? -2.739 -19.044 8.291 1.00 44.47 377 GLY A N 1
ATOM 3170 C CA . GLY A 1 377 ? -3.049 -19.878 9.462 1.00 44.47 377 GLY A CA 1
ATOM 3171 C C . GLY A 1 377 ? -1.983 -20.937 9.765 1.00 44.47 377 GLY A C 1
ATOM 3172 O O . GLY A 1 377 ? -1.868 -21.373 10.910 1.00 44.47 377 GLY A O 1
ATOM 3173 N N . GLY A 1 378 ? -1.159 -21.282 8.766 1.00 46.31 378 GLY A N 1
ATOM 3174 C CA . GLY A 1 378 ? -0.029 -22.201 8.861 1.00 46.31 378 GLY A CA 1
ATOM 3175 C C . GLY A 1 378 ? 1.286 -21.528 8.455 1.00 46.31 378 GLY A C 1
ATOM 3176 O O . GLY A 1 378 ? 1.678 -21.515 7.303 1.00 46.31 378 GLY A O 1
ATOM 3177 N N . THR A 1 379 ? 2.010 -21.000 9.437 1.00 52.28 379 THR A N 1
ATOM 3178 C CA . THR A 1 379 ? 3.487 -21.050 9.479 1.00 52.28 379 THR A CA 1
ATOM 3179 C C . THR A 1 379 ? 4.361 -20.285 8.468 1.00 52.28 379 THR A C 1
ATOM 3181 O O . THR A 1 379 ? 5.572 -20.312 8.667 1.00 52.28 379 THR A O 1
ATOM 3184 N N . ASN A 1 380 ? 3.875 -19.504 7.494 1.00 69.62 380 ASN A N 1
ATOM 3185 C CA . ASN A 1 380 ? 4.789 -18.622 6.735 1.00 69.62 380 ASN A CA 1
ATOM 3186 C C . ASN A 1 380 ? 4.957 -17.238 7.394 1.00 69.62 380 ASN A C 1
ATOM 3188 O O . ASN A 1 380 ? 4.463 -16.215 6.915 1.00 69.62 380 ASN A O 1
ATOM 3192 N N . LYS A 1 381 ? 5.661 -17.213 8.537 1.00 78.19 381 LYS A N 1
ATOM 3193 C CA . LYS A 1 381 ? 5.972 -15.974 9.282 1.00 78.19 381 LYS A CA 1
ATOM 3194 C C . LYS A 1 381 ? 6.761 -14.965 8.442 1.00 78.19 381 LYS A C 1
ATOM 3196 O O . LYS A 1 381 ? 6.610 -13.761 8.647 1.00 78.19 381 LYS A O 1
ATOM 3201 N N . ASP A 1 382 ? 7.571 -15.450 7.506 1.00 81.69 382 ASP A N 1
ATOM 3202 C CA . ASP A 1 382 ? 8.381 -14.616 6.621 1.00 81.69 382 ASP A CA 1
ATOM 3203 C C . ASP A 1 382 ? 7.489 -13.869 5.622 1.00 81.69 382 ASP A C 1
ATOM 3205 O O . ASP A 1 382 ? 7.605 -12.651 5.479 1.00 81.69 382 ASP A O 1
ATOM 3209 N N . LEU A 1 383 ? 6.558 -14.580 4.979 1.00 85.50 383 LEU A N 1
ATOM 3210 C CA . LEU A 1 383 ? 5.582 -13.995 4.061 1.00 85.50 383 LEU A CA 1
ATOM 3211 C C . LEU A 1 383 ? 4.655 -13.010 4.781 1.00 85.50 383 LEU A C 1
ATOM 3213 O O . LEU A 1 383 ? 4.445 -11.901 4.296 1.00 85.50 383 LEU A O 1
ATOM 3217 N N . LEU A 1 384 ? 4.166 -13.376 5.971 1.00 88.50 384 LEU A N 1
ATOM 3218 C CA . LEU A 1 384 ? 3.362 -12.484 6.805 1.00 88.50 384 LEU A CA 1
ATOM 3219 C C . LEU A 1 384 ? 4.110 -11.180 7.113 1.00 88.50 384 LEU A C 1
ATOM 3221 O O . LEU A 1 384 ? 3.573 -10.100 6.892 1.00 88.50 384 LEU A O 1
ATOM 3225 N N . SER A 1 385 ? 5.362 -11.270 7.572 1.00 92.06 385 SER A N 1
ATOM 3226 C CA . SER A 1 385 ? 6.169 -10.085 7.904 1.00 92.06 385 SER A CA 1
ATOM 3227 C C . SER A 1 385 ? 6.401 -9.189 6.682 1.00 92.06 385 SER A C 1
ATOM 3229 O O . SER A 1 385 ? 6.445 -7.967 6.812 1.00 92.06 385 SER A O 1
ATOM 3231 N N . ALA A 1 386 ? 6.529 -9.783 5.490 1.00 94.06 386 ALA A N 1
ATOM 3232 C CA . ALA A 1 386 ? 6.676 -9.038 4.244 1.00 94.06 386 ALA A CA 1
ATOM 3233 C C . ALA A 1 386 ? 5.406 -8.250 3.894 1.00 94.06 386 ALA A C 1
ATOM 3235 O O . ALA A 1 386 ? 5.499 -7.050 3.636 1.00 94.06 386 ALA A O 1
A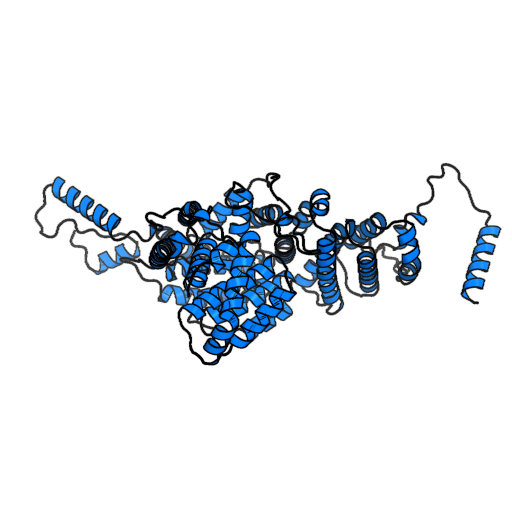TOM 3236 N N . TYR A 1 387 ? 4.232 -8.886 3.948 1.00 94.81 387 TYR A N 1
ATOM 3237 C CA . TYR A 1 387 ? 2.958 -8.193 3.735 1.00 94.81 387 TYR A CA 1
ATOM 3238 C C . TYR A 1 387 ? 2.718 -7.102 4.778 1.00 94.81 387 TYR A C 1
ATOM 3240 O O . TYR A 1 387 ? 2.366 -5.985 4.409 1.00 94.81 387 TYR A O 1
ATOM 3248 N N . GLN A 1 388 ? 2.991 -7.385 6.055 1.00 95.75 388 GLN A N 1
ATOM 3249 C CA . GLN A 1 388 ? 2.847 -6.409 7.135 1.00 95.75 388 GLN A CA 1
ATOM 3250 C C . GLN A 1 388 ? 3.723 -5.176 6.927 1.00 95.75 388 GLN A C 1
ATOM 3252 O O . GLN A 1 388 ? 3.265 -4.061 7.159 1.00 95.75 388 GLN A O 1
ATOM 3257 N N . PHE A 1 389 ? 4.962 -5.351 6.461 1.00 97.00 389 PHE A N 1
ATOM 3258 C CA . PHE A 1 389 ? 5.839 -4.220 6.171 1.00 97.00 389 PHE A CA 1
ATOM 3259 C C . PHE A 1 389 ? 5.333 -3.383 4.991 1.00 97.00 389 PHE A C 1
ATOM 3261 O O . PHE A 1 389 ? 5.358 -2.155 5.038 1.00 97.00 389 PHE A O 1
ATOM 3268 N N . ILE A 1 390 ? 4.848 -4.027 3.930 1.00 96.56 390 ILE A N 1
ATOM 3269 C CA . ILE A 1 390 ? 4.325 -3.304 2.768 1.00 96.56 390 ILE A CA 1
ATOM 3270 C C . ILE A 1 390 ? 3.029 -2.564 3.134 1.00 96.56 390 ILE A C 1
ATOM 3272 O O . ILE A 1 390 ? 2.900 -1.379 2.824 1.00 96.56 390 ILE A O 1
ATOM 3276 N N . ARG A 1 391 ? 2.112 -3.214 3.863 1.00 96.19 391 ARG A N 1
ATOM 3277 C CA . ARG A 1 391 ? 0.903 -2.582 4.412 1.00 96.19 391 ARG A CA 1
ATOM 3278 C C . ARG A 1 391 ? 1.243 -1.433 5.350 1.00 96.19 391 ARG A C 1
ATOM 3280 O O . ARG A 1 391 ? 0.632 -0.379 5.238 1.00 96.19 391 ARG A O 1
ATOM 3287 N N . TYR A 1 392 ? 2.265 -1.578 6.195 1.00 97.31 392 TYR A N 1
ATOM 3288 C CA . TYR A 1 392 ? 2.768 -0.484 7.025 1.00 97.31 392 TYR A CA 1
ATOM 3289 C C . TYR A 1 392 ? 3.135 0.745 6.182 1.00 97.31 392 TYR A C 1
ATOM 3291 O O . TYR A 1 392 ? 2.711 1.850 6.513 1.00 97.31 392 TYR A O 1
ATOM 3299 N N . LEU A 1 393 ? 3.863 0.584 5.070 1.00 96.81 393 LEU A N 1
ATOM 3300 C CA . LEU A 1 393 ? 4.214 1.710 4.192 1.00 96.81 393 LEU A CA 1
ATOM 3301 C C . LEU A 1 393 ? 2.975 2.389 3.583 1.00 96.81 393 LEU A C 1
ATOM 3303 O O . LEU A 1 393 ? 2.893 3.616 3.569 1.00 96.81 393 LEU A O 1
ATOM 3307 N N . GLU A 1 394 ? 1.994 1.621 3.103 1.00 95.06 394 GLU A N 1
ATOM 3308 C CA . GLU A 1 394 ? 0.785 2.181 2.476 1.00 95.06 394 GLU A CA 1
ATOM 3309 C C . GLU A 1 394 ? -0.194 2.798 3.48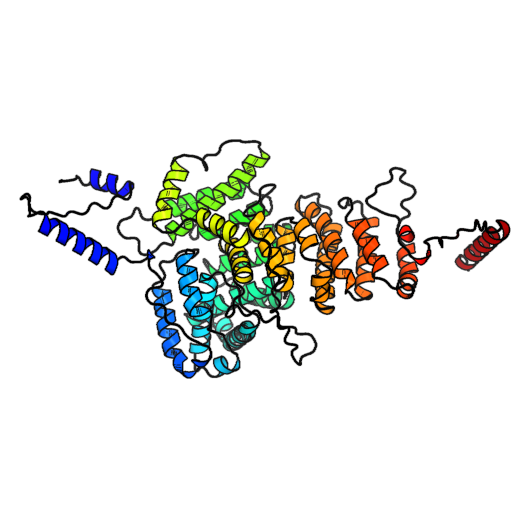7 1.00 95.06 394 GLU A C 1
ATOM 3311 O O . GLU A 1 394 ? -0.757 3.873 3.247 1.00 95.06 394 GLU A O 1
ATOM 3316 N N . ASP A 1 395 ? -0.375 2.174 4.650 1.00 94.56 395 ASP A N 1
ATOM 3317 C CA . ASP A 1 395 ? -1.261 2.690 5.691 1.00 94.56 395 ASP A CA 1
ATOM 3318 C C . ASP A 1 395 ? -0.673 3.933 6.348 1.00 94.56 395 ASP A C 1
ATOM 3320 O O . ASP A 1 395 ? -1.415 4.909 6.514 1.00 94.56 395 ASP A O 1
ATOM 3324 N N . THR A 1 396 ? 0.645 3.954 6.603 1.00 95.81 396 THR A N 1
ATOM 3325 C CA . THR A 1 396 ? 1.366 5.166 7.034 1.00 95.81 396 THR A CA 1
ATOM 3326 C C . THR A 1 396 ? 1.427 6.221 5.936 1.00 95.81 396 THR A C 1
ATOM 3328 O O . THR A 1 396 ? 1.422 7.408 6.218 1.00 95.81 396 THR A O 1
ATOM 3331 N N . GLY A 1 397 ? 1.438 5.822 4.667 1.00 95.81 397 GLY A N 1
ATOM 3332 C CA . GLY A 1 397 ? 1.617 6.723 3.533 1.00 95.81 397 GLY A CA 1
ATOM 3333 C C . GLY A 1 397 ? 3.061 7.141 3.282 1.00 95.81 397 GLY A C 1
ATOM 3334 O O . GLY A 1 397 ? 3.291 8.064 2.504 1.00 95.81 397 GLY A O 1
ATOM 3335 N N . ILE A 1 398 ? 4.031 6.468 3.905 1.00 96.44 398 ILE A N 1
ATOM 3336 C CA . ILE A 1 398 ? 5.455 6.715 3.681 1.00 96.44 398 ILE A CA 1
ATOM 3337 C C . ILE A 1 398 ? 5.884 6.006 2.386 1.00 96.44 398 ILE A C 1
ATOM 3339 O O . ILE A 1 398 ? 5.854 4.776 2.314 1.00 96.44 398 ILE A O 1
ATOM 3343 N N . PRO A 1 399 ? 6.310 6.744 1.347 1.00 95.25 399 PRO A N 1
ATOM 3344 C CA . PRO A 1 399 ? 6.695 6.149 0.085 1.00 95.25 399 PRO A CA 1
ATOM 3345 C C . PRO A 1 399 ? 8.077 5.491 0.205 1.00 95.25 399 PRO A C 1
ATOM 3347 O O . PRO A 1 399 ? 8.936 5.977 0.945 1.00 95.25 399 PRO A O 1
ATOM 3350 N N . PRO A 1 400 ? 8.360 4.442 -0.586 1.00 93.88 400 PRO A N 1
ATOM 3351 C CA . PRO A 1 400 ? 9.679 3.811 -0.626 1.00 93.88 400 PRO A CA 1
ATOM 3352 C C . PRO A 1 400 ? 10.840 4.761 -0.938 1.00 93.88 400 PRO A C 1
ATOM 3354 O O . PRO A 1 400 ? 11.987 4.506 -0.556 1.00 93.88 400 PRO A O 1
ATOM 3357 N N . LYS A 1 401 ? 10.567 5.815 -1.718 1.00 91.56 401 LYS A N 1
ATOM 3358 C CA . LYS A 1 401 ? 11.591 6.706 -2.257 1.00 91.56 401 LYS A CA 1
ATOM 3359 C C . LYS A 1 401 ? 11.061 8.114 -2.511 1.00 91.56 401 LYS A C 1
ATOM 3361 O O . LYS A 1 401 ? 10.075 8.286 -3.218 1.00 91.56 401 LYS A O 1
ATOM 3366 N N . ILE A 1 402 ? 11.808 9.117 -2.051 1.00 91.50 402 ILE A N 1
ATOM 3367 C CA . ILE A 1 402 ? 11.592 10.543 -2.327 1.00 91.50 402 ILE A CA 1
ATOM 3368 C C . ILE A 1 402 ? 12.886 11.106 -2.897 1.00 91.50 402 ILE A C 1
ATOM 3370 O O . ILE A 1 402 ? 13.929 11.097 -2.240 1.00 91.50 402 ILE A O 1
ATOM 3374 N N . GLY A 1 403 ? 12.846 11.564 -4.148 1.00 84.75 403 GLY A N 1
ATOM 3375 C CA . GLY A 1 403 ? 14.049 12.007 -4.849 1.00 84.75 403 GLY A CA 1
ATOM 3376 C C . GLY A 1 403 ? 15.128 10.915 -4.869 1.00 84.75 403 GLY A C 1
ATOM 3377 O O . GLY A 1 403 ? 14.958 9.876 -5.516 1.00 84.75 403 GLY A O 1
ATOM 3378 N N . ASN A 1 404 ? 16.238 11.168 -4.170 1.00 82.50 404 ASN A N 1
ATOM 3379 C CA . ASN A 1 404 ? 17.360 10.235 -4.024 1.00 82.50 404 ASN A CA 1
ATOM 3380 C C . ASN A 1 404 ? 17.375 9.506 -2.664 1.00 82.50 404 ASN A C 1
ATOM 3382 O O . ASN A 1 404 ? 18.200 8.616 -2.476 1.00 82.50 404 ASN A O 1
ATOM 3386 N N . SER A 1 405 ? 16.465 9.841 -1.749 1.00 88.44 405 SER A N 1
ATOM 3387 C CA . SER A 1 405 ? 16.386 9.255 -0.410 1.00 88.44 405 SER A CA 1
ATOM 3388 C C . SER A 1 405 ? 15.413 8.083 -0.380 1.00 88.44 405 SER A C 1
ATOM 3390 O O . SER A 1 405 ? 14.298 8.176 -0.888 1.00 88.44 405 SER A O 1
ATOM 3392 N N . THR A 1 406 ? 15.804 6.985 0.256 1.00 91.94 406 THR A N 1
ATOM 3393 C CA . THR A 1 406 ? 15.009 5.753 0.386 1.00 91.94 406 THR A CA 1
ATOM 3394 C C . THR A 1 406 ? 14.543 5.549 1.822 1.00 91.94 406 THR A C 1
ATOM 3396 O O . THR A 1 406 ? 15.260 5.925 2.750 1.00 91.94 406 THR A O 1
ATOM 3399 N N . TYR A 1 407 ? 13.392 4.910 2.008 1.00 92.62 407 TYR A N 1
ATOM 3400 C CA . TYR A 1 407 ? 12.875 4.517 3.317 1.00 92.62 407 TYR A CA 1
ATOM 3401 C C . TYR A 1 407 ? 12.771 2.991 3.398 1.00 92.62 407 TYR A C 1
ATOM 3403 O O . TYR A 1 407 ? 12.174 2.368 2.522 1.00 92.62 407 TYR A O 1
ATOM 3411 N N . GLY A 1 408 ? 13.387 2.382 4.418 1.00 91.00 408 GLY A N 1
ATOM 3412 C CA . GLY A 1 408 ? 13.357 0.928 4.610 1.00 91.00 408 GLY A CA 1
ATOM 3413 C C . GLY A 1 408 ? 13.860 0.126 3.400 1.00 91.00 408 GLY A C 1
ATOM 3414 O O . GLY A 1 408 ? 13.273 -0.890 3.046 1.00 91.00 408 GLY A O 1
ATOM 3415 N N . ASP A 1 409 ? 14.934 0.573 2.739 1.00 90.31 409 ASP A N 1
ATOM 3416 C CA . ASP A 1 409 ? 15.385 0.000 1.458 1.00 90.31 409 ASP A CA 1
ATOM 3417 C C . ASP A 1 409 ? 15.683 -1.510 1.535 1.00 90.31 409 ASP A C 1
ATOM 3419 O O . ASP A 1 409 ? 15.260 -2.293 0.681 1.00 90.31 409 ASP A O 1
ATOM 3423 N N . LYS A 1 410 ? 16.378 -1.927 2.602 1.00 89.81 410 LYS A N 1
ATOM 3424 C CA . LYS A 1 410 ? 16.713 -3.332 2.868 1.00 89.81 410 LYS A CA 1
ATOM 3425 C C . LYS A 1 410 ? 15.467 -4.191 3.133 1.00 89.81 410 LYS A C 1
ATOM 3427 O O . LYS A 1 410 ? 15.286 -5.153 2.381 1.00 89.81 410 LYS A O 1
ATOM 3432 N N . PRO A 1 411 ? 14.610 -3.882 4.133 1.00 93.31 411 PRO A N 1
ATOM 3433 C CA . PRO A 1 411 ? 13.408 -4.674 4.381 1.00 93.31 411 PRO A CA 1
ATOM 3434 C C . PRO A 1 411 ? 12.468 -4.675 3.174 1.00 93.31 411 PRO A C 1
ATOM 3436 O O . PRO A 1 411 ? 11.930 -5.727 2.847 1.00 93.31 411 PRO A O 1
ATOM 3439 N N . LEU A 1 412 ? 12.344 -3.564 2.437 1.00 94.12 412 LEU A N 1
ATOM 3440 C CA . LEU A 1 412 ? 11.515 -3.509 1.230 1.00 94.12 412 LEU A CA 1
ATOM 3441 C C . LEU A 1 412 ? 11.992 -4.481 0.159 1.00 94.12 412 LEU A C 1
ATOM 3443 O O . LEU A 1 412 ? 11.187 -5.211 -0.417 1.00 94.12 412 LEU A O 1
ATOM 3447 N N . LYS A 1 413 ? 13.301 -4.512 -0.108 1.00 91.56 413 LYS A N 1
ATOM 3448 C CA . LYS A 1 413 ? 13.869 -5.447 -1.077 1.00 91.56 413 LYS A CA 1
ATOM 3449 C C . LYS A 1 413 ? 13.552 -6.893 -0.703 1.00 91.56 413 LYS A C 1
ATOM 3451 O O . LYS A 1 413 ? 13.148 -7.650 -1.579 1.00 91.56 413 LYS A O 1
ATOM 3456 N N . GLU A 1 414 ? 13.722 -7.277 0.558 1.00 91.00 414 GLU A N 1
ATOM 3457 C CA . GLU A 1 414 ? 13.437 -8.652 0.981 1.00 91.00 414 GLU A CA 1
ATOM 3458 C C . GLU A 1 414 ? 11.926 -8.941 1.034 1.00 91.00 414 GLU A C 1
ATOM 3460 O O . GLU A 1 414 ? 11.510 -10.046 0.695 1.00 91.00 414 GLU A O 1
ATOM 3465 N N . ALA A 1 415 ? 11.086 -7.956 1.366 1.00 93.56 415 ALA A N 1
ATOM 3466 C CA . ALA A 1 415 ? 9.632 -8.089 1.302 1.00 93.56 415 ALA A CA 1
ATOM 3467 C C . ALA A 1 415 ? 9.147 -8.344 -0.135 1.00 93.56 415 ALA A C 1
ATOM 3469 O O . ALA A 1 415 ? 8.416 -9.305 -0.362 1.00 93.56 415 ALA A O 1
ATOM 3470 N N . ILE A 1 416 ? 9.632 -7.566 -1.113 1.00 91.94 416 ILE A N 1
ATOM 3471 C CA . ILE A 1 416 ? 9.347 -7.748 -2.550 1.00 91.94 416 ILE A CA 1
ATOM 3472 C C . ILE A 1 416 ? 9.689 -9.172 -3.008 1.00 91.94 416 ILE A C 1
ATOM 3474 O O . ILE A 1 416 ? 8.925 -9.780 -3.754 1.00 91.94 416 ILE A O 1
ATOM 3478 N N . LEU A 1 417 ? 10.839 -9.706 -2.581 1.00 88.25 417 LEU A N 1
ATOM 3479 C CA . LEU A 1 417 ? 11.264 -11.057 -2.960 1.00 88.25 417 LEU A CA 1
ATOM 3480 C C . LEU A 1 417 ? 10.365 -12.138 -2.349 1.00 88.25 417 LEU A C 1
ATOM 3482 O O . LEU A 1 417 ? 10.062 -13.112 -3.031 1.00 88.25 417 LEU A O 1
ATOM 3486 N N . ARG A 1 418 ? 9.918 -11.954 -1.100 1.00 87.75 418 ARG A N 1
ATOM 3487 C CA . ARG A 1 418 ? 9.035 -12.896 -0.393 1.00 87.75 418 ARG A CA 1
ATOM 348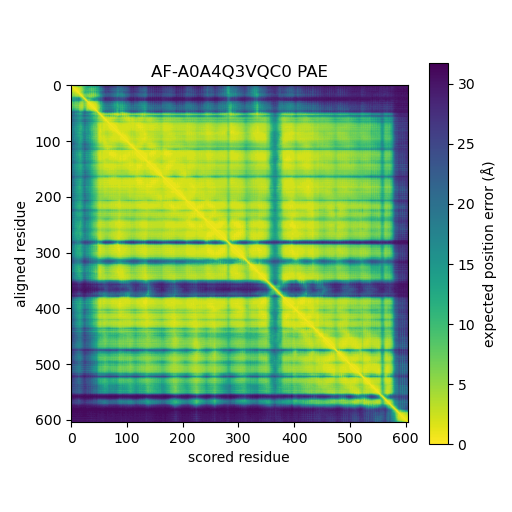8 C C . ARG A 1 418 ? 7.623 -12.930 -0.970 1.00 87.75 418 ARG A C 1
ATOM 3490 O O . ARG A 1 418 ? 7.079 -14.014 -1.139 1.00 87.75 418 ARG A O 1
ATOM 3497 N N . ILE A 1 419 ? 7.038 -11.771 -1.281 1.00 88.19 419 ILE A N 1
ATOM 3498 C CA . ILE A 1 419 ? 5.664 -11.713 -1.803 1.00 88.19 419 ILE A CA 1
ATOM 3499 C C . ILE A 1 419 ? 5.589 -11.960 -3.306 1.00 88.19 419 ILE A C 1
ATOM 3501 O O . ILE A 1 419 ? 4.509 -12.200 -3.823 1.00 88.19 419 ILE A O 1
ATOM 3505 N N . GLY A 1 420 ? 6.698 -11.883 -4.042 1.00 85.75 420 GLY A N 1
ATOM 3506 C CA . GLY A 1 420 ? 6.618 -11.763 -5.492 1.00 85.75 420 GLY A CA 1
ATOM 3507 C C . GLY A 1 420 ? 5.970 -12.949 -6.205 1.00 85.75 420 GLY A C 1
ATOM 3508 O O . GLY A 1 420 ? 5.276 -12.729 -7.195 1.00 85.75 420 GLY A O 1
ATOM 3509 N N . THR A 1 421 ? 6.128 -14.182 -5.708 1.00 78.62 421 THR A N 1
ATOM 3510 C CA . THR A 1 421 ? 5.418 -15.366 -6.244 1.00 78.62 421 THR A CA 1
ATOM 3511 C C . THR A 1 421 ? 3.930 -15.377 -5.922 1.00 78.62 421 THR A C 1
ATOM 3513 O O . THR A 1 421 ? 3.164 -16.004 -6.646 1.00 78.62 421 THR A O 1
ATOM 3516 N N . SER A 1 422 ? 3.552 -14.713 -4.835 1.00 79.69 422 SER A N 1
ATOM 3517 C CA . SER A 1 422 ? 2.215 -14.714 -4.254 1.00 79.69 422 SER A CA 1
ATOM 3518 C C . SER A 1 422 ? 1.352 -13.564 -4.770 1.00 79.69 422 SER A C 1
ATOM 3520 O O . SER A 1 422 ? 0.230 -13.805 -5.187 1.00 79.69 422 SER A O 1
ATOM 3522 N N . SER A 1 423 ? 1.918 -12.356 -4.807 1.00 86.44 423 SER A N 1
ATOM 3523 C CA . SER A 1 423 ? 1.310 -11.103 -5.269 1.00 86.44 423 SER A CA 1
ATOM 3524 C C . SER A 1 423 ? 2.259 -10.429 -6.262 1.00 86.44 423 SER A C 1
ATOM 3526 O O . SER A 1 423 ? 2.957 -9.453 -5.957 1.00 86.44 423 SER A O 1
ATOM 3528 N N . THR A 1 424 ? 2.353 -10.997 -7.468 1.00 85.88 424 THR A N 1
ATOM 3529 C CA . THR A 1 424 ? 3.312 -10.551 -8.494 1.00 85.88 424 THR A CA 1
ATOM 3530 C C . THR A 1 424 ? 3.086 -9.098 -8.902 1.00 85.88 424 THR A C 1
ATOM 3532 O O . THR A 1 424 ? 4.049 -8.332 -8.971 1.00 85.88 424 THR A O 1
ATOM 3535 N N . SER A 1 425 ? 1.834 -8.697 -9.137 1.00 86.44 425 SER A N 1
ATOM 3536 C CA . SER A 1 425 ? 1.485 -7.317 -9.501 1.00 86.44 425 SER A CA 1
ATOM 3537 C C . SER A 1 425 ? 1.986 -6.322 -8.453 1.00 86.44 425 SER A C 1
ATOM 3539 O O . SER A 1 425 ? 2.659 -5.346 -8.799 1.00 86.44 425 SER A O 1
ATOM 3541 N N . TRP A 1 426 ? 1.746 -6.620 -7.172 1.00 90.56 426 TRP A N 1
ATOM 3542 C CA . TRP A 1 426 ? 2.182 -5.794 -6.052 1.00 90.56 426 TRP A CA 1
ATOM 3543 C C . TRP A 1 426 ? 3.703 -5.633 -6.018 1.00 90.56 426 TRP A C 1
ATOM 3545 O O . TRP A 1 426 ? 4.233 -4.517 -6.020 1.00 90.56 426 TRP A O 1
ATOM 3555 N N . ALA A 1 427 ? 4.422 -6.756 -6.059 1.00 91.38 427 ALA A N 1
ATOM 3556 C CA . ALA A 1 427 ? 5.879 -6.778 -6.008 1.00 91.38 427 ALA A CA 1
ATOM 3557 C C . ALA A 1 427 ? 6.510 -5.996 -7.171 1.00 91.38 427 ALA A C 1
ATOM 3559 O O . ALA A 1 427 ? 7.462 -5.234 -6.976 1.00 91.38 427 ALA A O 1
ATOM 3560 N N . LEU A 1 428 ? 5.965 -6.148 -8.381 1.00 88.06 428 LEU A N 1
ATOM 3561 C CA . LEU A 1 428 ? 6.443 -5.433 -9.560 1.00 88.06 428 LEU A CA 1
ATOM 3562 C C . LEU A 1 428 ? 6.148 -3.929 -9.487 1.00 88.06 428 LEU A C 1
ATOM 3564 O O . LEU A 1 428 ? 7.027 -3.128 -9.812 1.00 88.06 428 LEU A O 1
ATOM 3568 N N . GLY A 1 429 ? 4.972 -3.525 -9.001 1.00 89.31 429 GLY A N 1
ATOM 3569 C CA . GLY A 1 429 ? 4.650 -2.115 -8.760 1.00 89.31 429 GLY A CA 1
ATOM 3570 C C . GLY A 1 429 ? 5.590 -1.457 -7.744 1.00 89.31 429 GLY A C 1
ATOM 3571 O O . GLY A 1 429 ? 6.076 -0.344 -7.962 1.00 89.31 429 GLY A O 1
ATOM 3572 N N . LEU A 1 430 ? 5.951 -2.174 -6.676 1.00 92.00 430 LEU A N 1
ATOM 3573 C CA . LEU A 1 430 ? 6.923 -1.701 -5.684 1.00 92.00 430 LEU A CA 1
ATOM 3574 C C . LEU A 1 430 ? 8.343 -1.601 -6.246 1.00 92.00 430 LEU A C 1
ATOM 3576 O O . LEU A 1 430 ? 9.059 -0.651 -5.918 1.00 92.00 430 LEU A O 1
ATOM 3580 N N . ILE A 1 431 ? 8.761 -2.525 -7.119 1.00 89.19 431 ILE A N 1
ATOM 3581 C CA . ILE A 1 431 ? 10.031 -2.421 -7.858 1.00 89.19 431 ILE A CA 1
ATOM 3582 C C . ILE A 1 431 ? 10.063 -1.126 -8.677 1.00 89.19 431 ILE A C 1
ATOM 3584 O O . ILE A 1 431 ? 11.075 -0.419 -8.650 1.00 89.19 431 ILE A O 1
ATOM 3588 N N . MET A 1 432 ? 8.964 -0.798 -9.364 1.00 85.81 432 MET A N 1
ATOM 3589 C CA . MET A 1 432 ? 8.845 0.429 -10.157 1.00 85.81 432 MET A CA 1
ATOM 3590 C C . MET A 1 432 ? 8.934 1.682 -9.273 1.00 85.81 432 MET A C 1
ATOM 3592 O O . MET A 1 432 ? 9.788 2.538 -9.523 1.00 85.81 432 MET A O 1
ATOM 3596 N N . ARG A 1 433 ? 8.125 1.775 -8.205 1.00 88.25 433 ARG A N 1
ATOM 3597 C CA . ARG A 1 433 ? 8.116 2.931 -7.279 1.00 88.25 433 ARG A CA 1
ATOM 3598 C C . ARG A 1 433 ? 9.458 3.146 -6.580 1.00 88.25 433 ARG A C 1
ATOM 3600 O O . ARG A 1 433 ? 9.982 4.261 -6.569 1.00 88.25 433 ARG A O 1
ATOM 3607 N N . SER A 1 434 ? 10.055 2.079 -6.049 1.00 88.69 434 SER A N 1
ATOM 3608 C CA . SER A 1 434 ? 11.329 2.146 -5.312 1.00 88.69 434 SER A CA 1
ATOM 3609 C C . SER A 1 434 ? 12.560 2.306 -6.216 1.00 88.69 434 SER A C 1
ATOM 3611 O O . SER A 1 434 ? 13.597 2.810 -5.779 1.00 88.69 434 SER A O 1
ATOM 3613 N N . GLY A 1 435 ? 12.471 1.914 -7.491 1.00 80.38 435 GLY A N 1
ATOM 3614 C CA . GLY A 1 435 ? 13.616 1.864 -8.403 1.00 80.38 435 GLY A CA 1
ATOM 3615 C C . GLY A 1 435 ? 14.583 0.708 -8.111 1.00 80.38 435 GLY A C 1
ATOM 3616 O O . GLY A 1 435 ? 15.756 0.777 -8.479 1.00 80.38 435 GLY A O 1
ATOM 3617 N N . GLN A 1 436 ? 14.113 -0.355 -7.454 1.00 77.44 436 GLN A N 1
ATOM 3618 C CA . GLN A 1 436 ? 14.904 -1.527 -7.064 1.00 77.44 436 GLN A CA 1
ATOM 3619 C C . GLN A 1 436 ? 15.126 -2.512 -8.230 1.00 77.44 436 GLN A C 1
ATOM 3621 O O . GLN A 1 436 ? 14.763 -3.689 -8.171 1.00 77.44 436 GLN A O 1
ATOM 3626 N N . GLY A 1 437 ? 15.781 -2.065 -9.308 1.00 73.56 437 GLY A N 1
ATOM 3627 C CA . GLY A 1 437 ? 16.034 -2.897 -10.498 1.00 73.56 437 GLY A CA 1
ATOM 3628 C C . GLY A 1 437 ? 16.839 -4.179 -10.215 1.00 73.56 437 GLY A C 1
ATOM 3629 O O . GLY A 1 437 ? 16.679 -5.193 -10.897 1.00 73.56 437 GLY A O 1
ATOM 3630 N N . LYS A 1 438 ? 17.672 -4.191 -9.162 1.00 79.12 438 LYS A N 1
ATOM 3631 C CA . LYS A 1 438 ? 18.369 -5.410 -8.704 1.00 79.12 438 LYS A CA 1
ATOM 3632 C C . LYS A 1 438 ? 17.396 -6.449 -8.139 1.00 79.12 438 LYS A C 1
ATOM 3634 O O . LYS A 1 438 ? 17.595 -7.639 -8.380 1.00 79.12 438 LYS A O 1
ATOM 3639 N N . SER A 1 439 ? 16.355 -6.017 -7.430 1.00 81.31 439 SER A N 1
ATOM 3640 C CA . SER A 1 439 ? 15.308 -6.904 -6.914 1.00 81.31 439 SER A CA 1
ATOM 3641 C C . SER A 1 439 ? 14.516 -7.538 -8.052 1.00 81.31 439 SER A C 1
ATOM 3643 O O . SER A 1 439 ? 14.269 -8.733 -7.997 1.00 81.31 439 SER A O 1
ATOM 3645 N N . ALA A 1 440 ? 14.251 -6.807 -9.141 1.00 78.12 440 ALA A N 1
ATOM 3646 C CA . ALA A 1 440 ? 13.620 -7.373 -10.339 1.00 78.12 440 ALA A CA 1
ATOM 3647 C C . ALA A 1 440 ? 14.401 -8.569 -10.908 1.00 78.12 440 ALA A C 1
ATOM 3649 O O . ALA A 1 440 ? 13.823 -9.609 -11.210 1.00 78.12 440 ALA A O 1
ATOM 3650 N N . LYS A 1 441 ? 15.734 -8.454 -11.001 1.00 79.38 441 LYS A N 1
ATOM 3651 C CA . LYS A 1 441 ? 16.604 -9.548 -11.475 1.00 79.38 441 LYS A CA 1
ATOM 3652 C C . LYS A 1 441 ? 16.591 -10.760 -10.543 1.00 79.38 441 LYS A C 1
ATOM 3654 O O . LYS A 1 441 ? 16.710 -11.881 -11.026 1.00 79.38 441 LYS A O 1
ATOM 3659 N N . LYS A 1 442 ? 16.501 -10.527 -9.231 1.00 84.81 442 LYS A N 1
ATOM 3660 C CA . LYS A 1 442 ? 16.454 -11.581 -8.209 1.00 84.81 442 LYS A CA 1
ATOM 3661 C C . LYS A 1 442 ? 15.085 -12.242 -8.096 1.00 84.81 442 LYS A C 1
ATOM 3663 O O . LYS A 1 442 ? 15.038 -13.412 -7.757 1.00 84.81 442 LYS A O 1
ATOM 3668 N N . LEU A 1 443 ? 14.010 -11.503 -8.361 1.00 84.19 443 LEU A N 1
ATOM 3669 C CA . LEU A 1 443 ? 12.650 -12.023 -8.325 1.00 84.19 443 LEU A CA 1
ATOM 3670 C C . LEU A 1 443 ? 12.348 -12.842 -9.581 1.00 84.19 443 LEU A C 1
ATOM 3672 O O . LEU A 1 443 ? 11.911 -13.980 -9.490 1.00 84.19 443 LEU A O 1
ATOM 3676 N N . LEU A 1 444 ? 12.622 -12.280 -10.761 1.00 80.94 444 LEU A N 1
ATOM 3677 C CA . LEU A 1 444 ? 12.265 -12.868 -12.055 1.00 80.94 444 LEU A CA 1
ATOM 3678 C C . LEU A 1 444 ? 13.298 -13.907 -12.522 1.00 80.94 444 LEU A C 1
ATOM 3680 O O . LEU A 1 444 ? 13.908 -13.788 -13.593 1.00 80.94 444 LEU A O 1
ATOM 3684 N N . THR A 1 445 ? 13.526 -14.917 -11.687 1.00 83.81 445 THR A N 1
ATOM 3685 C CA . THR A 1 445 ? 14.360 -16.082 -12.001 1.00 83.81 445 THR A CA 1
ATOM 3686 C C . THR A 1 445 ? 13.625 -17.053 -12.926 1.00 83.81 445 THR A C 1
ATOM 3688 O O . THR A 1 445 ? 12.430 -16.924 -13.189 1.00 83.81 445 THR A O 1
ATOM 3691 N N . ARG A 1 446 ? 14.339 -18.067 -13.432 1.00 76.62 446 ARG A N 1
ATOM 3692 C CA . ARG A 1 446 ? 13.705 -19.150 -14.203 1.00 76.62 446 ARG A CA 1
ATOM 3693 C C . ARG A 1 446 ? 12.663 -19.904 -13.374 1.00 76.62 446 ARG A C 1
ATOM 3695 O O . ARG A 1 446 ? 11.613 -20.234 -13.909 1.00 76.62 446 ARG A O 1
ATOM 3702 N N . ASP A 1 447 ? 12.939 -20.125 -12.090 1.00 77.81 447 ASP A N 1
ATOM 3703 C CA . ASP A 1 447 ? 12.006 -20.773 -11.164 1.00 77.81 447 ASP A CA 1
ATOM 3704 C C . ASP A 1 447 ? 10.712 -19.962 -11.003 1.00 77.81 447 ASP A C 1
ATOM 3706 O O . ASP A 1 447 ? 9.614 -20.485 -11.184 1.00 77.81 447 ASP A O 1
ATOM 3710 N N . PHE A 1 448 ? 10.838 -18.648 -10.803 1.00 80.94 448 PHE A N 1
ATOM 3711 C CA . PHE A 1 448 ? 9.690 -17.747 -10.752 1.00 80.94 448 PHE A CA 1
ATOM 3712 C C . PHE A 1 448 ? 8.831 -17.831 -12.021 1.00 80.94 448 PHE A C 1
ATOM 3714 O O . PHE A 1 448 ? 7.623 -18.058 -11.957 1.00 80.94 448 PHE A O 1
ATOM 3721 N N . ILE A 1 449 ? 9.456 -17.705 -13.197 1.00 82.19 449 ILE A N 1
ATOM 3722 C CA . ILE A 1 449 ? 8.746 -17.774 -14.482 1.00 82.19 449 ILE A CA 1
ATOM 3723 C C . ILE A 1 449 ? 8.086 -19.150 -14.677 1.00 82.19 449 ILE A C 1
ATOM 3725 O O . ILE A 1 449 ? 7.000 -19.246 -15.251 1.00 82.19 449 ILE A O 1
ATOM 3729 N N . ASN A 1 450 ? 8.681 -20.227 -14.159 1.00 80.44 450 ASN A N 1
ATOM 3730 C CA . ASN A 1 450 ? 8.064 -21.551 -14.182 1.00 80.44 450 ASN A CA 1
ATOM 3731 C C . ASN A 1 450 ? 6.779 -21.615 -13.341 1.00 80.44 450 ASN A C 1
ATOM 3733 O O . ASN A 1 450 ? 5.816 -22.239 -13.793 1.00 80.44 450 ASN A O 1
ATOM 3737 N N . LYS A 1 451 ? 6.718 -20.920 -12.200 1.00 79.38 451 LYS A N 1
ATOM 3738 C CA . LYS A 1 451 ? 5.550 -20.886 -11.298 1.00 79.38 451 LYS A CA 1
ATOM 3739 C C . LYS A 1 451 ? 4.401 -20.003 -11.810 1.00 79.38 451 LYS A C 1
ATOM 3741 O O . LYS A 1 451 ? 3.232 -20.350 -11.628 1.00 79.38 451 LYS A O 1
ATOM 3746 N N . VAL A 1 452 ? 4.707 -18.906 -12.505 1.00 78.94 452 VAL A N 1
ATOM 3747 C CA . VAL A 1 452 ? 3.699 -17.977 -13.059 1.00 78.94 452 VAL A CA 1
ATOM 3748 C C . VAL A 1 452 ? 3.026 -18.554 -14.311 1.00 78.94 452 VAL A C 1
ATOM 3750 O O . VAL A 1 452 ? 3.671 -19.187 -15.143 1.00 78.94 452 VAL A O 1
ATOM 3753 N N . SER A 1 453 ? 1.713 -18.371 -14.483 1.00 83.56 453 SER A N 1
ATOM 3754 C CA . SER A 1 453 ? 1.000 -18.891 -15.664 1.00 83.56 453 SER A CA 1
ATOM 3755 C C . SER A 1 453 ? 1.353 -18.125 -16.952 1.00 83.56 453 SER A C 1
ATOM 3757 O O . SER A 1 453 ? 1.713 -16.953 -16.909 1.00 83.56 453 SER A O 1
ATOM 3759 N N . ARG A 1 454 ? 1.208 -18.760 -18.128 1.00 86.19 454 ARG A N 1
ATOM 3760 C CA . ARG A 1 454 ? 1.407 -18.069 -19.421 1.00 86.19 454 ARG A CA 1
ATOM 3761 C C . ARG A 1 454 ? 0.449 -16.883 -19.590 1.00 86.19 454 ARG A C 1
ATOM 3763 O O . ARG A 1 454 ? 0.867 -15.847 -20.094 1.00 86.19 454 ARG A O 1
ATOM 3770 N N . ALA A 1 455 ? -0.809 -17.039 -19.175 1.00 85.75 455 ALA A N 1
ATOM 3771 C CA . ALA A 1 455 ? -1.808 -15.974 -19.235 1.00 85.75 455 ALA A CA 1
ATOM 3772 C C . ALA A 1 455 ? -1.378 -14.765 -18.394 1.00 85.75 455 ALA A C 1
ATOM 3774 O O . ALA A 1 455 ? -1.438 -13.635 -18.867 1.00 85.75 455 ALA A O 1
ATOM 3775 N N . GLU A 1 456 ? -0.845 -15.018 -17.200 1.00 82.19 456 GLU A N 1
ATOM 3776 C CA . GLU A 1 456 ? -0.359 -13.967 -16.310 1.00 82.19 456 GLU A CA 1
ATOM 3777 C C . GLU A 1 456 ? 0.891 -13.271 -16.864 1.00 82.19 456 GLU A C 1
ATOM 3779 O O . GLU A 1 456 ? 0.945 -12.044 -16.910 1.00 82.19 456 GLU A O 1
ATOM 3784 N N . CYS A 1 457 ? 1.862 -14.021 -17.401 1.00 86.69 457 CYS A N 1
ATOM 3785 C CA . CYS A 1 457 ? 2.993 -13.414 -18.113 1.00 86.69 457 CYS A CA 1
ATOM 3786 C C . CYS A 1 457 ? 2.522 -12.528 -19.272 1.00 86.69 457 CYS A C 1
ATOM 3788 O O . CYS A 1 457 ? 3.058 -11.441 -19.476 1.00 86.69 457 CYS A O 1
ATOM 3790 N N . ASN A 1 458 ? 1.516 -12.983 -20.022 1.00 89.50 458 ASN A N 1
ATOM 3791 C CA . ASN A 1 458 ? 0.971 -12.229 -21.138 1.00 89.50 458 ASN A CA 1
ATOM 3792 C C . ASN A 1 458 ? 0.283 -10.932 -20.692 1.00 89.50 458 ASN A C 1
ATOM 3794 O O . ASN A 1 458 ? 0.512 -9.889 -21.305 1.00 89.50 458 ASN A O 1
ATOM 3798 N N . ARG A 1 459 ? -0.508 -10.986 -19.616 1.00 86.75 459 ARG A N 1
ATOM 3799 C CA . ARG A 1 459 ? -1.163 -9.822 -19.007 1.00 86.75 459 ARG A CA 1
ATOM 3800 C C . ARG A 1 459 ? -0.140 -8.791 -18.526 1.00 86.75 459 ARG A C 1
ATOM 3802 O O . ARG A 1 459 ? -0.256 -7.612 -18.851 1.00 86.75 459 ARG A O 1
ATOM 3809 N N . LEU A 1 460 ? 0.894 -9.242 -17.811 1.00 85.94 460 LEU A N 1
ATOM 3810 C CA . LEU A 1 460 ? 1.975 -8.380 -17.325 1.00 85.94 460 LEU A CA 1
ATOM 3811 C C . LEU A 1 460 ? 2.753 -7.730 -18.476 1.00 85.94 460 LEU A C 1
ATOM 3813 O O . LEU A 1 460 ? 3.104 -6.557 -18.383 1.00 85.94 460 LEU A O 1
ATOM 3817 N N . ILE A 1 461 ? 3.002 -8.456 -19.572 1.00 90.38 461 ILE A N 1
ATOM 3818 C CA . ILE A 1 461 ? 3.630 -7.883 -20.772 1.00 90.38 461 ILE A CA 1
ATOM 3819 C C . ILE A 1 461 ? 2.778 -6.750 -21.339 1.00 90.38 461 ILE A C 1
ATOM 3821 O O . ILE A 1 461 ? 3.325 -5.675 -21.566 1.00 90.38 461 ILE A O 1
ATOM 3825 N N . GLY A 1 462 ? 1.469 -6.960 -21.514 1.00 89.00 462 GLY A N 1
ATOM 3826 C CA . GLY A 1 462 ? 0.557 -5.907 -21.975 1.00 89.00 462 GLY A CA 1
ATOM 3827 C C . GLY A 1 462 ? 0.649 -4.656 -21.099 1.00 89.00 462 GLY A C 1
ATOM 3828 O O . GLY A 1 462 ? 0.895 -3.564 -21.602 1.00 89.00 462 GLY A O 1
ATOM 3829 N N . TYR A 1 463 ? 0.602 -4.835 -19.776 1.00 85.50 463 TYR A N 1
ATOM 3830 C CA . TYR A 1 463 ? 0.760 -3.738 -18.820 1.00 85.50 463 TYR A CA 1
ATOM 3831 C C . TYR A 1 463 ? 2.090 -2.975 -18.983 1.00 85.50 463 TYR A C 1
ATOM 3833 O O . TYR A 1 463 ? 2.098 -1.746 -19.048 1.00 85.50 463 TYR A O 1
ATOM 3841 N N . PHE A 1 464 ? 3.232 -3.667 -19.079 1.00 88.44 464 PHE A N 1
ATOM 3842 C CA . PHE A 1 464 ? 4.530 -2.995 -19.242 1.00 88.44 464 PHE A CA 1
ATOM 3843 C C . PHE A 1 464 ? 4.722 -2.364 -20.624 1.00 88.44 464 PHE A C 1
ATOM 3845 O O . PHE A 1 464 ? 5.418 -1.351 -20.725 1.00 88.44 464 PHE A O 1
ATOM 3852 N N . LEU A 1 465 ? 4.108 -2.921 -21.669 1.00 91.31 465 LEU A N 1
ATOM 3853 C CA . LEU A 1 465 ? 4.084 -2.314 -22.998 1.00 91.31 465 LEU A CA 1
ATOM 3854 C C . LEU A 1 465 ? 3.299 -1.004 -22.989 1.00 91.31 465 LEU A C 1
ATOM 3856 O O . LEU A 1 465 ? 3.805 -0.010 -23.503 1.00 91.31 465 LEU A O 1
ATOM 3860 N N . ASP A 1 466 ? 2.138 -0.959 -22.333 1.00 88.19 466 ASP A N 1
ATOM 3861 C CA . ASP A 1 466 ? 1.365 0.277 -22.174 1.00 88.19 466 ASP A CA 1
ATOM 3862 C C . ASP A 1 466 ? 2.185 1.360 -21.459 1.00 88.19 466 ASP A C 1
ATOM 3864 O O . ASP A 1 466 ? 2.215 2.517 -21.889 1.00 88.19 466 ASP A O 1
ATOM 3868 N N . LEU A 1 467 ? 2.925 0.992 -20.404 1.00 84.94 467 LEU A N 1
ATOM 3869 C CA . LEU A 1 467 ? 3.844 1.915 -19.727 1.00 84.94 467 LEU A CA 1
ATOM 3870 C C . LEU A 1 467 ? 4.966 2.398 -20.649 1.00 84.94 467 LEU A C 1
ATOM 3872 O O . LEU A 1 467 ? 5.286 3.588 -20.652 1.00 84.94 467 LEU A O 1
ATOM 3876 N N . GLY A 1 468 ? 5.560 1.495 -21.429 1.00 87.88 468 GLY A N 1
ATOM 3877 C CA . GLY A 1 468 ? 6.589 1.831 -22.409 1.00 87.88 468 GLY A CA 1
ATOM 3878 C C . GLY A 1 468 ? 6.071 2.780 -23.491 1.00 87.88 468 GLY A C 1
ATOM 3879 O O . GLY A 1 468 ? 6.718 3.780 -23.797 1.00 87.88 468 GLY A O 1
ATOM 3880 N N . HIS A 1 469 ? 4.879 2.525 -24.028 1.00 88.62 469 HIS A N 1
ATOM 3881 C CA . HIS A 1 469 ? 4.243 3.385 -25.022 1.00 88.62 469 HIS A CA 1
ATOM 3882 C C . HIS A 1 469 ? 3.905 4.770 -24.471 1.00 88.62 469 HIS A C 1
ATOM 3884 O O . HIS A 1 469 ? 4.111 5.755 -25.176 1.00 88.62 469 HIS A O 1
ATOM 3890 N N . LYS A 1 470 ? 3.470 4.878 -23.208 1.00 84.38 470 LYS A N 1
ATOM 3891 C CA . LYS A 1 470 ? 3.275 6.182 -22.551 1.00 84.38 470 LYS A CA 1
ATOM 3892 C C . LYS A 1 470 ? 4.569 6.998 -22.477 1.00 84.38 470 LYS A C 1
ATOM 3894 O O . LYS A 1 470 ? 4.529 8.200 -22.714 1.00 84.38 470 LYS A O 1
ATOM 3899 N N . VAL A 1 471 ? 5.706 6.357 -22.187 1.00 83.94 471 VAL A N 1
ATOM 3900 C CA . VAL A 1 471 ? 7.022 7.025 -22.189 1.00 83.94 471 VAL A CA 1
ATOM 3901 C C . VAL A 1 471 ? 7.374 7.543 -23.582 1.00 83.94 471 VAL A C 1
ATOM 3903 O O . VAL A 1 471 ? 7.846 8.667 -23.706 1.00 83.94 471 VAL A O 1
ATOM 3906 N N . LEU A 1 472 ? 7.117 6.747 -24.623 1.00 84.12 472 LEU A N 1
ATOM 3907 C CA . LEU A 1 472 ? 7.372 7.158 -26.005 1.00 84.12 472 LEU A CA 1
ATOM 3908 C C . LEU A 1 472 ? 6.471 8.318 -26.451 1.00 84.12 472 LEU A C 1
ATOM 3910 O O . LEU A 1 472 ? 6.926 9.215 -27.150 1.00 84.12 472 LEU A O 1
ATOM 3914 N N . ALA A 1 473 ? 5.202 8.314 -26.039 1.00 82.81 473 ALA A N 1
ATOM 3915 C CA . ALA A 1 473 ? 4.235 9.349 -26.404 1.00 82.81 473 ALA A CA 1
ATOM 3916 C C . ALA A 1 473 ? 4.480 10.691 -25.690 1.00 82.81 473 ALA A C 1
ATOM 3918 O O . ALA A 1 473 ? 4.043 11.734 -26.172 1.00 82.81 473 ALA A O 1
ATOM 3919 N N . GLN A 1 474 ? 5.144 10.673 -24.533 1.00 73.00 474 GLN A N 1
ATOM 3920 C CA . GLN A 1 474 ? 5.427 11.858 -23.728 1.00 73.00 474 GLN A CA 1
ATOM 3921 C C . GLN A 1 474 ? 6.911 11.884 -23.333 1.00 73.00 474 GLN A C 1
ATOM 3923 O O . GLN A 1 474 ? 7.247 11.499 -22.206 1.00 73.00 474 GLN A O 1
ATOM 3928 N N . PRO A 1 475 ? 7.806 12.352 -24.227 1.00 63.34 475 PRO A N 1
ATOM 3929 C CA . PRO A 1 475 ? 9.253 12.396 -24.009 1.00 63.34 475 PRO A CA 1
ATOM 3930 C C . PRO A 1 475 ? 9.647 13.503 -23.020 1.00 63.34 475 PRO A C 1
ATOM 3932 O O . PRO A 1 475 ? 10.372 14.439 -23.339 1.00 63.34 475 PRO A O 1
ATOM 3935 N N . ILE A 1 476 ? 9.147 13.425 -21.790 1.00 68.12 476 ILE A N 1
ATOM 3936 C CA . ILE A 1 476 ? 9.540 14.324 -20.712 1.00 68.12 476 ILE A CA 1
ATOM 3937 C C . ILE A 1 476 ? 10.772 13.721 -20.045 1.00 68.12 476 ILE A C 1
ATOM 3939 O O . ILE A 1 476 ? 10.714 12.625 -19.476 1.00 68.12 476 ILE A O 1
ATOM 3943 N N . GLU A 1 477 ? 11.883 14.454 -20.073 1.00 68.56 477 GLU A N 1
ATOM 3944 C CA . GLU A 1 477 ? 13.075 14.129 -19.289 1.00 68.56 477 GLU A CA 1
ATOM 3945 C C . GLU A 1 477 ? 12.795 14.364 -17.801 1.00 68.56 477 GLU A C 1
ATOM 3947 O O . GLU A 1 477 ? 13.007 15.435 -17.237 1.00 68.56 477 GLU A O 1
ATOM 3952 N N . SER A 1 478 ? 12.264 13.329 -17.154 1.00 72.69 478 SER A N 1
ATOM 3953 C CA . SER A 1 478 ? 12.025 13.287 -15.717 1.00 72.69 478 SER A CA 1
ATOM 3954 C C . SER A 1 478 ? 12.710 12.072 -15.094 1.00 72.69 478 SER A C 1
ATOM 3956 O O . SER A 1 478 ? 12.907 11.034 -15.736 1.00 72.69 478 SER A O 1
ATOM 3958 N N . LYS A 1 479 ? 13.027 12.157 -13.794 1.00 74.50 479 LYS A N 1
ATOM 3959 C CA . LYS A 1 479 ? 13.556 11.011 -13.027 1.00 74.50 479 LYS A CA 1
ATOM 3960 C C . LYS A 1 479 ? 12.622 9.792 -13.090 1.00 74.50 479 LYS A C 1
ATOM 3962 O O . LYS A 1 479 ? 13.082 8.659 -13.007 1.00 74.50 479 LYS A O 1
ATOM 3967 N N . GLU A 1 480 ? 11.320 10.020 -13.222 1.00 73.00 480 GLU A N 1
ATOM 3968 C CA . GLU A 1 480 ? 10.291 8.990 -13.389 1.00 73.00 480 GLU A CA 1
ATOM 3969 C C . GLU A 1 480 ? 10.402 8.299 -14.754 1.00 73.00 480 GLU A C 1
ATOM 3971 O O . GLU A 1 480 ? 10.509 7.074 -14.815 1.00 73.00 480 GLU A O 1
ATOM 3976 N N . SER A 1 481 ? 10.464 9.082 -15.836 1.00 75.44 481 SER A N 1
ATOM 3977 C CA . SER A 1 481 ? 10.666 8.577 -17.196 1.00 75.44 481 SER A CA 1
ATOM 3978 C C . SER A 1 481 ? 11.964 7.769 -17.294 1.00 75.44 481 SER A C 1
ATOM 3980 O O . SER A 1 481 ? 11.975 6.656 -17.814 1.00 75.44 481 SER A O 1
ATOM 3982 N N . GLN A 1 482 ? 13.054 8.237 -16.677 1.00 78.62 482 GLN A N 1
ATOM 3983 C CA . GLN A 1 482 ? 14.315 7.485 -16.592 1.00 78.62 482 GLN A CA 1
ATOM 3984 C C . GLN A 1 482 ? 14.166 6.135 -15.867 1.00 78.62 482 GLN A C 1
ATOM 3986 O O . GLN A 1 482 ? 14.699 5.126 -16.334 1.00 78.62 482 GLN A O 1
ATOM 3991 N N . ARG A 1 483 ? 13.411 6.074 -14.758 1.00 79.56 483 ARG A N 1
ATOM 3992 C CA . ARG A 1 483 ? 13.132 4.804 -14.058 1.00 79.56 483 ARG A CA 1
ATOM 3993 C C . ARG A 1 483 ? 12.315 3.850 -14.926 1.00 79.56 483 ARG A C 1
ATOM 3995 O O . ARG A 1 483 ? 12.668 2.674 -15.003 1.00 79.56 483 ARG A O 1
ATOM 4002 N N . LYS A 1 484 ? 11.273 4.342 -15.609 1.00 82.56 484 LYS A N 1
ATOM 4003 C CA . LYS A 1 484 ? 10.475 3.538 -16.552 1.00 82.56 484 LYS A CA 1
ATOM 4004 C C . LYS A 1 484 ? 11.344 2.989 -17.685 1.00 82.56 484 LYS A C 1
ATOM 4006 O O . LYS A 1 484 ? 11.307 1.786 -17.936 1.00 82.56 484 LYS A O 1
ATOM 4011 N N . ARG A 1 485 ? 12.189 3.835 -18.286 1.00 84.06 485 ARG A N 1
ATOM 4012 C CA . ARG A 1 485 ? 13.123 3.456 -19.362 1.00 84.06 485 ARG A CA 1
ATOM 4013 C C . ARG A 1 485 ? 14.125 2.378 -18.948 1.00 84.06 485 ARG A C 1
ATOM 4015 O O . ARG A 1 485 ? 14.538 1.579 -19.779 1.00 84.06 485 ARG A O 1
ATOM 4022 N N . HIS A 1 486 ? 14.489 2.303 -17.669 1.00 82.81 486 HIS A N 1
ATOM 4023 C CA . HIS A 1 486 ? 15.313 1.208 -17.153 1.00 82.81 486 HIS A CA 1
ATOM 4024 C C . HIS A 1 486 ? 14.509 -0.066 -16.868 1.00 82.81 486 HIS A C 1
ATOM 4026 O O . HIS A 1 486 ? 14.908 -1.171 -17.240 1.00 82.81 486 HIS A O 1
ATOM 4032 N N . ALA A 1 487 ? 13.398 0.073 -16.146 1.00 82.94 487 ALA A N 1
ATOM 4033 C CA . ALA A 1 487 ? 12.696 -1.062 -15.570 1.00 82.94 487 ALA A CA 1
ATOM 4034 C C . ALA A 1 487 ? 11.836 -1.809 -16.598 1.00 82.94 487 ALA A C 1
ATOM 4036 O O . ALA A 1 487 ? 11.826 -3.037 -16.582 1.00 82.94 487 ALA A O 1
ATOM 4037 N N . VAL A 1 488 ? 11.175 -1.106 -17.525 1.00 88.69 488 VAL A N 1
ATOM 4038 C CA . VAL A 1 488 ? 10.285 -1.730 -18.520 1.00 88.69 488 VAL A CA 1
ATOM 4039 C C . VAL A 1 488 ? 11.025 -2.761 -19.385 1.00 88.69 488 VAL A C 1
ATOM 4041 O O . VAL A 1 488 ? 10.600 -3.918 -19.386 1.00 88.69 488 VAL A O 1
ATOM 4044 N N . PRO A 1 489 ? 12.161 -2.449 -20.048 1.00 88.44 489 PRO A N 1
ATOM 4045 C CA . PRO A 1 489 ? 12.843 -3.444 -20.875 1.00 88.44 489 PRO A CA 1
ATOM 4046 C C . PRO A 1 489 ? 13.392 -4.609 -20.046 1.00 88.44 489 PRO A C 1
ATOM 4048 O O . PRO A 1 489 ? 13.360 -5.760 -20.482 1.00 88.44 489 PRO A O 1
ATOM 4051 N N . LEU A 1 490 ? 13.848 -4.330 -18.819 1.00 85.75 490 LEU A N 1
ATOM 4052 C CA . LEU A 1 490 ? 14.325 -5.355 -17.896 1.00 85.75 490 LEU A CA 1
ATOM 4053 C C . LEU A 1 490 ? 13.215 -6.353 -17.538 1.00 85.75 490 LEU A C 1
ATOM 4055 O O . LEU A 1 490 ? 13.458 -7.559 -17.579 1.00 85.75 490 LEU A O 1
ATOM 4059 N N . LEU A 1 491 ? 12.017 -5.870 -17.207 1.00 87.62 491 LEU A N 1
ATOM 4060 C CA . LEU A 1 491 ? 10.868 -6.702 -16.844 1.00 87.62 491 LEU A CA 1
ATOM 4061 C C . LEU A 1 491 ? 10.361 -7.500 -18.053 1.00 87.62 491 LEU A C 1
ATOM 4063 O O . LEU A 1 491 ? 10.221 -8.723 -17.964 1.00 87.62 491 LEU A O 1
ATOM 4067 N N . LEU A 1 492 ? 10.204 -6.844 -19.209 1.00 90.31 492 LEU A N 1
ATOM 4068 C CA . LEU A 1 492 ? 9.815 -7.498 -20.463 1.00 90.31 492 LEU A CA 1
ATOM 4069 C C . LEU A 1 492 ? 10.784 -8.627 -20.842 1.00 90.31 492 LEU A C 1
ATOM 4071 O O . LEU A 1 492 ? 10.335 -9.722 -21.184 1.00 90.31 492 LEU A O 1
ATOM 4075 N N . SER A 1 493 ? 12.099 -8.412 -20.689 1.00 88.31 493 SER A N 1
ATOM 4076 C CA . SER A 1 493 ? 13.132 -9.403 -21.044 1.00 88.31 493 SER A CA 1
ATOM 4077 C C . SER A 1 493 ? 12.992 -10.734 -20.300 1.00 88.31 493 SER A C 1
ATOM 4079 O O . SER A 1 493 ? 13.458 -11.767 -20.775 1.00 88.31 493 SER A O 1
ATOM 4081 N N . ARG A 1 494 ? 12.359 -10.721 -19.122 1.00 85.94 494 ARG A N 1
ATOM 4082 C CA . ARG A 1 494 ? 12.168 -11.906 -18.280 1.00 85.94 494 ARG A CA 1
ATOM 4083 C C . ARG A 1 494 ? 10.827 -12.573 -18.533 1.00 85.94 494 ARG A C 1
ATOM 4085 O O . ARG A 1 494 ? 10.772 -13.794 -18.645 1.00 85.94 494 ARG A O 1
ATOM 4092 N N . LEU A 1 495 ? 9.768 -11.777 -18.656 1.00 87.12 495 LEU A N 1
ATOM 4093 C CA . LEU A 1 495 ? 8.408 -12.277 -18.862 1.00 87.12 495 LEU A CA 1
ATOM 4094 C C . LEU A 1 495 ? 8.237 -12.959 -20.227 1.00 87.12 495 LEU A C 1
ATOM 4096 O O . LEU A 1 495 ? 7.512 -13.949 -20.333 1.00 87.12 495 LEU A O 1
ATOM 4100 N N . LEU A 1 496 ? 8.950 -12.489 -21.259 1.00 89.25 496 LEU A N 1
ATOM 4101 C CA . LEU A 1 496 ? 8.820 -13.009 -22.627 1.00 89.25 496 LEU A CA 1
ATOM 4102 C C . LEU A 1 496 ? 9.205 -14.492 -22.775 1.00 89.25 496 LEU A C 1
ATOM 4104 O O . LEU A 1 496 ? 8.805 -15.148 -23.736 1.00 89.25 496 LEU A O 1
ATOM 4108 N N . VAL A 1 497 ? 9.964 -15.051 -21.824 1.00 85.50 497 VAL A N 1
ATOM 4109 C CA . VAL A 1 497 ? 10.423 -16.451 -21.871 1.00 85.50 497 VAL A CA 1
ATOM 4110 C C . VAL A 1 497 ? 9.244 -17.431 -21.869 1.00 85.50 497 VAL A C 1
ATOM 4112 O O . VAL A 1 497 ? 9.323 -18.485 -22.499 1.00 85.50 497 VAL A O 1
ATOM 4115 N N . LYS A 1 498 ? 8.128 -17.078 -21.215 1.00 87.56 498 LYS A N 1
ATOM 4116 C CA . LYS A 1 498 ? 6.913 -17.909 -21.139 1.00 87.56 498 LYS A CA 1
ATOM 4117 C C . LYS A 1 498 ? 5.725 -17.323 -21.909 1.00 87.56 498 LYS A C 1
ATOM 4119 O O . LYS A 1 498 ? 4.639 -17.902 -21.869 1.00 87.56 498 LYS A O 1
ATOM 4124 N N . SER A 1 499 ? 5.917 -16.211 -22.618 1.00 87.88 499 SER A N 1
ATOM 4125 C CA . SER A 1 499 ? 4.843 -15.517 -23.330 1.00 87.88 499 SER A CA 1
ATOM 4126 C C . SER A 1 499 ? 4.433 -16.217 -24.624 1.00 87.88 499 SER A C 1
ATOM 4128 O O . SER A 1 499 ? 5.158 -17.055 -25.174 1.00 87.88 499 SER A O 1
ATOM 4130 N N . SER A 1 500 ? 3.262 -15.840 -25.135 1.00 91.38 500 SER A N 1
ATOM 4131 C CA . SER A 1 500 ? 2.823 -16.244 -26.471 1.00 91.38 500 SER A CA 1
ATOM 4132 C C . SER A 1 500 ? 3.623 -15.540 -27.577 1.00 91.38 500 SER A C 1
ATOM 4134 O O . SER A 1 500 ? 4.422 -14.634 -27.308 1.00 91.38 500 SER A O 1
ATOM 4136 N N . PHE A 1 501 ? 3.457 -15.999 -28.819 1.00 91.12 501 PHE A N 1
ATOM 4137 C CA . PHE A 1 501 ? 4.158 -15.431 -29.971 1.00 91.12 501 PHE A CA 1
ATOM 4138 C C . PHE A 1 501 ? 3.648 -14.028 -30.308 1.00 91.12 501 PHE A C 1
ATOM 4140 O O . PHE A 1 501 ? 4.451 -13.139 -30.564 1.00 91.12 501 PHE A O 1
ATOM 4147 N N . GLU A 1 502 ? 2.344 -13.796 -30.178 1.00 92.75 502 GLU A N 1
ATOM 4148 C CA . GLU A 1 502 ? 1.698 -12.500 -30.409 1.00 92.75 502 GLU A CA 1
ATOM 4149 C C . GLU A 1 502 ? 2.318 -11.421 -29.511 1.00 92.75 502 GLU A C 1
ATOM 4151 O O . GLU A 1 502 ? 2.675 -10.343 -29.971 1.00 92.75 502 GLU A O 1
ATOM 4156 N N . ASN A 1 503 ? 2.576 -11.741 -28.241 1.00 92.50 503 ASN A N 1
ATOM 4157 C CA . ASN A 1 503 ? 3.254 -10.817 -27.333 1.00 92.50 503 ASN A CA 1
ATOM 4158 C C . ASN A 1 503 ? 4.718 -10.555 -27.702 1.00 92.50 503 ASN A C 1
ATOM 4160 O O . ASN A 1 503 ? 5.227 -9.466 -27.446 1.00 92.50 503 ASN A O 1
ATOM 4164 N N . LYS A 1 504 ? 5.406 -11.522 -28.317 1.00 92.12 504 LYS A N 1
ATOM 4165 C CA . LYS A 1 504 ? 6.768 -11.312 -28.832 1.00 92.12 504 LYS A CA 1
ATOM 4166 C C . LYS A 1 504 ? 6.748 -10.365 -30.033 1.00 92.12 504 LYS A C 1
ATOM 4168 O O . LYS A 1 504 ? 7.619 -9.504 -30.115 1.00 92.12 504 LYS A O 1
ATOM 4173 N N . VAL A 1 505 ? 5.729 -10.462 -30.894 1.00 92.75 505 VAL A N 1
ATOM 4174 C CA . VAL A 1 505 ? 5.483 -9.500 -31.984 1.00 92.75 505 VAL A CA 1
ATOM 4175 C C . VAL A 1 505 ? 5.234 -8.101 -31.416 1.00 92.75 505 VAL A C 1
ATOM 4177 O O . VAL A 1 505 ? 5.880 -7.153 -31.852 1.00 92.75 505 VAL A O 1
ATOM 4180 N N . LEU A 1 506 ? 4.376 -7.960 -30.399 1.00 94.56 506 LEU A N 1
ATOM 4181 C CA . LEU A 1 506 ? 4.110 -6.661 -29.763 1.00 94.56 506 LEU A CA 1
ATOM 4182 C C . LEU A 1 506 ? 5.371 -6.043 -29.136 1.00 94.56 506 LEU A C 1
ATOM 4184 O O . LEU A 1 506 ? 5.616 -4.847 -29.284 1.00 94.56 506 LEU A O 1
ATOM 4188 N N . ILE A 1 507 ? 6.212 -6.851 -28.480 1.00 94.00 507 ILE A N 1
ATOM 4189 C CA . ILE A 1 507 ? 7.512 -6.397 -27.959 1.00 94.00 507 ILE A CA 1
ATOM 4190 C C . ILE A 1 507 ? 8.430 -5.942 -29.100 1.00 94.00 507 ILE A C 1
ATOM 4192 O O . ILE A 1 507 ? 9.105 -4.922 -28.962 1.00 94.00 507 ILE A O 1
ATOM 4196 N N . LEU A 1 508 ? 8.455 -6.662 -30.225 1.00 92.50 508 LEU A N 1
ATOM 4197 C CA . LEU A 1 508 ? 9.257 -6.277 -31.385 1.00 92.50 508 LEU A CA 1
ATOM 4198 C C . LEU A 1 508 ? 8.772 -4.953 -31.996 1.00 92.50 508 LEU A C 1
ATOM 4200 O O . LEU A 1 508 ? 9.582 -4.076 -32.280 1.00 92.50 508 LEU A O 1
ATOM 4204 N N . GLN A 1 509 ? 7.458 -4.761 -32.119 1.00 93.62 509 GLN A N 1
ATOM 4205 C CA . GLN A 1 509 ? 6.865 -3.491 -32.555 1.00 93.62 509 GLN A CA 1
ATOM 4206 C C . GLN A 1 509 ? 7.183 -2.347 -31.585 1.00 93.62 509 GLN A C 1
ATOM 4208 O O . GLN A 1 509 ? 7.420 -1.214 -32.003 1.00 93.62 509 GLN A O 1
ATOM 4213 N N . PHE A 1 510 ? 7.208 -2.621 -30.282 1.00 93.62 510 PHE A N 1
ATOM 4214 C CA . PHE A 1 510 ? 7.628 -1.645 -29.284 1.00 93.62 510 PHE A CA 1
ATOM 4215 C C . PHE A 1 510 ? 9.108 -1.272 -29.426 1.00 93.62 510 PHE A C 1
ATOM 4217 O O . PHE A 1 510 ? 9.425 -0.084 -29.409 1.00 93.62 510 PHE A O 1
ATOM 4224 N N . LEU A 1 511 ? 9.996 -2.248 -29.639 1.00 91.44 511 LEU A N 1
ATOM 4225 C CA . LEU A 1 511 ? 11.406 -1.995 -29.952 1.00 91.44 511 LEU A CA 1
ATOM 4226 C C . LEU A 1 511 ? 11.553 -1.148 -31.219 1.00 91.44 511 LEU A C 1
ATOM 4228 O O . LEU A 1 511 ? 12.312 -0.188 -31.207 1.00 91.44 511 LEU A O 1
ATOM 4232 N N . LEU A 1 512 ? 10.786 -1.430 -32.272 1.00 90.44 512 LEU A N 1
ATOM 4233 C CA . LEU A 1 512 ? 10.796 -0.621 -33.492 1.00 90.44 512 LEU A CA 1
ATOM 4234 C C . LEU A 1 512 ? 10.424 0.840 -33.205 1.00 90.44 512 LEU A C 1
ATOM 4236 O O . LEU A 1 512 ? 11.107 1.757 -33.656 1.00 90.44 512 LEU A O 1
ATOM 4240 N N . LYS A 1 513 ? 9.379 1.075 -32.402 1.00 90.81 513 LYS A N 1
ATOM 4241 C CA . LYS A 1 513 ? 9.003 2.435 -31.984 1.00 90.81 513 LYS A CA 1
ATOM 4242 C C . LYS A 1 513 ? 10.098 3.118 -31.160 1.00 90.81 513 LYS A C 1
ATOM 4244 O O . LYS A 1 513 ? 10.267 4.320 -31.300 1.00 90.81 513 LYS A O 1
ATOM 4249 N N . ILE A 1 514 ? 10.828 2.375 -30.324 1.00 89.12 514 ILE A N 1
ATOM 4250 C CA . ILE A 1 514 ? 11.982 2.903 -29.580 1.00 89.12 514 ILE A CA 1
ATOM 4251 C C . ILE A 1 514 ? 13.094 3.338 -30.546 1.00 89.12 514 ILE A C 1
ATOM 4253 O O . ILE A 1 514 ? 13.618 4.437 -30.400 1.00 89.12 514 ILE A O 1
ATOM 4257 N N . TYR A 1 515 ? 13.426 2.513 -31.542 1.00 86.62 515 TYR A N 1
ATOM 4258 C CA . TYR A 1 515 ? 14.489 2.804 -32.516 1.00 86.62 515 TYR A CA 1
ATOM 4259 C C . TYR A 1 515 ? 14.156 4.002 -33.408 1.00 86.62 515 TYR A C 1
ATOM 4261 O O . TYR A 1 515 ? 15.052 4.732 -33.808 1.00 86.62 515 TYR A O 1
ATOM 4269 N N . ASN A 1 516 ? 12.870 4.217 -33.681 1.00 86.62 516 ASN A N 1
ATOM 4270 C CA . ASN A 1 516 ? 12.376 5.374 -34.425 1.00 86.62 516 ASN A CA 1
ATOM 4271 C C . ASN A 1 516 ? 12.102 6.602 -33.535 1.00 86.62 516 ASN A C 1
ATOM 4273 O O . ASN A 1 516 ? 11.477 7.553 -33.997 1.00 86.62 516 ASN A O 1
ATOM 4277 N N . SER A 1 517 ? 12.496 6.578 -32.257 1.00 84.81 517 SER A N 1
ATOM 4278 C CA . SER A 1 517 ? 12.293 7.694 -31.330 1.00 84.81 517 SER A CA 1
ATOM 4279 C C . SER A 1 517 ? 13.612 8.365 -30.963 1.00 84.81 517 SER A C 1
ATOM 4281 O O . SER A 1 517 ? 14.613 7.687 -30.749 1.00 84.81 517 SER A O 1
ATOM 4283 N N . ASP A 1 518 ? 13.580 9.680 -30.749 1.00 79.19 518 ASP A N 1
ATOM 4284 C CA . ASP A 1 518 ? 14.735 10.460 -30.270 1.00 79.19 518 ASP A CA 1
ATOM 4285 C C . ASP A 1 518 ? 15.005 10.282 -28.759 1.00 79.19 518 ASP A C 1
ATOM 4287 O O . ASP A 1 518 ? 15.786 11.008 -28.141 1.00 79.19 518 ASP A O 1
ATOM 4291 N N . ILE A 1 519 ? 14.321 9.338 -28.110 1.00 78.44 519 ILE A N 1
ATOM 4292 C CA . ILE A 1 519 ? 14.365 9.147 -26.661 1.00 78.44 519 ILE A CA 1
ATOM 4293 C C . ILE A 1 519 ? 15.523 8.211 -26.323 1.00 78.44 519 ILE A C 1
ATOM 4295 O O . ILE A 1 519 ? 15.527 7.057 -26.730 1.00 78.44 519 ILE A O 1
ATOM 4299 N N . SER A 1 520 ? 16.473 8.651 -25.495 1.00 77.56 520 SER A N 1
ATOM 4300 C CA . SER A 1 520 ? 17.537 7.764 -24.994 1.00 77.56 520 SER A CA 1
ATOM 4301 C C . SER A 1 520 ? 16.990 6.765 -23.968 1.00 77.56 520 SER A C 1
ATOM 4303 O O . SER A 1 520 ? 16.331 7.156 -23.003 1.00 77.56 520 SER A O 1
ATOM 4305 N N . TRP A 1 521 ? 17.266 5.473 -24.148 1.00 79.12 521 TRP A N 1
ATOM 4306 C CA . TRP A 1 521 ? 16.938 4.410 -23.192 1.00 79.12 521 TRP A CA 1
ATOM 4307 C C . TRP A 1 521 ? 18.198 3.956 -22.453 1.00 79.12 521 TRP A C 1
ATOM 4309 O O . TRP A 1 521 ? 19.278 3.916 -23.025 1.00 79.12 521 TRP A O 1
ATOM 4319 N N . GLN A 1 522 ? 18.079 3.591 -21.170 1.00 70.25 522 GLN A N 1
ATOM 4320 C CA . GLN A 1 522 ? 19.261 3.302 -20.350 1.00 70.25 522 GLN A CA 1
ATOM 4321 C C . GLN A 1 522 ? 20.126 2.143 -20.881 1.00 70.25 522 GLN A C 1
ATOM 4323 O O . GLN A 1 522 ? 19.635 1.058 -21.215 1.00 70.25 522 GLN A O 1
ATOM 4328 N N . HIS A 1 523 ? 21.440 2.359 -20.799 1.00 61.25 523 HIS A N 1
ATOM 4329 C CA . HIS A 1 523 ? 22.495 1.449 -21.223 1.00 61.25 523 HIS A CA 1
ATOM 4330 C C . HIS A 1 523 ? 22.314 -0.004 -20.735 1.00 61.25 523 HIS A C 1
ATOM 4332 O O . HIS A 1 523 ? 22.197 -0.291 -19.540 1.00 61.25 523 HIS A O 1
ATOM 4338 N N . GLY A 1 524 ? 22.338 -0.950 -21.680 1.00 66.88 524 GLY A N 1
ATOM 4339 C CA . GLY A 1 524 ? 22.322 -2.398 -21.426 1.00 66.88 524 GLY A CA 1
ATOM 4340 C C . GLY A 1 524 ? 20.944 -3.042 -21.218 1.00 66.88 524 GLY A C 1
ATOM 4341 O O . GLY A 1 524 ? 20.858 -4.273 -21.221 1.00 66.88 524 GLY A O 1
ATOM 4342 N N . ALA A 1 525 ? 19.864 -2.264 -21.088 1.00 73.62 525 ALA A N 1
ATOM 4343 C CA . ALA A 1 525 ? 18.512 -2.809 -20.930 1.00 73.62 525 ALA A CA 1
ATOM 4344 C C . ALA A 1 525 ? 17.936 -3.349 -22.257 1.00 73.62 525 ALA A C 1
ATOM 4346 O O . ALA A 1 525 ? 17.403 -4.461 -22.286 1.00 73.62 525 ALA A O 1
ATOM 4347 N N . LEU A 1 526 ? 18.110 -2.612 -23.362 1.00 84.81 526 LEU A N 1
ATOM 4348 C CA . LEU A 1 526 ? 17.638 -3.023 -24.693 1.00 84.81 526 LEU A CA 1
ATOM 4349 C C . LEU A 1 526 ? 18.405 -4.225 -25.276 1.00 84.81 526 LEU A C 1
ATOM 4351 O O . LEU A 1 526 ? 17.742 -5.158 -25.734 1.00 84.81 526 LEU A O 1
ATOM 4355 N N . PRO A 1 527 ? 19.753 -4.309 -25.201 1.00 83.75 527 PRO A N 1
ATOM 4356 C CA . PRO A 1 527 ? 20.475 -5.501 -25.655 1.00 83.75 527 PRO A CA 1
ATOM 4357 C C . PRO A 1 527 ? 20.047 -6.787 -24.942 1.00 83.75 527 PRO A C 1
ATOM 4359 O O . PRO A 1 527 ? 19.967 -7.853 -25.554 1.00 83.75 527 PRO A O 1
ATOM 4362 N N . ALA A 1 528 ? 19.744 -6.703 -23.642 1.00 82.38 528 ALA A N 1
ATOM 4363 C CA . ALA A 1 528 ? 19.250 -7.847 -22.883 1.00 82.38 528 ALA A CA 1
ATOM 4364 C C . ALA A 1 528 ? 17.858 -8.291 -23.359 1.00 82.38 528 ALA A C 1
ATOM 4366 O O . ALA A 1 528 ? 17.620 -9.493 -23.482 1.00 82.38 528 ALA A O 1
ATOM 4367 N N . LEU A 1 529 ? 16.965 -7.338 -23.650 1.00 88.44 529 LEU A N 1
ATOM 4368 C CA . LEU A 1 529 ? 15.637 -7.611 -24.198 1.00 88.44 529 LEU A CA 1
ATOM 4369 C C . LEU A 1 529 ? 15.725 -8.273 -25.580 1.00 88.44 529 LEU A C 1
ATOM 4371 O O . LEU A 1 529 ? 15.123 -9.326 -25.774 1.00 88.44 529 LEU A O 1
ATOM 4375 N N . TRP A 1 530 ? 16.538 -7.727 -26.488 1.00 88.06 530 TRP A N 1
ATOM 4376 C CA . TRP A 1 530 ? 16.791 -8.302 -27.814 1.00 88.06 530 TRP A CA 1
ATOM 4377 C C . TRP A 1 530 ? 17.302 -9.736 -27.750 1.00 88.06 530 TRP A C 1
ATOM 4379 O O . TRP A 1 530 ? 16.726 -10.639 -28.361 1.00 88.06 530 TRP A O 1
ATOM 4389 N N . LYS A 1 531 ? 18.353 -9.966 -26.956 1.00 86.31 531 LYS A N 1
ATOM 4390 C CA . LYS A 1 531 ? 18.934 -11.299 -26.786 1.00 86.31 531 LYS A CA 1
ATOM 4391 C C . LYS A 1 531 ? 17.887 -12.308 -26.319 1.00 86.31 531 LYS A C 1
ATOM 4393 O O . LYS A 1 531 ? 17.791 -13.391 -26.887 1.00 86.31 531 LYS A O 1
ATOM 4398 N N . GLN A 1 532 ? 17.091 -11.951 -25.310 1.00 87.44 532 GLN A N 1
ATOM 4399 C CA . GLN A 1 532 ? 16.049 -12.839 -24.793 1.00 87.44 532 GLN A CA 1
ATOM 4400 C C . GLN A 1 532 ? 14.929 -13.062 -25.814 1.00 87.44 532 GLN A C 1
ATOM 4402 O O . GLN A 1 532 ? 14.480 -14.195 -25.963 1.00 87.44 532 GLN A O 1
ATOM 4407 N N . LEU A 1 533 ? 14.503 -12.025 -26.543 1.00 89.69 533 LEU A N 1
ATOM 4408 C CA . LEU A 1 533 ? 13.465 -12.127 -27.573 1.00 89.69 533 LEU A CA 1
ATOM 4409 C C . LEU A 1 533 ? 13.838 -13.155 -28.648 1.00 89.69 533 LEU A C 1
ATOM 4411 O O . LEU A 1 533 ? 13.033 -14.031 -28.978 1.00 89.69 533 LEU A O 1
ATOM 4415 N N . VAL A 1 534 ? 15.077 -13.097 -29.143 1.00 86.12 534 VAL A N 1
ATOM 4416 C CA . VAL A 1 534 ? 15.589 -14.052 -30.137 1.00 86.12 534 VAL A CA 1
ATOM 4417 C C . VAL A 1 534 ? 15.818 -15.437 -29.530 1.00 86.12 534 VAL A C 1
ATOM 4419 O O . VAL A 1 534 ? 15.558 -16.458 -30.169 1.00 86.12 534 VAL A O 1
ATOM 4422 N N . ASP A 1 535 ? 16.281 -15.509 -28.282 1.00 85.31 535 ASP A N 1
ATOM 4423 C CA . ASP A 1 5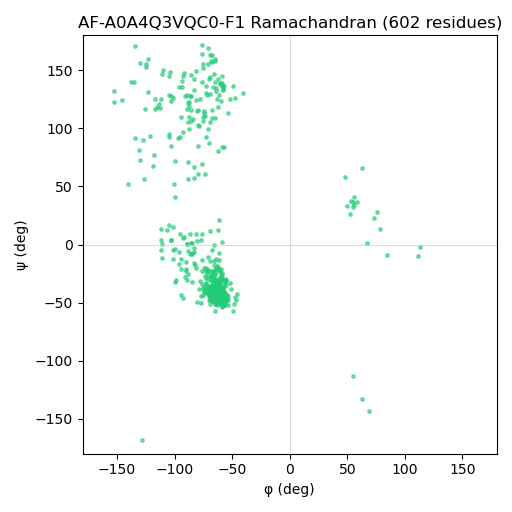35 ? 16.477 -16.793 -27.612 1.00 85.31 535 ASP A CA 1
ATOM 4424 C C . ASP A 1 535 ? 15.157 -17.529 -27.353 1.00 85.31 535 ASP A C 1
ATOM 4426 O O . ASP A 1 535 ? 15.121 -18.756 -27.484 1.00 85.31 535 ASP A O 1
ATOM 4430 N N . ALA A 1 536 ? 14.085 -16.792 -27.058 1.00 85.81 536 ALA A N 1
ATOM 4431 C CA . ALA A 1 536 ? 12.752 -17.318 -26.780 1.00 85.81 536 ALA A CA 1
ATOM 4432 C C . ALA A 1 536 ? 11.881 -17.534 -28.031 1.00 85.81 536 ALA A C 1
ATOM 4434 O O . ALA A 1 536 ? 10.783 -18.084 -27.910 1.00 85.81 536 ALA A O 1
ATOM 4435 N N . THR A 1 537 ? 12.310 -17.098 -29.217 1.00 86.56 537 THR A N 1
ATOM 4436 C CA . THR A 1 537 ? 11.623 -17.369 -30.492 1.00 86.56 537 THR A CA 1
ATOM 4437 C C . THR A 1 537 ? 12.241 -18.578 -31.191 1.00 86.56 537 THR A C 1
ATOM 4439 O O . THR A 1 537 ? 13.463 -18.732 -31.260 1.00 86.56 537 THR A O 1
ATOM 4442 N N . SER A 1 538 ? 11.390 -19.465 -31.713 1.00 86.31 538 SER A N 1
ATOM 4443 C CA . SER A 1 538 ? 11.843 -20.586 -32.549 1.00 86.31 538 SER A CA 1
ATOM 4444 C C . SER A 1 538 ? 12.361 -20.089 -33.905 1.00 86.31 538 SER A C 1
ATOM 4446 O O . SER A 1 538 ? 12.052 -18.975 -34.314 1.00 86.31 538 SER A O 1
ATOM 4448 N N . LYS A 1 539 ? 13.112 -20.919 -34.643 1.00 83.50 539 LYS A N 1
ATOM 4449 C CA . LYS A 1 539 ? 13.584 -20.547 -35.991 1.00 83.50 539 LYS A CA 1
ATOM 4450 C C . LYS A 1 539 ? 12.429 -20.214 -36.943 1.00 83.50 539 LYS A C 1
ATOM 4452 O O . LYS A 1 539 ? 12.530 -19.223 -37.645 1.00 83.50 539 LYS A O 1
ATOM 4457 N N . SER A 1 540 ? 11.341 -20.993 -36.922 1.00 84.88 540 SER A N 1
ATOM 4458 C CA . SER A 1 540 ? 10.140 -20.724 -37.734 1.00 84.88 540 SER A CA 1
ATOM 4459 C C . SER A 1 540 ? 9.546 -19.358 -37.401 1.00 84.88 540 SER A C 1
ATOM 4461 O O . SER A 1 540 ? 9.363 -18.535 -38.279 1.00 84.88 540 SER A O 1
ATOM 4463 N N . GLN A 1 541 ? 9.366 -19.079 -36.110 1.00 87.06 541 GLN A N 1
ATOM 4464 C CA . GLN A 1 541 ? 8.879 -17.780 -35.647 1.00 87.06 541 GLN A CA 1
ATOM 4465 C C . GLN A 1 541 ? 9.821 -16.632 -36.014 1.00 87.06 541 GLN A C 1
ATOM 4467 O O . GLN A 1 541 ? 9.360 -15.528 -36.245 1.00 87.06 541 GLN A O 1
ATOM 4472 N N . GLN A 1 542 ? 11.138 -16.857 -36.054 1.00 85.19 542 GLN A N 1
ATOM 4473 C CA . GLN A 1 542 ? 12.082 -15.834 -36.511 1.00 85.19 542 GLN A CA 1
ATOM 4474 C C . GLN A 1 542 ? 11.889 -15.507 -37.996 1.00 85.19 542 GLN A C 1
ATOM 4476 O O . GLN A 1 542 ? 12.021 -14.339 -38.343 1.00 85.19 542 GLN A O 1
ATOM 4481 N N . PHE A 1 543 ? 11.541 -16.488 -38.842 1.00 84.06 543 PHE A N 1
ATOM 4482 C CA . PHE A 1 543 ? 11.177 -16.228 -40.241 1.00 84.06 543 PHE A CA 1
ATOM 4483 C C . PHE A 1 543 ? 9.932 -15.346 -40.341 1.00 84.06 543 PHE A C 1
ATOM 4485 O O . PHE A 1 543 ? 9.957 -14.359 -41.070 1.00 84.06 543 PHE A O 1
ATOM 4492 N N . ASP A 1 544 ? 8.909 -15.628 -39.532 1.00 85.50 544 ASP A N 1
ATOM 4493 C CA . ASP A 1 544 ? 7.670 -14.837 -39.491 1.00 85.50 544 ASP A CA 1
ATOM 4494 C C . ASP A 1 544 ? 7.900 -13.379 -39.034 1.00 85.50 544 ASP A C 1
ATOM 4496 O O . ASP A 1 544 ? 7.058 -12.512 -39.252 1.00 85.50 544 ASP A O 1
ATOM 4500 N N . LEU A 1 545 ? 9.037 -13.084 -38.390 1.00 85.94 545 LEU A N 1
ATOM 4501 C CA . LEU A 1 545 ? 9.404 -11.737 -37.940 1.00 85.94 545 LEU A CA 1
ATOM 4502 C C . LEU A 1 545 ? 10.316 -10.987 -38.926 1.00 85.94 545 LEU A C 1
ATOM 4504 O O . LEU A 1 545 ? 10.583 -9.811 -38.685 1.00 85.94 545 LEU A O 1
ATOM 4508 N N . ILE A 1 546 ? 10.803 -11.618 -40.007 1.00 84.88 546 ILE A N 1
ATOM 4509 C CA . ILE A 1 546 ? 11.772 -11.000 -40.937 1.00 84.88 546 ILE A CA 1
ATOM 4510 C C . ILE A 1 546 ? 11.219 -9.712 -41.541 1.00 84.88 546 ILE A C 1
ATOM 4512 O O . ILE A 1 546 ? 11.926 -8.708 -41.546 1.00 84.88 546 ILE A O 1
ATOM 4516 N N . GLU A 1 547 ? 9.966 -9.717 -41.997 1.00 84.94 547 GLU A N 1
ATOM 4517 C CA . GLU A 1 547 ? 9.339 -8.526 -42.581 1.00 84.94 547 GLU A CA 1
ATOM 4518 C C . GLU A 1 547 ? 9.367 -7.346 -41.608 1.00 84.94 547 GLU A C 1
ATOM 4520 O O . GLU A 1 547 ? 9.764 -6.246 -41.978 1.00 84.94 547 GLU A O 1
ATOM 4525 N N . LEU A 1 548 ? 9.039 -7.586 -40.335 1.00 85.75 548 LEU A N 1
ATOM 4526 C CA . LEU A 1 548 ? 9.081 -6.550 -39.307 1.00 85.75 548 LEU A CA 1
ATOM 4527 C C . LEU A 1 548 ? 10.524 -6.136 -38.973 1.00 85.75 548 LEU A C 1
ATOM 4529 O O . LEU A 1 548 ? 10.781 -4.956 -38.752 1.00 85.75 548 LEU A O 1
ATOM 4533 N N . LEU A 1 549 ? 11.481 -7.066 -38.964 1.00 85.31 549 LEU A N 1
ATOM 4534 C CA . LEU A 1 549 ? 12.899 -6.765 -38.723 1.00 85.31 549 LEU A CA 1
ATOM 4535 C C . LEU A 1 549 ? 13.507 -5.882 -39.819 1.00 85.31 549 LEU A C 1
ATOM 4537 O O . LEU A 1 549 ? 14.303 -5.002 -39.507 1.00 85.31 549 LEU A O 1
ATOM 4541 N N . LEU A 1 550 ? 13.090 -6.060 -41.073 1.00 86.00 550 LEU A N 1
ATOM 4542 C CA . LEU A 1 550 ? 13.527 -5.232 -42.202 1.00 86.00 550 LEU A CA 1
ATOM 4543 C C . LEU A 1 550 ? 13.058 -3.773 -42.100 1.00 86.00 550 LEU A C 1
ATOM 4545 O O . LEU A 1 550 ? 13.618 -2.913 -42.771 1.00 86.00 550 LEU A O 1
ATOM 4549 N N . THR A 1 551 ? 12.062 -3.477 -41.259 1.00 88.56 551 THR A N 1
ATOM 4550 C CA . THR A 1 551 ? 11.584 -2.100 -41.043 1.00 88.56 551 THR A CA 1
ATOM 4551 C C . THR A 1 551 ? 12.408 -1.307 -40.027 1.00 88.56 551 THR A C 1
ATOM 4553 O O . THR A 1 551 ? 12.161 -0.114 -39.845 1.00 88.56 551 THR A O 1
ATOM 4556 N N . PHE A 1 552 ? 13.371 -1.937 -39.343 1.00 87.88 552 PHE A N 1
ATOM 4557 C CA . PHE A 1 552 ? 14.228 -1.234 -38.390 1.00 87.88 552 PHE A CA 1
ATOM 4558 C C . PHE A 1 552 ? 15.196 -0.275 -39.098 1.00 87.88 552 PHE A C 1
ATOM 4560 O O . PHE A 1 552 ? 15.739 -0.618 -40.150 1.00 87.88 552 PHE A O 1
ATOM 4567 N N . PRO A 1 553 ? 15.463 0.908 -38.514 1.00 82.69 553 PRO A N 1
ATOM 4568 C CA . PRO A 1 553 ? 16.433 1.835 -39.075 1.00 82.69 553 PRO A CA 1
ATOM 4569 C C . PRO A 1 553 ? 17.844 1.233 -39.031 1.00 82.69 553 PRO A C 1
ATOM 4571 O O . PRO A 1 553 ? 18.244 0.606 -38.046 1.00 82.69 553 PRO A O 1
ATOM 4574 N N . ILE A 1 554 ? 18.610 1.448 -40.102 1.00 70.44 554 ILE A N 1
ATOM 4575 C CA . ILE A 1 554 ? 20.003 1.007 -40.201 1.00 70.44 554 ILE A CA 1
ATOM 4576 C C . ILE A 1 554 ? 20.853 1.916 -39.307 1.00 70.44 554 ILE A C 1
ATOM 4578 O O . ILE A 1 554 ? 21.066 3.085 -39.613 1.00 70.44 554 ILE A O 1
ATOM 4582 N N . THR A 1 555 ? 21.376 1.378 -38.207 1.00 63.38 555 THR A N 1
ATOM 4583 C CA . THR A 1 555 ? 22.181 2.134 -37.228 1.00 63.38 555 THR A CA 1
ATOM 4584 C C . THR A 1 555 ? 23.628 2.393 -37.677 1.00 63.38 555 THR A C 1
ATOM 4586 O O . THR A 1 555 ? 24.419 2.953 -36.924 1.00 63.38 555 THR A O 1
ATOM 4589 N N . ALA A 1 556 ? 23.995 1.994 -38.902 1.00 51.78 556 ALA A N 1
ATOM 4590 C CA . ALA A 1 556 ? 25.372 1.996 -39.400 1.00 51.78 556 ALA A CA 1
ATOM 4591 C C . ALA A 1 556 ? 25.926 3.381 -39.797 1.00 51.78 556 ALA A C 1
ATOM 4593 O O . ALA A 1 556 ? 27.134 3.498 -39.986 1.00 51.78 556 ALA A O 1
ATOM 4594 N N . GLU A 1 557 ? 25.095 4.423 -39.926 1.00 43.69 557 GLU A N 1
ATOM 4595 C CA . GLU A 1 557 ? 25.552 5.740 -40.414 1.00 43.69 557 GLU A CA 1
ATOM 4596 C C . GLU A 1 557 ? 25.937 6.738 -39.308 1.00 43.69 557 GLU A C 1
ATOM 4598 O O . GLU A 1 557 ? 26.615 7.729 -39.580 1.00 43.69 557 GLU A O 1
ATOM 4603 N N . THR A 1 558 ? 25.611 6.466 -38.042 1.00 43.00 558 THR A N 1
ATOM 4604 C CA . THR A 1 558 ? 26.145 7.238 -36.911 1.00 43.00 558 THR A CA 1
ATOM 4605 C C . THR A 1 558 ? 27.401 6.546 -36.395 1.00 43.00 558 THR A C 1
ATOM 4607 O O . THR A 1 558 ? 27.329 5.603 -35.611 1.00 43.00 558 THR A O 1
ATOM 4610 N N . ASN A 1 559 ? 28.562 7.015 -36.850 1.00 34.94 559 ASN A N 1
ATOM 4611 C CA . ASN A 1 559 ? 29.905 6.514 -36.519 1.00 34.94 559 ASN A CA 1
ATOM 4612 C C . ASN A 1 559 ? 30.310 6.625 -35.030 1.00 34.94 559 ASN A C 1
ATOM 4614 O O . ASN A 1 559 ? 31.470 6.400 -34.693 1.00 34.94 559 ASN A O 1
ATOM 4618 N N . ASP A 1 560 ? 29.366 6.908 -34.137 1.00 36.41 560 ASP A N 1
ATOM 4619 C CA . ASP A 1 560 ? 29.526 6.759 -32.700 1.00 36.41 560 ASP A CA 1
ATOM 4620 C C . ASP A 1 560 ? 28.741 5.513 -32.300 1.00 36.41 560 ASP A C 1
ATOM 4622 O O . ASP A 1 560 ? 27.525 5.554 -32.137 1.00 36.41 560 ASP A O 1
ATOM 4626 N N . GLY A 1 561 ? 29.426 4.370 -32.214 1.00 43.78 561 GLY A N 1
ATOM 4627 C CA . GLY A 1 561 ? 28.835 3.087 -31.841 1.00 43.78 561 GLY A CA 1
ATOM 4628 C C . GLY A 1 561 ? 28.150 3.136 -30.476 1.00 43.78 561 GLY A C 1
ATOM 4629 O O . GLY A 1 561 ? 28.742 2.743 -29.473 1.00 43.78 561 GLY A O 1
ATOM 4630 N N . HIS A 1 562 ? 26.899 3.593 -30.437 1.00 50.53 562 HIS A N 1
ATOM 4631 C CA . HIS A 1 562 ? 26.071 3.613 -29.245 1.00 50.53 562 HIS A CA 1
ATOM 4632 C C . HIS A 1 562 ? 25.760 2.159 -28.863 1.00 50.53 562 HIS A C 1
ATOM 4634 O O . HIS A 1 562 ? 24.947 1.514 -29.529 1.00 50.53 562 HIS A O 1
ATOM 4640 N N . PRO A 1 563 ? 26.334 1.611 -27.771 1.00 57.38 563 PRO A N 1
ATOM 4641 C CA . PRO A 1 563 ? 26.121 0.216 -27.358 1.00 57.38 563 PRO A CA 1
ATOM 4642 C C . PRO A 1 563 ? 24.670 -0.074 -26.924 1.00 57.38 563 PRO A C 1
ATOM 4644 O O . PRO A 1 563 ? 24.338 -1.183 -26.499 1.00 57.38 563 PRO A O 1
ATOM 4647 N N . GLU A 1 564 ? 23.820 0.951 -26.960 1.00 64.75 564 GLU A N 1
ATOM 4648 C CA . GLU A 1 564 ? 22.452 0.980 -26.465 1.00 64.75 564 GLU A CA 1
ATOM 4649 C C . GLU A 1 564 ? 21.447 0.439 -27.490 1.00 64.75 564 GLU A C 1
ATOM 4651 O O . GLU A 1 564 ? 20.485 -0.221 -27.090 1.00 64.75 564 GLU A O 1
ATOM 4656 N N . TYR A 1 565 ? 21.707 0.637 -28.789 1.00 75.00 565 TYR A N 1
ATOM 4657 C CA . TYR A 1 565 ? 20.822 0.265 -29.901 1.00 75.00 565 TYR A CA 1
ATOM 4658 C C . TYR A 1 565 ? 21.493 -0.771 -30.807 1.00 75.00 565 TYR A C 1
ATOM 4660 O O . TYR A 1 565 ? 22.034 -0.431 -31.860 1.00 75.00 565 TYR A O 1
ATOM 4668 N N . PRO A 1 566 ? 21.532 -2.044 -30.383 1.00 75.81 566 PRO A N 1
ATOM 4669 C CA . PRO A 1 566 ? 22.205 -3.068 -31.156 1.00 75.81 566 PRO A CA 1
ATOM 4670 C C . PRO A 1 566 ? 21.457 -3.373 -32.458 1.00 75.81 566 PRO A C 1
ATOM 4672 O O . PRO A 1 566 ? 20.233 -3.404 -32.506 1.00 75.81 566 PRO A O 1
ATOM 4675 N N . GLU A 1 567 ? 22.214 -3.659 -33.508 1.00 80.00 567 GLU A N 1
ATOM 4676 C CA . GLU A 1 567 ? 21.659 -4.015 -34.811 1.00 80.00 567 GLU A CA 1
ATOM 4677 C C . GLU A 1 567 ? 20.775 -5.293 -34.682 1.00 80.00 567 GLU A C 1
ATOM 4679 O O . GLU A 1 567 ? 21.256 -6.308 -34.157 1.00 80.00 567 GLU A O 1
ATOM 4684 N N . PRO A 1 568 ? 19.483 -5.266 -35.080 1.00 80.25 568 PRO A N 1
ATOM 4685 C CA . PRO A 1 568 ? 18.546 -6.381 -34.887 1.00 80.25 568 PRO A CA 1
ATOM 4686 C C . PRO A 1 568 ? 18.988 -7.723 -35.485 1.00 80.25 568 PRO A C 1
ATOM 4688 O O . PRO A 1 568 ? 18.833 -8.771 -34.843 1.00 80.25 568 PRO A O 1
ATOM 4691 N N . PHE A 1 569 ? 19.561 -7.715 -36.692 1.00 78.94 569 PHE A N 1
ATOM 4692 C CA . PHE A 1 569 ? 20.006 -8.925 -37.385 1.00 78.94 569 PHE A CA 1
ATOM 4693 C C . PHE A 1 569 ? 21.200 -9.602 -36.689 1.00 78.94 569 PHE A C 1
ATOM 4695 O O . PHE A 1 569 ? 21.348 -10.824 -36.778 1.00 78.94 569 PHE A O 1
ATOM 4702 N N . SER A 1 570 ? 21.992 -8.865 -35.905 1.00 77.25 570 SER A N 1
ATOM 4703 C CA . SER A 1 570 ? 23.151 -9.378 -35.160 1.00 77.25 570 SER A CA 1
ATOM 4704 C C . SER A 1 570 ? 22.794 -10.455 -34.124 1.00 77.25 570 SER A C 1
ATOM 4706 O O . SER A 1 570 ? 23.640 -11.278 -33.756 1.00 77.25 570 SER A O 1
ATOM 4708 N N . PHE A 1 571 ? 21.537 -10.505 -33.669 1.00 75.62 571 PHE A N 1
ATOM 4709 C CA . PHE A 1 571 ? 21.077 -11.505 -32.704 1.00 75.62 571 PHE A CA 1
ATOM 4710 C C . PHE A 1 571 ? 20.541 -12.780 -33.354 1.00 75.62 571 PHE A C 1
ATOM 4712 O O . PHE A 1 571 ? 20.521 -13.824 -32.689 1.00 75.62 571 PHE A O 1
ATOM 4719 N N . LEU A 1 572 ? 20.112 -12.724 -34.621 1.00 76.06 572 LEU A N 1
ATOM 4720 C CA . LEU A 1 572 ? 19.412 -13.824 -35.278 1.00 76.06 572 LEU A CA 1
ATOM 4721 C C . LEU A 1 572 ? 20.282 -15.077 -35.352 1.00 76.06 572 LEU A C 1
ATOM 4723 O O . LEU A 1 572 ? 21.409 -15.085 -35.850 1.00 76.06 572 LEU A O 1
ATOM 4727 N N . LYS A 1 573 ? 19.716 -16.198 -34.897 1.00 68.19 573 LYS A N 1
ATOM 4728 C CA . LYS A 1 573 ? 20.404 -17.499 -34.920 1.00 68.19 573 LYS A CA 1
ATOM 4729 C C . LYS A 1 573 ? 20.645 -17.993 -36.348 1.00 68.19 573 LYS A C 1
ATOM 4731 O O . LYS A 1 573 ? 21.543 -18.800 -36.552 1.00 68.19 573 LYS A O 1
ATOM 4736 N N . LEU A 1 574 ? 19.853 -17.511 -37.306 1.00 62.12 574 LEU A N 1
ATOM 4737 C CA . LEU A 1 574 ? 19.957 -17.832 -38.730 1.00 62.12 574 LEU A CA 1
ATOM 4738 C C . LEU A 1 574 ? 21.261 -17.318 -39.358 1.00 62.12 574 LEU A C 1
ATOM 4740 O O . LEU A 1 574 ? 21.734 -17.909 -40.322 1.00 62.12 574 LEU A O 1
ATOM 4744 N N . TRP A 1 575 ? 21.843 -16.245 -38.812 1.00 59.09 575 TRP A N 1
ATOM 4745 C CA . TRP A 1 575 ? 23.002 -15.547 -39.387 1.00 59.09 575 TRP A CA 1
ATOM 4746 C C . TRP A 1 575 ? 24.291 -15.706 -38.577 1.00 59.09 575 TRP A C 1
ATOM 4748 O O . TRP A 1 575 ? 25.350 -15.219 -38.979 1.00 59.09 575 TRP A O 1
ATOM 4758 N N . LYS A 1 576 ? 24.251 -16.446 -37.461 1.00 54.03 576 LYS A N 1
ATOM 4759 C CA . LYS A 1 576 ? 25.484 -16.909 -36.822 1.00 54.03 576 LYS A CA 1
ATOM 4760 C C . LYS A 1 576 ? 26.166 -17.861 -37.793 1.00 54.03 576 LYS A C 1
ATOM 4762 O O . LYS A 1 576 ? 25.666 -18.964 -38.008 1.00 54.03 576 LYS A O 1
ATOM 4767 N N . LYS A 1 577 ? 27.286 -17.414 -38.382 1.00 43.84 577 LYS A N 1
ATOM 4768 C CA . LYS A 1 577 ? 28.150 -18.254 -39.219 1.00 43.84 577 LYS A CA 1
ATOM 4769 C C . LYS A 1 577 ? 28.262 -19.628 -38.552 1.00 43.84 577 LYS A C 1
ATOM 4771 O O . LYS A 1 577 ? 28.549 -19.661 -37.349 1.00 43.84 577 LYS A O 1
ATOM 4776 N N . PRO A 1 578 ? 28.045 -20.741 -39.277 1.00 40.84 578 PRO A N 1
ATOM 4777 C CA . PRO A 1 578 ? 28.462 -22.029 -38.752 1.00 40.84 578 PRO A CA 1
ATOM 4778 C C . PRO A 1 578 ? 29.915 -21.869 -38.296 1.00 40.84 578 PRO A C 1
ATOM 4780 O O . PRO A 1 578 ? 30.697 -21.197 -38.974 1.00 40.84 578 PRO A O 1
ATOM 4783 N N . GLN A 1 579 ? 30.265 -22.411 -37.127 1.00 40.56 579 GLN A N 1
ATOM 4784 C CA . GLN A 1 579 ? 31.667 -22.607 -36.764 1.00 40.56 579 GLN A CA 1
ATOM 4785 C C . GLN A 1 579 ? 32.248 -23.578 -37.794 1.00 40.56 579 GLN A C 1
ATOM 4787 O O . GLN A 1 579 ? 32.274 -24.786 -37.600 1.00 40.56 579 GLN A O 1
ATOM 4792 N N . SER A 1 580 ? 32.601 -23.052 -38.959 1.00 40.00 580 SER A N 1
ATOM 4793 C CA . SER A 1 580 ? 33.304 -23.772 -39.987 1.00 40.00 580 SER A CA 1
ATOM 4794 C C . SER A 1 580 ? 34.778 -23.578 -39.680 1.00 40.00 580 SER A C 1
ATOM 4796 O O . SER A 1 580 ? 35.349 -22.532 -39.988 1.00 40.00 580 SER A O 1
ATOM 4798 N N . ASP A 1 581 ? 35.402 -24.625 -39.154 1.00 39.41 581 ASP A N 1
ATOM 4799 C CA . ASP A 1 581 ? 36.853 -24.820 -39.238 1.00 39.41 581 ASP A CA 1
ATOM 4800 C C . ASP A 1 581 ? 37.362 -24.882 -40.693 1.00 39.41 581 ASP A C 1
ATOM 4802 O O . ASP A 1 581 ? 38.556 -25.010 -40.933 1.00 39.41 581 ASP A O 1
ATOM 4806 N N . ASN A 1 582 ? 36.494 -24.711 -41.694 1.00 41.56 582 ASN A N 1
ATOM 4807 C CA . ASN A 1 582 ? 36.886 -24.530 -43.079 1.00 41.56 582 ASN A CA 1
ATOM 4808 C C . ASN A 1 582 ? 36.527 -23.135 -43.587 1.00 41.56 582 ASN A C 1
ATOM 4810 O O . ASN A 1 582 ? 35.363 -22.740 -43.640 1.00 41.56 582 ASN A O 1
ATOM 4814 N N . LYS A 1 583 ? 37.563 -22.412 -44.025 1.00 41.38 583 LYS A N 1
ATOM 4815 C CA . LYS A 1 583 ? 37.477 -21.221 -44.875 1.00 41.38 583 LYS A CA 1
ATOM 4816 C C . LYS A 1 583 ? 36.765 -21.579 -46.186 1.00 41.38 583 LYS A C 1
ATOM 4818 O O . LYS A 1 583 ? 37.423 -21.833 -47.189 1.00 41.38 583 LYS A O 1
ATOM 4823 N N . TYR A 1 584 ? 35.438 -21.568 -46.204 1.00 44.41 584 TYR A N 1
ATOM 4824 C CA . TYR A 1 584 ? 34.705 -21.495 -47.461 1.00 44.41 584 TYR A CA 1
ATOM 4825 C C . TYR A 1 584 ? 34.577 -20.017 -47.842 1.00 44.41 584 TYR A C 1
ATOM 4827 O O . TYR A 1 584 ? 33.857 -19.256 -47.194 1.00 44.41 584 TYR A O 1
ATOM 4835 N N . ARG A 1 585 ? 35.349 -19.586 -48.845 1.00 39.28 585 ARG A N 1
ATOM 4836 C CA . ARG A 1 585 ? 35.112 -18.321 -49.551 1.00 39.28 585 ARG A CA 1
ATOM 4837 C C . ARG A 1 585 ? 34.124 -18.641 -50.675 1.00 39.28 585 ARG A C 1
ATOM 4839 O O . ARG A 1 585 ? 34.528 -19.360 -51.584 1.00 39.28 585 ARG A O 1
ATOM 4846 N N . PRO A 1 586 ? 32.859 -18.192 -50.608 1.00 46.88 586 PRO A N 1
ATOM 4847 C CA . PRO A 1 586 ? 31.959 -18.344 -51.741 1.00 46.88 586 PRO A CA 1
ATOM 4848 C C . PRO A 1 586 ? 32.512 -17.557 -52.933 1.00 46.88 586 PRO A C 1
ATOM 4850 O O . PRO A 1 586 ? 33.112 -16.492 -52.754 1.00 46.88 586 PRO A O 1
ATOM 4853 N N . ASP A 1 587 ? 32.348 -18.125 -54.124 1.00 51.22 587 ASP A N 1
ATOM 4854 C CA . ASP A 1 587 ? 32.827 -17.535 -55.366 1.00 51.22 587 ASP A CA 1
ATOM 4855 C C . ASP A 1 587 ? 32.109 -16.207 -55.628 1.00 51.22 587 ASP A C 1
ATOM 4857 O O . ASP A 1 587 ? 30.887 -16.101 -55.477 1.00 51.22 587 ASP A O 1
ATOM 4861 N N . LYS A 1 588 ? 32.881 -15.173 -55.958 1.00 50.25 588 LYS A N 1
ATOM 4862 C CA . LYS A 1 588 ? 32.402 -13.786 -55.984 1.00 50.25 588 LYS A CA 1
ATOM 4863 C C . LYS A 1 588 ? 31.334 -13.591 -57.062 1.00 50.25 588 LYS A C 1
ATOM 4865 O O . LYS A 1 588 ? 30.372 -12.865 -56.843 1.00 50.25 588 LYS A O 1
ATOM 4870 N N . GLU A 1 589 ? 31.460 -14.320 -58.166 1.00 57.62 589 GLU A N 1
ATOM 4871 C CA . GLU A 1 589 ? 30.501 -14.297 -59.271 1.00 57.62 589 GLU A CA 1
ATOM 4872 C C . GLU A 1 589 ? 29.132 -14.856 -58.864 1.00 57.62 589 GLU A C 1
ATOM 4874 O O . GLU A 1 589 ? 28.108 -14.258 -59.178 1.00 57.62 589 GLU A O 1
ATOM 4879 N N . VAL A 1 590 ? 29.100 -15.930 -58.068 1.00 59.19 590 VAL A N 1
ATOM 4880 C CA . VAL A 1 590 ? 27.848 -16.560 -57.608 1.00 59.19 590 VAL A CA 1
ATOM 4881 C C . VAL A 1 590 ? 27.101 -15.660 -56.620 1.00 59.19 590 VAL A C 1
ATOM 4883 O O . VAL A 1 590 ? 25.867 -15.604 -56.616 1.00 59.19 590 VAL A O 1
ATOM 4886 N N . VAL A 1 591 ? 27.842 -14.935 -55.777 1.00 51.69 591 VAL A N 1
ATOM 4887 C CA . VAL A 1 591 ? 27.265 -13.970 -54.831 1.00 51.69 591 VAL A CA 1
ATOM 4888 C C . VAL A 1 591 ? 26.714 -12.753 -55.576 1.00 51.69 591 VAL A C 1
ATOM 4890 O O . VAL A 1 591 ? 25.585 -12.345 -55.308 1.00 51.69 591 VAL A O 1
ATOM 4893 N N . ASP A 1 592 ? 27.457 -12.220 -56.546 1.00 58.44 592 ASP A N 1
ATOM 4894 C CA . ASP A 1 592 ? 27.029 -11.062 -57.338 1.00 58.44 592 ASP A CA 1
ATOM 4895 C C . ASP A 1 592 ? 25.810 -11.387 -58.224 1.00 58.44 592 ASP A C 1
ATOM 4897 O O . ASP A 1 592 ? 24.910 -10.557 -58.379 1.00 58.44 592 ASP A O 1
ATOM 4901 N N . GLU A 1 593 ? 25.724 -12.608 -58.756 1.00 59.91 593 GLU A N 1
ATOM 4902 C CA . GLU A 1 593 ? 24.571 -13.081 -59.529 1.00 59.91 593 GLU A CA 1
ATOM 4903 C C . GLU A 1 593 ? 23.333 -13.304 -58.644 1.00 59.91 593 GLU A C 1
ATOM 4905 O O . GLU A 1 593 ? 22.226 -12.896 -58.999 1.00 59.91 593 GLU A O 1
ATOM 4910 N N . SER A 1 594 ? 23.517 -13.849 -57.439 1.00 50.62 594 SER A N 1
ATOM 4911 C CA . SER A 1 594 ? 22.425 -14.028 -56.470 1.00 50.62 594 SER A CA 1
ATOM 4912 C C . SER A 1 594 ? 21.868 -12.690 -55.970 1.00 50.62 594 SER A C 1
ATOM 4914 O O . SER A 1 594 ? 20.654 -12.543 -55.831 1.00 50.62 594 SER A O 1
ATOM 4916 N N . ILE A 1 595 ? 22.733 -11.692 -55.750 1.00 56.78 595 ILE A N 1
ATOM 4917 C CA . ILE A 1 595 ? 22.322 -10.333 -55.366 1.00 56.78 595 ILE A CA 1
ATOM 4918 C C . ILE A 1 595 ? 21.569 -9.655 -56.516 1.00 56.78 595 ILE A C 1
ATOM 4920 O O . ILE A 1 595 ? 20.519 -9.057 -56.283 1.00 56.78 595 ILE A O 1
ATOM 4924 N N . LYS A 1 596 ? 22.041 -9.788 -57.763 1.00 63.38 596 LYS A N 1
ATOM 4925 C CA . LYS A 1 596 ? 21.325 -9.265 -58.940 1.00 63.38 596 LYS A CA 1
ATOM 4926 C C . LYS A 1 596 ? 19.942 -9.891 -59.103 1.00 63.38 596 LYS A C 1
ATOM 4928 O O . LYS A 1 596 ? 18.985 -9.163 -59.348 1.00 63.38 596 LYS A O 1
ATOM 4933 N N . ASN A 1 597 ? 19.823 -11.203 -58.915 1.00 58.31 597 ASN A N 1
ATOM 4934 C CA . ASN A 1 597 ? 18.545 -11.905 -59.027 1.00 58.31 597 ASN A CA 1
ATOM 4935 C C . ASN A 1 597 ? 17.573 -11.522 -57.901 1.00 58.31 597 ASN A C 1
ATOM 4937 O O . ASN A 1 597 ? 16.380 -11.366 -58.148 1.00 58.31 597 ASN A O 1
ATOM 4941 N N . PHE A 1 598 ? 18.075 -11.294 -56.685 1.00 46.69 598 PHE A N 1
ATOM 4942 C CA . PHE A 1 598 ? 17.266 -10.811 -55.564 1.00 46.69 598 PHE A CA 1
ATOM 4943 C C . PHE A 1 598 ? 16.773 -9.369 -55.776 1.00 46.69 598 PHE A C 1
ATOM 4945 O O . PHE A 1 598 ? 15.608 -9.071 -55.531 1.00 46.69 598 PHE A O 1
ATOM 4952 N N . ILE A 1 599 ? 17.627 -8.484 -56.304 1.00 55.88 599 ILE A N 1
ATOM 4953 C CA . ILE A 1 599 ? 17.246 -7.106 -56.660 1.00 55.88 599 ILE A CA 1
ATOM 4954 C C . ILE A 1 599 ? 16.243 -7.090 -57.823 1.00 55.88 599 ILE A C 1
ATOM 4956 O O . ILE A 1 599 ? 15.327 -6.271 -57.825 1.00 55.88 599 ILE A O 1
ATOM 4960 N N . ALA A 1 600 ? 16.379 -7.987 -58.801 1.00 53.47 600 ALA A N 1
ATOM 4961 C CA . ALA A 1 600 ? 15.422 -8.109 -59.899 1.00 53.47 600 ALA A CA 1
ATOM 4962 C C . ALA A 1 600 ? 14.041 -8.577 -59.409 1.00 53.47 600 ALA A C 1
ATOM 4964 O O . ALA A 1 600 ? 13.036 -8.021 -59.837 1.00 53.47 600 ALA A O 1
ATOM 4965 N N . ALA A 1 601 ? 13.998 -9.526 -58.469 1.00 44.47 601 ALA A N 1
ATOM 4966 C CA . ALA A 1 601 ? 12.758 -10.034 -57.877 1.00 44.47 601 ALA A CA 1
ATOM 4967 C C . ALA A 1 601 ? 12.050 -9.030 -56.947 1.00 44.47 601 ALA A C 1
ATOM 4969 O O . ALA A 1 601 ? 10.851 -9.144 -56.732 1.00 44.47 601 ALA A O 1
ATOM 4970 N N . LEU A 1 602 ? 12.773 -8.052 -56.390 1.00 38.62 602 LEU A N 1
ATOM 4971 C CA . LEU A 1 602 ? 12.190 -6.963 -55.593 1.00 38.62 602 LEU A CA 1
ATOM 4972 C C . LEU A 1 602 ? 11.626 -5.816 -56.446 1.00 38.62 602 LEU A C 1
ATOM 4974 O O . LEU A 1 602 ? 10.867 -4.998 -55.933 1.00 38.62 602 LEU A O 1
ATOM 4978 N N . ASN A 1 603 ? 12.016 -5.734 -57.721 1.00 42.00 603 ASN A N 1
ATOM 4979 C CA . ASN A 1 603 ? 11.559 -4.709 -58.667 1.00 42.00 603 ASN A CA 1
ATOM 4980 C C . ASN A 1 603 ? 10.498 -5.227 -59.660 1.00 42.00 603 ASN A C 1
ATOM 4982 O O . ASN A 1 603 ? 10.100 -4.488 -60.563 1.00 42.00 603 ASN A O 1
ATOM 4986 N N . SER A 1 604 ? 10.063 -6.479 -59.503 1.00 39.94 604 SER A N 1
ATOM 4987 C CA . SER A 1 604 ? 8.919 -7.106 -60.181 1.00 39.94 604 SER A CA 1
ATOM 4988 C C . SER A 1 604 ? 7.772 -7.279 -59.202 1.00 39.94 604 SER A C 1
ATOM 4990 O O . SER A 1 604 ? 6.615 -7.030 -59.603 1.00 39.94 604 SER A O 1
#

pLDDT: mean 81.89, std 16.3, range [29.77, 98.19]

Nearest PDB structures (foldseek):
  7sqc-assembly1_H3  TM=2.489E-01  e=4.340E-01  Chlamydomonas reinhardtii
  7sqc-assembly1_J0  TM=2.581E-01  e=7.993E-01  Chlamydomonas reinhardtii
  7sqc-assembly1_H2  TM=2.160E-01  e=1.044E+00  Chlamydomonas reinhardtii
  6hc2-assembly4_S  TM=2.343E-01  e=3.157E+00  Homo sapiens

Mean predicted aligned error: 11.29 Å

Solvent-accessible surface area (backbone atoms only — not comparable to full-atom values): 34230 Å² total; per-residue (Å²): 131,94,71,50,72,67,54,48,52,53,35,36,76,68,74,45,83,84,79,81,75,69,91,61,101,64,88,72,59,71,67,58,43,50,48,52,48,49,50,47,52,48,49,43,61,70,76,63,49,52,85,60,44,69,72,85,77,73,73,55,46,46,82,45,52,54,86,41,48,69,61,52,45,52,56,47,51,55,55,58,74,65,52,30,45,49,79,68,52,41,72,68,40,23,50,57,55,38,70,32,44,42,62,46,56,63,45,48,75,45,48,71,67,39,67,84,68,53,39,56,52,45,52,37,52,52,49,52,53,34,53,52,46,28,44,76,87,43,62,67,33,45,61,37,54,52,51,49,49,63,74,44,43,67,63,43,52,56,27,44,77,68,70,52,78,52,72,68,46,54,39,49,51,55,47,50,55,52,54,40,51,47,23,52,39,61,52,39,60,68,62,29,52,54,48,48,54,58,52,58,73,42,49,91,71,49,61,72,67,60,43,52,51,54,55,49,52,54,37,52,57,33,40,42,69,59,36,49,68,62,31,53,51,52,58,72,70,50,78,90,49,87,88,41,33,62,60,45,33,33,52,20,36,52,37,20,52,66,68,40,36,70,63,17,40,55,45,24,52,51,24,39,54,53,33,62,73,68,37,76,86,68,80,86,77,61,65,33,46,44,55,27,43,41,38,48,36,53,52,51,39,42,52,42,49,51,33,52,25,66,75,69,75,54,92,79,57,74,78,72,32,70,69,47,52,55,50,50,60,56,34,44,80,73,60,29,44,66,66,60,51,49,54,48,44,37,63,75,32,67,59,80,76,75,92,72,97,69,73,60,71,54,77,53,97,52,93,89,56,75,52,63,45,67,57,78,62,62,83,52,62,67,48,50,52,25,46,26,51,54,39,46,30,64,74,67,30,55,61,48,34,32,90,91,39,67,48,62,60,66,31,49,50,42,22,36,54,51,38,29,89,76,34,44,45,37,27,52,23,48,32,58,56,50,60,40,63,69,49,51,62,68,48,60,36,73,68,46,57,68,73,50,53,49,68,55,32,42,52,53,44,53,54,44,48,53,52,50,50,52,46,70,77,50,83,58,96,40,79,61,46,53,48,48,47,41,45,40,39,49,52,47,36,50,40,53,68,59,34,58,68,69,58,52,51,53,51,49,54,50,50,47,54,49,73,76,40,96,65,90,57,50,80,59,26,49,50,50,24,52,51,36,53,52,68,58,41,52,74,69,55,50,59,76,39,44,73,66,58,71,70,49,81,80,70,80,80,55,89,66,83,57,81,42,69,66,66,74,70,81,63,40,78,89,68,56,72,75,93,58,95,58,92,78,76,78,58,66,68,63,54,55,51,52,50,51,53,51,56,52,64,74,75,105

Radius of gyration: 29.97 Å; Cα contacts (8 Å, |Δi|>4): 668; chains: 1; bounding box: 68×51×120 Å

Foldseek 3Di:
DPQDPVRVLVCLLVVNDDDDLDDDPDDDDPVSSVVSVVVVVVCCVVPQPLVVPPDPQAADAQVCFPVCLVVLLVRLVVSVVLHQAQLANFPVNLVVLCVRLQRYADDQVRLVPHDDLSSLSSVLSSVVSCLSNLHADALRRLVSLVNVLVVCVVVLLVCLVVLNDDPSNVSSLVSLLSSLLVCLLLVVPVVNVVSLVSLVSNLVRDDDVSNLSSLLSQLLSVLLLPNLVVNVVSLVVRDDDLVCLLSLLLSLLSCQLSPNLVVSLVSLVSSLVSLVVVDDSDDRRSHCNSLLSNQLSLVSNVQSVVLVCVVVVNDDDPSPDPVVVSSLVVSVVVVNHVPVVLVVLCVLLVDADDDDPDQPFDDDPDPPDTRRGDNSSDDPSSLSSLSSVVSVCSSSSNFQDGNHGGRSVRSPLRSLQSCCLPRVSNSSSNCLSNLVLVSLVVNLDPVSLVSDAQVRLQVVLVSLLVSLVVCLVDVDPDPSSQSSLQRSLSNLLRSLLSYDLVSLVSVLVSLQSVQVGPHDGDPPSVVSSLLSSQVSDDLVSVVVCVVVLVSHDDPPPPVPPDNRNDRNVVNHPVPPPPPPPDPDDPDPVVVVVVVVVVVVVVVD

Secondary structure (DSSP, 8-state):
----HHHHHHHHTTT-------SSSS---HHHHHHHHHHHHHHHHHH--GGGPSPSPPP--GGGTTTTHHHHHHHHHHHHHT----SS--HHHHHHHHHHHTT----HHHHHT--TTHHHHHHHHHHHHHHHTT-PPPTTTHHHHHHHHHHHHHHHHHHHHTT---HHHHHHHHHHHHHHHHHHHHT-HHHHHHHHHHHHHHGGG--HHHHHHHHHHHHHHHHHTT-HHHHHHHHHHS---TT-HHHHHHHHHHHHHTT-HHHHHHHHHHHHHHHHHHS--SS-----HHHHHHHHHHHHHHHHHHHHHHHHT----GGGSHHHHHHHHHHHTTT--HHHHHHHHHHHHSSPPP------EEE-SSTT-EEE---TTTT-HHHHHHHHHHHHHHHHT--SEETTEESSHHHHHHHHHHHTTTSHHHHHHHHHHHT-HHHHHHHS-HHHHHHS-HHHHHHHHHHHHHHHHHHHHS----HHHHHHHHHHHHHHHHHGGG--HHHHHHHHHHHHHHHTSS----TTHHHHHHHHHHHHS-HHHHHHTHHHHTTS--GGGSSS--TTS--GGGG-TTTS----SS-----HHHHHHHHHHHHHHH--